Protein AF-0000000078757947 (afdb_homodimer)

Sequence (404 aa):
MAYRRLIGASASEDRLEKLIEDRLKPGADKERIDSRIWDLFGETWAIMFTDLSGFSRNVAKFGIIHFLQTIYESERLLIPLIEENDGILLKAEGDSLLVIFRNPDKAVQAAVAMQRQLLQYNTDKTDEEKVLLCVGLGYGPVLRIGDIDVFGHEVNSASKLGEDTAKAYEILVTPAVREVFKSRADVKFTEADGHFSLSWREMAYRRLIGASASEDRLEKLIEDRLKPGADKERIDSRIWDLFGETWAIMFTDLSGFSRNVAKFGIIHFLQTIYESERLLIPLIEENDGILLKAEGDSLLVIFRNPDKAVQAAVAMQRQLLQYNTDKTDEEKVLLCVGLGYGPVLRIGDIDVFGHEVNSASKLGEDTAKAYEILVTPAVREVFKSRADVKFTEADGHFSLSWRE

pLDDT: mean 89.47, std 12.16, range [25.91, 98.75]

Secondary structure (DSSP, 8-state):
--STTTT---HHHHHHHHHHHHHHSTT--HHHHHHHHHHHHEEEEEEEEEEETTHHHHHHHH-HHHHHHHHHHHHHHHHHHHHHTT-EEEEEETTEEEEEESSHHHHHHHHHHHHHHHHHHHTT--TTT---EEEEEEEEEEEEETTTEEESHHHHHHHIIIIIIPPTTEEEE-HHHHHHTTT-TT-EEEEETTEEEEE---/--STTTT---HHHHHHHHHHHHHHSTT--HHHHHHHHHHHHEEEEEEEEEEETTHHHHHHHH-HHHHHHHHHHHHHHHHHHHHHTT-EEEEEETTEEEEEESSHHHHHHHHHHHHHHHHHHHTT--TTT---EEEEEEEEEEEEETTTEEESHHHHHHHIIIIIIPPTTEEEE-HHHHHHTTT-TT-EEEEETTEEEEE---

Nearest PDB structures (foldseek):
  3mr7-assembly2_C-2  TM=8.177E-01  e=1.582E-11  Ruegeria pomeroyi DSS-3
  1ybu-assembly2_C  TM=8.337E-01  e=8.772E-11  Mycobacterium tuberculosis H37Rv
  4wp3-assembly2_B  TM=8.068E-01  e=2.744E-11  Mycobacterium avium
  3mr7-assembly1_B  TM=8.613E-01  e=3.369E-10  Ruegeria pomeroyi DSS-3
  1ybt-assembly1_B  TM=8.171E-01  e=1.191E-10  Mycobacterium tuberculosis CDC1551

Foldseek 3Di:
DCVVVVVPADPLRVVVVVLVVQCPDPPRPVVVSVVVLCVVFKDKKKKKKKFWPCLVVLCVVPHDVLLVVLQVVLCVQQVVLCVVLVWQWQDDDRGMTIIIGRDLVSVVSSLLSSLVSQVVVCPPPDPSNGTFMFMFMFITMWGDRPSHDIDDPRNVRRCCRRPPNGDGSWYKYAVRSCVVCVPPPVWDWDDDPRIITTDNPD/DCVVVVVPADPLRVVVVVLVVQCPDPPRPVVVSVVVLCVVFKDKKKKKKKFWPCLVVLCVVPHDVLLVVLQVVLCVQQVVLCVVLVWQWQDDDRGMTIIIGRDLVSVVSSLLSSLVSQVVVCPPPDPSNGTFMFMFMFIDMWGDRPSHDIDDPRNVRRCCRRPPNGDGSWYKYAVRSCVVCVVPPVWDWDDDPRIITTDNPD

Organism: Turneriella parva (strain ATCC BAA-1111 / DSM 21527 / NCTC 11395 / H) (NCBI:txid869212)

Radius of gyration: 21.82 Å; Cα contacts (8 Å, |Δi|>4): 701; chains: 2; bounding box: 59×57×44 Å

Solvent-accessible surface area (backbone atoms only — not comparable to full-atom values): 21111 Å² total; per-residue (Å²): 132,56,67,51,45,74,73,60,60,48,74,52,49,52,54,50,48,53,52,44,55,50,50,69,39,87,87,41,62,48,68,59,50,51,50,50,49,42,69,74,30,48,44,67,37,18,32,36,19,32,19,49,53,67,45,73,60,43,29,76,73,63,30,56,67,53,42,51,44,52,37,49,52,48,47,69,65,37,49,60,45,34,49,75,39,61,36,44,79,47,45,74,60,83,61,29,40,38,32,37,17,78,46,55,67,35,49,53,50,26,53,48,50,44,47,52,5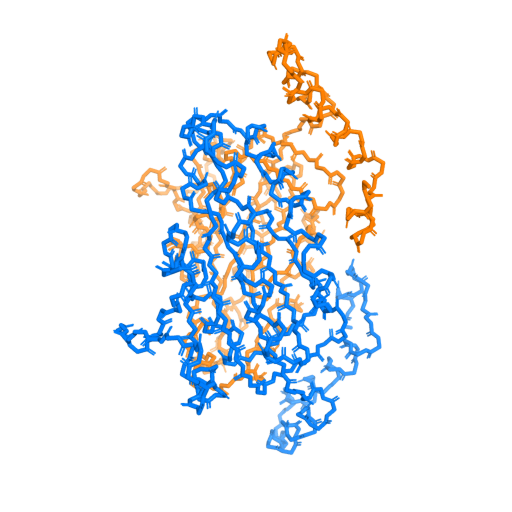2,35,53,61,65,33,72,86,41,54,85,89,66,42,68,35,45,10,26,4,30,15,39,41,66,27,40,45,50,71,81,60,48,70,43,32,68,33,49,55,52,8,38,46,29,4,66,70,62,36,46,65,74,32,40,27,29,33,61,55,41,49,61,76,43,64,86,41,85,89,58,50,72,46,81,55,96,84,29,28,38,53,65,70,85,120,134,53,68,49,49,75,72,58,58,46,74,53,49,52,54,50,49,52,52,43,54,50,48,67,39,89,87,43,62,48,68,60,50,51,52,50,49,43,69,74,30,48,42,68,37,17,31,36,18,32,20,49,54,66,45,73,61,43,28,78,74,64,30,57,67,53,43,52,44,52,36,50,52,47,48,68,64,38,49,59,45,34,48,75,39,62,37,46,78,48,46,73,61,80,59,28,38,37,33,37,17,79,46,56,66,33,48,52,51,27,53,48,52,42,47,52,52,33,55,62,66,32,70,88,41,54,84,87,66,42,66,34,44,10,26,5,30,16,39,42,64,28,39,45,48,70,82,60,47,71,44,31,70,32,48,54,50,8,38,46,28,4,66,70,60,36,46,66,75,31,38,28,29,34,60,57,42,49,59,75,43,64,85,40,84,90,56,50,74,46,81,54,96,84,29,28,38,52,63,72,86,120

Structure (mmCIF, N/CA/C/O backbone):
data_AF-0000000078757947-model_v1
#
loop_
_entity.id
_entity.type
_entity.pdbx_description
1 polymer 'Adenylate/guanylate cyclase'
#
loop_
_atom_site.group_PDB
_atom_site.id
_atom_site.type_symbol
_atom_site.label_atom_id
_atom_site.label_alt_id
_atom_site.label_comp_id
_atom_site.label_asym_id
_atom_site.label_entity_id
_atom_site.label_seq_id
_atom_site.pdbx_PDB_ins_code
_atom_site.Cartn_x
_atom_site.Cartn_y
_atom_site.Cartn_z
_atom_site.occupancy
_atom_site.B_iso_or_equiv
_atom_site.auth_seq_id
_atom_site.auth_comp_id
_atom_site.auth_asym_id
_atom_site.auth_atom_id
_atom_site.pdbx_PDB_model_num
ATOM 1 N N . MET A 1 1 ? -8.117 -20.406 8.477 1 25.91 1 MET A N 1
ATOM 2 C CA . MET A 1 1 ? -8.094 -19.094 7.867 1 25.91 1 MET A CA 1
ATOM 3 C C . MET A 1 1 ? -6.777 -18.375 8.172 1 25.91 1 MET A C 1
ATOM 5 O O . MET A 1 1 ? -6.668 -17.672 9.188 1 25.91 1 MET A O 1
ATOM 9 N N . ALA A 1 2 ? -5.953 -19.094 8.039 1 35.88 2 ALA A N 1
ATOM 10 C CA . ALA A 1 2 ? -4.656 -19.562 8.531 1 35.88 2 ALA A CA 1
ATOM 11 C C . ALA A 1 2 ? -3.572 -18.516 8.289 1 35.88 2 ALA A C 1
ATOM 13 O O . ALA A 1 2 ? -2.693 -18.312 9.125 1 35.88 2 ALA A O 1
ATOM 14 N N . TYR A 1 3 ? -3.666 -18.078 6.871 1 39.53 3 TYR A N 1
ATOM 15 C CA . TYR A 1 3 ? -2.531 -17.359 6.305 1 39.53 3 TYR A CA 1
ATOM 16 C C . TYR A 1 3 ? -2.41 -15.961 6.914 1 39.53 3 TYR A C 1
ATOM 18 O O . TYR A 1 3 ? -1.319 -15.383 6.953 1 39.53 3 TYR A O 1
ATOM 26 N N . ARG A 1 4 ? -3.768 -15.398 7.273 1 47.75 4 ARG A N 1
ATOM 27 C CA . ARG A 1 4 ? -3.688 -14.18 8.062 1 47.75 4 ARG A CA 1
ATOM 28 C C . ARG A 1 4 ? -2.846 -14.383 9.312 1 47.75 4 ARG A C 1
ATOM 30 O O . ARG A 1 4 ? -2.496 -13.422 10.008 1 47.75 4 ARG A O 1
ATOM 37 N N . ARG A 1 5 ? -2.936 -15.688 9.742 1 44.41 5 ARG A N 1
ATOM 38 C CA . ARG A 1 5 ? -2.025 -16.047 10.82 1 44.41 5 ARG A CA 1
ATOM 39 C C . ARG A 1 5 ? -0.595 -15.641 10.492 1 44.41 5 ARG A C 1
ATOM 41 O O . ARG A 1 5 ? 0.206 -15.383 11.398 1 44.41 5 ARG A O 1
ATOM 48 N N . LEU A 1 6 ? -0.326 -15.867 9.25 1 42.59 6 LEU A N 1
ATOM 49 C CA . LEU A 1 6 ? 1.031 -15.516 8.844 1 42.59 6 LEU A CA 1
ATOM 50 C C . LEU A 1 6 ? 1.319 -14.047 9.125 1 42.59 6 LEU A C 1
ATOM 52 O O . LEU A 1 6 ? 2.467 -13.672 9.375 1 42.59 6 LEU A O 1
ATOM 56 N N . ILE A 1 7 ? 0.186 -13.297 9.125 1 47.56 7 ILE A N 1
ATOM 57 C CA . ILE A 1 7 ? 0.472 -11.906 9.469 1 47.56 7 ILE A CA 1
ATOM 58 C C . ILE A 1 7 ? -0.02 -11.617 10.891 1 47.56 7 ILE A C 1
ATOM 60 O O . ILE A 1 7 ? 0.346 -10.602 11.484 1 47.56 7 ILE A O 1
ATOM 64 N N . GLY A 1 8 ? -0.45 -12.695 11.641 1 50.66 8 GLY A N 1
ATOM 65 C CA . GLY A 1 8 ? -1.01 -12.539 12.969 1 50.66 8 GLY A CA 1
ATOM 66 C C . GLY A 1 8 ? -2.391 -11.906 12.969 1 50.66 8 GLY A C 1
ATOM 67 O O . GLY A 1 8 ? -2.521 -10.688 13.117 1 50.66 8 GLY A O 1
ATOM 68 N N . ALA A 1 9 ? -3.352 -12.898 12.875 1 59.12 9 ALA A N 1
ATOM 69 C CA . ALA A 1 9 ? -4.723 -12.398 12.82 1 59.12 9 ALA A CA 1
ATOM 70 C C . ALA A 1 9 ? -5.195 -11.945 14.203 1 59.12 9 ALA A C 1
ATOM 72 O O . ALA A 1 9 ? -4.953 -12.625 15.203 1 59.12 9 ALA A O 1
ATOM 73 N N . SER A 1 10 ? -5.75 -10.812 14.188 1 71.75 10 SER A N 1
ATOM 74 C CA . SER A 1 10 ? -6.426 -10.297 15.375 1 71.75 10 SER A CA 1
ATOM 75 C C . SER A 1 10 ? -7.801 -10.938 15.547 1 71.75 10 SER A C 1
ATOM 77 O O . SER A 1 10 ? -8.289 -11.625 14.656 1 71.75 10 SER A O 1
ATOM 79 N N . ALA A 1 11 ? -8.352 -10.914 16.719 1 74.94 11 ALA A N 1
ATOM 80 C CA . ALA A 1 11 ? -9.703 -11.383 17 1 74.94 11 ALA A CA 1
ATOM 81 C C . ALA A 1 11 ? -10.703 -10.797 16 1 74.94 11 ALA A C 1
ATOM 83 O O . ALA A 1 11 ? -11.625 -11.492 15.562 1 74.94 11 ALA A O 1
ATOM 84 N N . SER A 1 12 ? -10.5 -9.664 15.648 1 79.75 12 SER A N 1
ATOM 85 C CA . SER A 1 12 ? -11.375 -9.008 14.688 1 79.75 12 SER A CA 1
ATOM 86 C C . SER A 1 12 ? -11.25 -9.641 13.305 1 79.75 12 SER A C 1
ATOM 88 O O . SER A 1 12 ? -12.258 -9.875 12.633 1 79.75 12 SER A O 1
ATOM 90 N N . GLU A 1 13 ? -10.047 -9.953 12.977 1 82.31 13 GLU A N 1
ATOM 91 C CA . GLU A 1 13 ? -9.82 -10.562 11.672 1 82.31 13 GLU A CA 1
ATOM 92 C C . GLU A 1 13 ? -10.438 -11.961 11.594 1 82.31 13 GLU A C 1
ATOM 94 O O . GLU A 1 13 ? -11.039 -12.32 10.586 1 82.31 13 GLU A O 1
ATOM 99 N N . ASP A 1 14 ? -10.312 -12.656 12.656 1 84.69 14 ASP A N 1
ATOM 100 C CA . ASP A 1 14 ? -10.875 -14 12.703 1 84.69 14 ASP A CA 1
ATOM 101 C C . ASP A 1 14 ? -12.398 -13.961 12.555 1 84.69 14 ASP A C 1
ATOM 103 O O . ASP A 1 14 ? -12.977 -14.773 11.836 1 84.69 14 ASP A O 1
ATOM 107 N N . ARG A 1 15 ? -12.984 -13.07 13.281 1 87.94 15 ARG A N 1
ATOM 108 C CA . ARG A 1 15 ? -14.438 -12.945 13.234 1 87.94 15 ARG A CA 1
ATOM 109 C C . ARG A 1 15 ? -14.906 -12.539 11.836 1 87.94 15 ARG A C 1
ATOM 111 O O . ARG A 1 15 ? -15.898 -13.07 11.336 1 87.94 15 ARG A O 1
ATOM 118 N N . LEU A 1 16 ? -14.273 -11.656 11.25 1 89.88 16 LEU A N 1
ATOM 119 C CA . LEU A 1 16 ? -14.633 -11.242 9.891 1 89.88 16 LEU A CA 1
ATOM 120 C C . LEU A 1 16 ? -14.477 -12.406 8.914 1 89.88 16 LEU A C 1
ATOM 122 O O . LEU A 1 16 ? -15.336 -12.602 8.047 1 89.88 16 LEU A O 1
ATOM 126 N N . GLU A 1 17 ? -13.414 -13.117 9.086 1 88.81 17 GLU A N 1
ATOM 127 C CA . GLU A 1 17 ? -13.164 -14.258 8.211 1 88.81 17 GLU A CA 1
ATOM 128 C C . GLU A 1 17 ? -14.312 -15.266 8.273 1 88.81 17 GLU A C 1
ATOM 130 O O . GLU A 1 17 ? -14.758 -15.773 7.242 1 88.81 17 GLU A O 1
ATOM 135 N N . LYS A 1 18 ? -14.75 -15.547 9.43 1 91.38 18 LYS A N 1
ATOM 136 C CA . LYS A 1 18 ? -15.852 -16.484 9.602 1 91.38 18 LYS A CA 1
ATOM 137 C C . LYS A 1 18 ? -17.125 -15.984 8.914 1 91.38 18 LYS A C 1
ATOM 139 O O . LYS A 1 18 ? -17.844 -16.766 8.281 1 91.38 18 LYS A O 1
ATOM 144 N N . LEU A 1 19 ? -17.391 -14.75 9.023 1 93.69 19 LEU A N 1
ATOM 145 C CA . LEU A 1 19 ? -18.578 -14.172 8.398 1 93.69 19 LEU A CA 1
ATOM 146 C C . LEU A 1 19 ? -18.453 -14.203 6.879 1 93.69 19 LEU A C 1
ATOM 148 O O . LEU A 1 19 ? -19.438 -14.461 6.18 1 93.69 19 LEU A O 1
ATOM 152 N N . ILE A 1 20 ? -17.297 -13.984 6.426 1 92.75 20 ILE A N 1
ATOM 153 C CA . ILE A 1 20 ? -17.078 -14.023 4.984 1 92.75 20 ILE A CA 1
ATOM 154 C C . ILE A 1 20 ? -17.25 -15.453 4.477 1 92.75 20 ILE A C 1
ATOM 156 O O . ILE A 1 20 ? -17.844 -15.664 3.412 1 92.75 20 ILE A O 1
ATOM 160 N N . GLU A 1 21 ? -16.703 -16.375 5.203 1 91.94 21 GLU A N 1
ATOM 161 C CA . GLU A 1 21 ? -16.891 -17.781 4.844 1 91.94 21 GLU A CA 1
ATOM 162 C C . GLU A 1 21 ? -18.359 -18.141 4.781 1 91.94 21 GLU A C 1
ATOM 164 O O . GLU A 1 21 ? -18.797 -18.844 3.871 1 91.94 21 GLU A O 1
ATOM 169 N N . ASP A 1 22 ? -19.109 -17.656 5.738 1 94 22 ASP A N 1
ATOM 170 C CA . ASP A 1 22 ? -20.547 -17.891 5.746 1 94 22 ASP A CA 1
ATOM 171 C C . ASP A 1 22 ? -21.219 -17.25 4.523 1 94 22 ASP A C 1
ATOM 173 O O . ASP A 1 22 ? -22.141 -17.844 3.945 1 94 22 ASP A O 1
ATOM 177 N N . ARG A 1 23 ? -20.75 -16.125 4.184 1 93.12 23 ARG A N 1
ATOM 178 C CA . ARG A 1 23 ? -21.281 -15.391 3.047 1 93.12 23 ARG A CA 1
ATOM 179 C C . ARG A 1 23 ? -21.078 -16.156 1.746 1 93.12 23 ARG A C 1
ATOM 181 O O . ARG A 1 23 ? -21.906 -16.078 0.832 1 93.12 23 ARG A O 1
ATOM 188 N N . LEU A 1 24 ? -20.062 -16.953 1.673 1 90.06 24 LEU A N 1
ATOM 189 C CA . LEU A 1 24 ? -19.656 -17.656 0.458 1 90.06 24 LEU A CA 1
ATOM 190 C C . LEU A 1 24 ? -20.438 -18.969 0.308 1 90.06 24 LEU A C 1
ATOM 192 O O . LEU A 1 24 ? -20.453 -19.562 -0.771 1 90.06 24 LEU A O 1
ATOM 196 N N . LYS A 1 25 ? -21.109 -19.391 1.321 1 92.38 25 LYS A N 1
ATOM 197 C CA . LYS A 1 25 ? -21.844 -20.656 1.264 1 92.38 25 LYS A CA 1
ATOM 198 C C . LYS A 1 25 ? -23.047 -20.531 0.323 1 92.38 25 LYS A C 1
ATOM 200 O O . LYS A 1 25 ? -23.688 -19.5 0.26 1 92.38 25 LYS A O 1
ATOM 205 N N . PRO A 1 26 ? -23.266 -21.625 -0.422 1 90.75 26 PRO A N 1
ATOM 206 C CA . PRO A 1 26 ? -24.453 -21.625 -1.268 1 90.75 26 PRO A CA 1
ATOM 207 C C . PRO A 1 26 ? -25.734 -21.344 -0.483 1 90.75 26 PRO A C 1
ATOM 209 O O . PRO A 1 26 ? -25.938 -21.906 0.596 1 90.75 26 PRO A O 1
ATOM 212 N N . GLY A 1 27 ? -26.531 -20.422 -1.012 1 92.75 27 GLY A N 1
ATOM 213 C CA . GLY A 1 27 ? -27.812 -20.125 -0.404 1 92.75 27 GLY A CA 1
ATOM 214 C C . GLY A 1 27 ? -27.719 -19.156 0.765 1 92.75 27 GLY A C 1
ATOM 215 O O . GLY A 1 27 ? -28.703 -18.891 1.439 1 92.75 27 GLY A O 1
ATOM 216 N N . ALA A 1 28 ? -26.578 -18.625 1.051 1 93.81 28 ALA A N 1
ATOM 217 C CA . ALA A 1 28 ? -26.375 -17.719 2.174 1 93.81 28 ALA A CA 1
ATOM 218 C C . ALA A 1 28 ? -27.234 -16.469 2.025 1 93.81 28 ALA A C 1
ATOM 220 O O . ALA A 1 28 ? -27.406 -15.953 0.918 1 93.81 28 ALA A O 1
ATOM 221 N N . ASP A 1 29 ? -27.812 -16.031 3.15 1 96 29 ASP A N 1
ATOM 222 C CA . ASP A 1 29 ? -28.5 -14.734 3.197 1 96 29 ASP A CA 1
ATOM 223 C C . ASP A 1 29 ? -27.484 -13.586 3.238 1 96 29 ASP A C 1
ATOM 225 O O . ASP A 1 29 ? -27.203 -13.047 4.309 1 96 29 ASP A O 1
ATOM 229 N N . LYS A 1 30 ? -27.047 -13.188 2.086 1 93.25 30 LYS A N 1
ATOM 230 C CA . LYS A 1 30 ? -25.953 -12.211 1.985 1 93.25 30 LYS A CA 1
ATOM 231 C C . LYS A 1 30 ? -26.344 -10.883 2.629 1 93.25 30 LYS A C 1
ATOM 233 O O . LYS A 1 30 ? -25.516 -10.219 3.248 1 93.25 30 LYS A O 1
ATOM 238 N N . GLU A 1 31 ? -27.547 -10.477 2.516 1 94.88 31 GLU A N 1
ATOM 239 C CA . GLU A 1 31 ? -28 -9.219 3.1 1 94.88 31 GLU A CA 1
ATOM 240 C C . GLU A 1 31 ? -27.891 -9.242 4.621 1 94.88 31 GLU A C 1
ATOM 242 O O . GLU A 1 31 ? -27.453 -8.266 5.23 1 94.88 31 GLU A O 1
ATOM 247 N N . ARG A 1 32 ? -28.281 -10.305 5.125 1 96.31 32 ARG A N 1
ATOM 248 C CA . ARG A 1 32 ? -28.219 -10.445 6.574 1 96.31 32 ARG A CA 1
ATOM 249 C C . ARG A 1 32 ? -26.766 -10.453 7.051 1 96.31 32 ARG A C 1
ATOM 251 O O . ARG A 1 32 ? -26.438 -9.82 8.055 1 96.31 32 ARG A O 1
ATOM 258 N N . ILE A 1 33 ? -25.969 -11.172 6.355 1 96.31 33 ILE A N 1
ATOM 259 C CA . ILE A 1 33 ? -24.562 -11.273 6.73 1 96.31 33 ILE A CA 1
ATOM 260 C C . ILE A 1 33 ? -23.875 -9.914 6.57 1 96.31 33 ILE A C 1
ATOM 262 O O . ILE A 1 33 ? -23.109 -9.492 7.43 1 96.31 33 ILE A O 1
ATOM 266 N N . ASP A 1 34 ? -24.234 -9.211 5.473 1 95.44 34 ASP A N 1
ATOM 267 C CA . ASP A 1 34 ? -23.688 -7.875 5.258 1 95.44 34 ASP A CA 1
ATOM 268 C C . ASP A 1 34 ? -24.062 -6.938 6.402 1 95.44 34 ASP A C 1
ATOM 270 O O . ASP A 1 34 ? -23.219 -6.18 6.891 1 95.44 34 ASP A O 1
ATOM 274 N N . SER A 1 35 ? -25.281 -7.043 6.785 1 96.19 35 SER A N 1
ATOM 275 C CA . SER A 1 35 ? -25.766 -6.211 7.891 1 96.19 35 SER A CA 1
ATOM 276 C C . SER A 1 35 ? -25 -6.52 9.18 1 96.19 35 SER A C 1
ATOM 278 O O . SER A 1 35 ? -24.656 -5.609 9.93 1 96.19 35 SER A O 1
ATOM 280 N N . ARG A 1 36 ? -24.734 -7.762 9.414 1 95.88 36 ARG A N 1
ATOM 281 C CA . ARG A 1 36 ? -24 -8.18 10.609 1 95.88 36 ARG A CA 1
ATOM 282 C C . ARG A 1 36 ? -22.562 -7.676 10.562 1 95.88 36 ARG A C 1
ATOM 284 O O . ARG A 1 36 ? -22.016 -7.266 11.586 1 95.88 36 ARG A O 1
ATOM 291 N N . ILE A 1 37 ? -21.969 -7.68 9.398 1 95.44 37 ILE A N 1
ATOM 292 C CA . ILE A 1 37 ? -20.609 -7.203 9.234 1 95.44 37 ILE A CA 1
ATOM 293 C C . ILE A 1 37 ? -20.547 -5.703 9.523 1 95.44 37 ILE A C 1
ATOM 295 O O . ILE A 1 37 ? -19.656 -5.242 10.25 1 95.44 37 ILE A O 1
ATOM 299 N N . TRP A 1 38 ? -21.5 -4.973 9.047 1 95.38 38 TRP A N 1
ATOM 300 C CA . TRP A 1 38 ? -21.516 -3.537 9.305 1 95.38 38 TRP A CA 1
ATOM 301 C C . TRP A 1 38 ? -21.781 -3.25 10.773 1 95.38 38 TRP A C 1
ATOM 303 O O . TRP A 1 38 ? -21.219 -2.309 11.344 1 95.38 38 TRP A O 1
ATOM 313 N N . ASP A 1 39 ? -22.594 -4.074 11.359 1 96.12 39 ASP A N 1
ATOM 314 C CA . ASP A 1 39 ? -22.906 -3.891 12.773 1 96.12 39 ASP A CA 1
ATOM 315 C C . ASP A 1 39 ? -21.672 -4.102 13.648 1 96.12 39 ASP A C 1
ATOM 317 O O . ASP A 1 39 ? -21.469 -3.381 14.625 1 96.12 39 ASP A O 1
ATOM 321 N N . LEU A 1 40 ? -20.922 -5.035 13.234 1 94.75 40 LEU A N 1
ATOM 322 C CA . LEU A 1 40 ? -19.781 -5.434 14.07 1 94.75 40 LEU A CA 1
ATOM 323 C C . LEU A 1 40 ? -18.578 -4.547 13.797 1 94.75 40 LEU A C 1
ATOM 325 O O . LEU A 1 40 ? -17.797 -4.262 14.703 1 94.75 40 LEU A O 1
ATOM 329 N N . PHE A 1 41 ? -18.375 -4.066 12.523 1 94.75 41 PHE A N 1
ATOM 330 C CA . PHE A 1 41 ? -17.109 -3.471 12.148 1 94.75 41 PHE A CA 1
ATOM 331 C C . PHE A 1 41 ? -17.312 -2.059 11.609 1 94.75 41 PHE A C 1
ATOM 333 O O . PHE A 1 41 ? -16.344 -1.339 11.359 1 94.75 41 PHE A O 1
ATOM 340 N N . GLY A 1 42 ? -18.531 -1.645 11.43 1 95.69 42 GLY A N 1
ATOM 341 C CA . GLY A 1 42 ? -18.812 -0.331 10.875 1 95.69 42 GLY A CA 1
ATOM 342 C C . GLY A 1 42 ? -18.594 0.796 11.867 1 95.69 42 GLY A C 1
ATOM 343 O O . GLY A 1 42 ? -19.047 0.716 13.008 1 95.69 42 GLY A O 1
ATOM 344 N N . GLU A 1 43 ? -17.828 1.768 11.398 1 96.81 43 GLU A N 1
ATOM 345 C CA . GLU A 1 43 ? -17.594 3.002 12.141 1 96.81 43 GLU A CA 1
ATOM 346 C C . GLU A 1 43 ? -17.531 4.207 11.203 1 96.81 43 GLU A C 1
ATOM 348 O O . GLU A 1 43 ? -17.469 4.047 9.984 1 96.81 43 GLU A O 1
ATOM 353 N N . THR A 1 44 ? -17.625 5.352 11.82 1 97.56 44 THR A N 1
ATOM 354 C CA . THR A 1 44 ? -17.422 6.578 11.055 1 97.56 44 THR A CA 1
ATOM 355 C C . THR A 1 44 ? -16.094 7.234 11.43 1 97.56 44 THR A C 1
ATOM 357 O O . THR A 1 44 ? -15.812 7.453 12.609 1 97.56 44 THR A O 1
ATOM 360 N N . TRP A 1 45 ? -15.242 7.461 10.398 1 97.88 45 TRP A N 1
ATOM 361 C CA . TRP A 1 45 ? -13.922 8.031 10.617 1 97.88 45 TRP A CA 1
ATOM 362 C C . TRP A 1 45 ? -13.586 9.062 9.539 1 97.88 45 TRP A C 1
ATOM 364 O O . TRP A 1 45 ? -14.109 9 8.43 1 97.88 45 TRP A O 1
ATOM 374 N N . ALA A 1 46 ? -12.773 9.984 9.891 1 98.56 46 ALA A N 1
ATOM 375 C CA . ALA A 1 46 ? -12.023 10.734 8.883 1 98.56 46 ALA A CA 1
ATOM 376 C C . ALA A 1 46 ? -10.781 9.969 8.445 1 98.56 46 ALA A C 1
ATOM 378 O O . ALA A 1 46 ? -10.078 9.375 9.266 1 98.56 46 ALA A O 1
ATOM 379 N N . ILE A 1 47 ? -10.594 9.984 7.148 1 98.5 47 ILE A N 1
ATOM 380 C CA . ILE A 1 47 ? -9.492 9.242 6.539 1 98.5 47 ILE A CA 1
ATOM 381 C C . ILE A 1 47 ? -8.516 10.211 5.879 1 98.5 47 ILE A C 1
ATOM 383 O O . ILE A 1 47 ? -8.93 11.109 5.141 1 98.5 47 ILE A O 1
ATOM 387 N N . MET A 1 48 ? -7.254 9.984 6.148 1 98.75 48 MET A N 1
ATOM 388 C CA . MET A 1 48 ? -6.211 10.766 5.488 1 98.75 48 MET A CA 1
ATOM 389 C C . MET A 1 48 ? -5.23 9.859 4.758 1 98.75 48 MET A C 1
ATOM 391 O O . MET A 1 48 ? -4.688 8.922 5.344 1 98.75 48 MET A O 1
ATOM 395 N N . PHE A 1 49 ? -5.109 10.148 3.514 1 98.31 49 PHE A N 1
ATOM 396 C CA . PHE A 1 49 ? -3.988 9.602 2.762 1 98.31 49 PHE A CA 1
ATOM 397 C C . PHE A 1 49 ? -3.002 10.703 2.383 1 98.31 49 PHE A C 1
ATOM 399 O O . PHE A 1 49 ? -3.408 11.797 1.992 1 98.31 49 PHE A O 1
ATOM 406 N N . THR A 1 50 ? -1.784 10.336 2.523 1 97.81 50 THR A N 1
ATOM 407 C CA . THR A 1 50 ? -0.748 11.25 2.051 1 97.81 50 THR A CA 1
ATOM 408 C C . THR A 1 50 ? 0.135 10.57 1.007 1 97.81 50 THR A C 1
ATOM 410 O O . THR A 1 50 ? 0.151 9.336 0.905 1 97.81 50 THR A O 1
ATOM 413 N N . ASP A 1 51 ? 0.812 11.383 0.309 1 95.88 51 ASP A N 1
ATOM 414 C CA . ASP A 1 51 ? 1.87 10.953 -0.6 1 95.88 51 ASP A CA 1
ATOM 415 C C . ASP A 1 51 ? 2.877 12.07 -0.844 1 95.88 51 ASP A C 1
ATOM 417 O O . ASP A 1 51 ? 2.594 13.242 -0.562 1 95.88 51 ASP A O 1
ATOM 421 N N . LEU A 1 52 ? 4.02 11.641 -1.291 1 95.06 52 LEU A N 1
ATOM 422 C CA . LEU A 1 52 ? 5.047 12.633 -1.603 1 95.06 52 LEU A CA 1
ATOM 423 C C . LEU A 1 52 ? 5.145 12.859 -3.107 1 95.06 52 LEU A C 1
ATOM 425 O O . LEU A 1 52 ? 5.379 11.914 -3.867 1 95.06 52 LEU A O 1
ATOM 429 N N . SER A 1 53 ? 4.996 14.039 -3.521 1 89 53 SER A N 1
ATOM 430 C CA . SER A 1 53 ? 5.035 14.406 -4.934 1 89 53 SER A CA 1
ATOM 431 C C . SER A 1 53 ? 6.434 14.234 -5.512 1 89 53 SER A C 1
ATOM 433 O O . SER A 1 53 ? 7.422 14.617 -4.887 1 89 53 SER A O 1
ATOM 435 N N . GLY A 1 54 ? 6.469 13.695 -6.734 1 77.75 54 GLY A N 1
ATOM 436 C CA . GLY A 1 54 ? 7.723 13.57 -7.457 1 77.75 54 GLY A CA 1
ATOM 437 C C . GLY A 1 54 ? 8.625 12.477 -6.91 1 77.75 54 GLY A C 1
ATOM 438 O O . GLY A 1 54 ? 9.781 12.352 -7.324 1 77.75 54 GLY A O 1
ATOM 439 N N . PHE A 1 55 ? 8.195 11.711 -6.086 1 73.44 55 PHE A N 1
ATOM 440 C CA . PHE A 1 55 ? 9.016 10.766 -5.344 1 73.44 55 PHE A CA 1
ATOM 441 C C . PHE A 1 55 ? 9.516 9.656 -6.262 1 73.44 55 PHE A C 1
ATOM 443 O O . PHE A 1 55 ? 10.703 9.328 -6.254 1 73.44 55 PHE A O 1
ATOM 450 N N . SER A 1 56 ? 8.648 9.117 -7.027 1 66.5 56 SER A N 1
ATOM 451 C CA . SER A 1 56 ? 9.062 8.031 -7.914 1 66.5 56 SER A CA 1
ATOM 452 C C . SER A 1 56 ? 10.117 8.5 -8.906 1 66.5 56 SER A C 1
ATOM 454 O O . SER A 1 56 ? 11.094 7.789 -9.172 1 66.5 56 SER A O 1
ATOM 456 N N . ARG A 1 57 ? 10.047 9.719 -9.32 1 67.81 57 ARG A N 1
ATOM 457 C CA . ARG A 1 57 ? 11.008 10.281 -10.258 1 67.81 57 ARG A CA 1
ATOM 458 C C . ARG A 1 57 ? 12.352 10.523 -9.578 1 67.81 57 ARG A C 1
ATOM 460 O O . ARG A 1 57 ? 13.406 10.32 -10.188 1 67.81 57 ARG A O 1
ATOM 467 N N . ASN A 1 58 ? 12.266 10.852 -8.391 1 71.75 58 ASN A N 1
ATOM 468 C CA . ASN A 1 58 ? 13.492 11.133 -7.66 1 71.75 58 ASN A CA 1
ATOM 469 C C . ASN A 1 58 ? 14.266 9.859 -7.348 1 71.75 58 ASN A C 1
ATOM 471 O O . ASN A 1 58 ? 15.5 9.859 -7.344 1 71.75 58 ASN A O 1
ATOM 475 N N . VAL A 1 59 ? 13.508 8.859 -7.215 1 71.5 59 VAL A N 1
ATOM 476 C CA . VAL A 1 59 ? 14.148 7.578 -6.945 1 71.5 59 VAL A CA 1
ATOM 477 C C . VAL A 1 59 ? 14.961 7.141 -8.164 1 71.5 59 VAL A C 1
ATOM 479 O O . VAL A 1 59 ? 16.109 6.695 -8.031 1 71.5 59 VAL A O 1
ATOM 482 N N . ALA A 1 60 ? 14.383 7.324 -9.281 1 69.88 60 ALA A N 1
ATOM 483 C CA . ALA A 1 60 ? 15.062 6.957 -10.516 1 69.88 60 ALA A CA 1
ATOM 484 C C . ALA A 1 60 ? 16.312 7.801 -10.727 1 69.88 60 ALA A C 1
ATOM 486 O O . ALA A 1 60 ? 17.344 7.293 -11.188 1 69.88 60 ALA A O 1
ATOM 487 N N . LYS A 1 61 ? 16.297 9.039 -10.242 1 74.56 61 LYS A N 1
ATOM 488 C CA . LYS A 1 61 ? 17.375 9.992 -10.5 1 74.56 61 LYS A CA 1
ATOM 489 C C . LYS A 1 61 ? 18.453 9.906 -9.43 1 74.56 6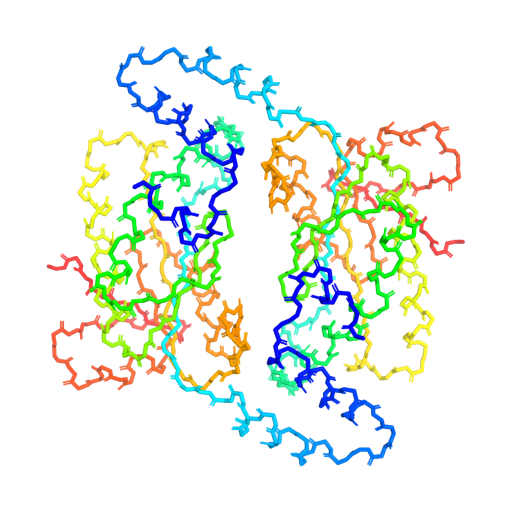1 LYS A C 1
ATOM 491 O O . LYS A 1 61 ? 19.641 9.93 -9.734 1 74.56 61 LYS A O 1
ATOM 496 N N . PHE A 1 62 ? 18 9.75 -8.148 1 76 62 PHE A N 1
ATOM 497 C CA . PHE A 1 62 ? 18.969 9.938 -7.07 1 76 62 PHE A CA 1
ATOM 498 C C . PHE A 1 62 ? 19.219 8.633 -6.328 1 76 62 PHE A C 1
ATOM 500 O O . PHE A 1 62 ? 20.125 8.547 -5.504 1 76 62 PHE A O 1
ATOM 507 N N . GLY A 1 63 ? 18.484 7.66 -6.645 1 83.94 63 GLY A N 1
ATOM 508 C CA . GLY A 1 63 ? 18.719 6.332 -6.105 1 83.94 63 GLY A CA 1
ATOM 509 C C . GLY A 1 63 ? 17.844 6 -4.914 1 83.94 63 GLY A C 1
ATOM 510 O O . GLY A 1 63 ? 17.219 6.891 -4.332 1 83.94 63 GLY A O 1
ATOM 511 N N . ILE A 1 64 ? 17.875 4.773 -4.48 1 87.19 64 ILE A N 1
ATOM 512 C CA . ILE A 1 64 ? 16.953 4.219 -3.494 1 87.19 64 ILE A CA 1
ATOM 513 C C . ILE A 1 64 ? 17.297 4.758 -2.107 1 87.19 64 ILE A C 1
ATOM 515 O O . ILE A 1 64 ? 16.406 4.945 -1.271 1 87.19 64 ILE A O 1
ATOM 519 N N . ILE A 1 65 ? 18.594 5.012 -1.858 1 89.69 65 ILE A N 1
ATOM 520 C CA . ILE A 1 65 ? 18.984 5.488 -0.536 1 89.69 65 ILE A CA 1
ATOM 521 C C . ILE A 1 65 ? 18.5 6.922 -0.338 1 89.69 65 ILE A C 1
ATOM 523 O O . ILE A 1 65 ? 18.078 7.297 0.76 1 89.69 65 ILE A O 1
ATOM 527 N N . HIS A 1 66 ? 18.547 7.684 -1.409 1 88.56 66 HIS A N 1
ATOM 528 C CA . HIS A 1 66 ? 17.969 9.016 -1.336 1 88.56 66 HIS A CA 1
ATOM 529 C C . HIS A 1 66 ? 16.469 8.961 -1.036 1 88.56 66 HIS A C 1
ATOM 531 O O . HIS A 1 66 ? 15.953 9.766 -0.258 1 88.56 66 HIS A O 1
ATOM 537 N N . PHE A 1 67 ? 15.828 8.023 -1.588 1 87.5 67 PHE A N 1
ATOM 538 C CA . PHE A 1 67 ? 14.414 7.789 -1.329 1 87.5 67 PHE A CA 1
ATOM 539 C C . PHE A 1 67 ? 14.172 7.488 0.146 1 87.5 67 PHE A C 1
ATOM 541 O O . PHE A 1 67 ? 13.305 8.094 0.775 1 87.5 67 PHE A O 1
ATOM 548 N N . LEU A 1 68 ? 14.93 6.617 0.654 1 89.25 68 LEU A N 1
ATOM 549 C CA . LEU A 1 68 ? 14.797 6.242 2.057 1 89.25 68 LEU A CA 1
ATOM 550 C C . LEU A 1 68 ? 15.055 7.438 2.969 1 89.25 68 LEU A C 1
ATOM 552 O O . LEU A 1 68 ? 14.398 7.586 4 1 89.25 68 LEU A O 1
ATOM 556 N N . GLN A 1 69 ? 15.992 8.203 2.605 1 90.06 69 GLN A N 1
ATOM 557 C CA . GLN A 1 69 ? 16.297 9.422 3.35 1 90.06 69 GLN A CA 1
ATOM 558 C C . GLN A 1 69 ? 15.086 10.352 3.375 1 90.06 69 GLN A C 1
ATOM 560 O O . GLN A 1 69 ? 14.758 10.93 4.418 1 90.06 69 GLN A O 1
ATOM 565 N N . THR A 1 70 ? 14.469 10.516 2.221 1 90.44 70 THR A N 1
ATOM 566 C CA . THR A 1 70 ? 13.312 11.398 2.123 1 90.44 70 THR A CA 1
ATOM 567 C C . THR A 1 70 ? 12.156 10.859 2.959 1 90.44 70 THR A C 1
ATOM 569 O O . THR A 1 70 ? 11.445 11.625 3.615 1 90.44 70 THR A O 1
ATOM 572 N N . ILE A 1 71 ? 11.969 9.555 2.934 1 90.62 71 ILE A N 1
ATOM 573 C CA . ILE A 1 71 ? 10.93 8.922 3.74 1 90.62 71 ILE A CA 1
ATOM 574 C C . ILE A 1 71 ? 11.195 9.188 5.219 1 90.62 71 ILE A C 1
ATOM 576 O O . ILE A 1 71 ? 10.289 9.578 5.961 1 90.62 71 ILE A O 1
ATOM 580 N N . TYR A 1 72 ? 12.391 9.039 5.602 1 88.69 72 TYR A N 1
ATOM 581 C CA . TYR A 1 72 ? 12.773 9.258 6.992 1 88.69 72 TYR A CA 1
ATOM 582 C C . TYR A 1 72 ? 12.492 10.695 7.41 1 88.69 72 TYR A C 1
ATOM 584 O O . TYR A 1 72 ? 11.906 10.938 8.469 1 88.69 72 TYR A O 1
ATOM 592 N N . GLU A 1 73 ? 12.898 11.594 6.629 1 90.38 73 GLU A N 1
ATOM 593 C CA . GLU A 1 73 ? 12.695 13.008 6.941 1 90.38 73 GLU A CA 1
ATOM 594 C C . GLU A 1 73 ? 11.211 13.344 7.016 1 90.38 73 GLU A C 1
ATOM 596 O O . GLU A 1 73 ? 10.773 14.07 7.914 1 90.38 73 GLU A O 1
ATOM 601 N N . SER A 1 74 ? 10.523 12.805 6.07 1 93.56 74 SER A N 1
ATOM 602 C CA . SER A 1 74 ? 9.094 13.078 6.059 1 93.56 74 SER A CA 1
ATOM 603 C C . SER A 1 74 ? 8.422 12.547 7.32 1 93.56 74 SER A C 1
ATOM 605 O O . SER A 1 74 ? 7.621 13.25 7.945 1 93.56 74 SER A O 1
ATOM 607 N N . GLU A 1 75 ? 8.742 11.336 7.668 1 92.94 75 GLU A N 1
ATOM 608 C CA . GLU A 1 75 ? 8.133 10.734 8.852 1 92.94 75 GLU A CA 1
ATOM 609 C C . GLU A 1 75 ? 8.531 11.484 10.117 1 92.94 75 GLU A C 1
ATOM 611 O O . GLU A 1 75 ? 7.707 11.68 11.016 1 92.94 75 GLU A O 1
ATOM 616 N N . ARG A 1 76 ? 9.75 11.844 10.219 1 91.38 76 ARG A N 1
ATOM 617 C CA . ARG A 1 76 ? 10.234 12.617 11.352 1 91.38 76 ARG A CA 1
ATOM 618 C C . ARG A 1 76 ? 9.445 13.914 11.516 1 91.38 76 ARG A C 1
ATOM 620 O O . ARG A 1 76 ? 9.141 14.32 12.641 1 91.38 76 ARG A O 1
ATOM 627 N N . LEU A 1 77 ? 9.109 14.508 10.461 1 94.75 77 LEU A N 1
ATOM 628 C CA . LEU A 1 77 ? 8.453 15.812 10.477 1 94.75 77 LEU A CA 1
ATOM 629 C C . LEU A 1 77 ? 6.945 15.664 10.656 1 94.75 77 LEU A C 1
ATOM 631 O O . LEU A 1 77 ? 6.32 16.453 11.367 1 94.75 77 LEU A O 1
ATOM 635 N N . LEU A 1 78 ? 6.383 14.625 10.062 1 96.75 78 LEU A N 1
ATOM 636 C CA . LEU A 1 78 ? 4.934 14.602 9.883 1 96.75 78 LEU A CA 1
ATOM 637 C C . LEU A 1 78 ? 4.266 13.805 11 1 96.75 78 LEU A C 1
ATOM 639 O O . LEU A 1 78 ? 3.184 14.164 11.469 1 96.75 78 LEU A O 1
ATOM 643 N N . ILE A 1 79 ? 4.852 12.758 11.461 1 95.19 79 ILE A N 1
ATOM 644 C CA . ILE A 1 79 ? 4.191 11.812 12.359 1 95.19 79 ILE A CA 1
ATOM 645 C C . ILE A 1 79 ? 3.863 12.508 13.68 1 95.19 79 ILE A C 1
ATOM 647 O O . ILE A 1 79 ? 2.754 12.359 14.203 1 95.19 79 ILE A O 1
ATOM 651 N N . PRO A 1 80 ? 4.754 13.312 14.281 1 95.94 80 PRO A N 1
ATOM 652 C CA . PRO A 1 80 ? 4.395 14 15.523 1 95.94 80 PRO A CA 1
ATOM 653 C C . PRO A 1 80 ? 3.162 14.891 15.367 1 95.94 80 PRO A C 1
ATOM 655 O O . PRO A 1 80 ? 2.365 15.016 16.297 1 95.94 80 PRO A O 1
ATOM 658 N N . LEU A 1 81 ? 3.01 15.461 14.211 1 97.56 81 LEU A N 1
ATOM 659 C CA . LEU A 1 81 ? 1.877 16.344 13.969 1 97.56 81 LEU A CA 1
ATOM 660 C C . LEU A 1 81 ? 0.578 15.555 13.875 1 97.56 81 LEU A C 1
ATOM 662 O O . LEU A 1 81 ? -0.479 16.031 14.297 1 97.56 81 LEU A O 1
ATOM 666 N N . ILE A 1 82 ? 0.666 14.344 13.328 1 97.44 82 ILE A N 1
ATOM 667 C CA . ILE A 1 82 ? -0.482 13.445 13.281 1 97.44 82 ILE A CA 1
ATOM 668 C C . ILE A 1 82 ? -0.916 13.086 14.695 1 97.44 82 ILE A C 1
ATOM 670 O O . ILE A 1 82 ? -2.098 13.188 15.039 1 97.44 82 ILE A O 1
ATOM 674 N N . GLU A 1 83 ? 0.036 12.789 15.523 1 95.81 83 GLU A N 1
ATOM 675 C CA . GLU A 1 83 ? -0.236 12.383 16.906 1 95.81 83 GLU A CA 1
ATOM 676 C C . GLU A 1 83 ? -0.779 13.555 17.719 1 95.81 83 GLU A C 1
ATOM 678 O O . GLU A 1 83 ? -1.718 13.383 18.5 1 95.81 83 GLU A O 1
ATOM 683 N N . GLU A 1 84 ? -0.216 14.664 17.531 1 96.94 84 GLU A N 1
ATOM 684 C CA . GLU A 1 84 ? -0.633 15.859 18.266 1 96.94 84 GLU A CA 1
ATOM 685 C C . GLU A 1 84 ? -2.084 16.219 17.953 1 96.94 84 GLU A C 1
ATOM 687 O O . GLU A 1 84 ? -2.756 16.859 18.75 1 96.94 84 GLU A O 1
ATOM 692 N N . ASN A 1 85 ? -2.527 15.781 16.797 1 97.62 85 ASN A N 1
ATOM 693 C CA . ASN A 1 85 ? -3.904 16.047 16.406 1 97.62 85 ASN A CA 1
ATOM 694 C C . ASN A 1 85 ? -4.785 14.82 16.547 1 97.62 85 ASN A C 1
ATOM 696 O O . ASN A 1 85 ? -5.805 14.688 15.867 1 97.62 85 ASN A O 1
ATOM 700 N N . ASP A 1 86 ? -4.305 13.844 17.328 1 97.25 86 ASP A N 1
ATOM 701 C CA . ASP A 1 86 ? -5.059 12.664 17.734 1 97.25 86 ASP A CA 1
ATOM 702 C C . ASP A 1 86 ? -5.297 11.719 16.562 1 97.25 86 ASP A C 1
ATOM 704 O O . ASP A 1 86 ? -6.336 11.062 16.484 1 97.25 86 ASP A O 1
ATOM 708 N N . GLY A 1 87 ? -4.402 11.758 15.617 1 97.44 87 GLY A N 1
ATOM 709 C CA . GLY A 1 87 ? -4.461 10.797 14.523 1 97.44 87 GLY A CA 1
ATOM 710 C C . GLY A 1 87 ? -3.904 9.438 14.891 1 97.44 87 GLY A C 1
ATOM 711 O O . GLY A 1 87 ? -3.031 9.328 15.758 1 97.44 87 GLY A O 1
ATOM 712 N N . ILE A 1 88 ? -4.484 8.414 14.273 1 96.12 88 ILE A N 1
ATOM 713 C CA . ILE A 1 88 ? -3.982 7.051 14.414 1 96.12 88 ILE A CA 1
ATOM 714 C C . ILE A 1 88 ? -3.371 6.59 13.086 1 96.12 88 ILE A C 1
ATOM 716 O O . ILE A 1 88 ? -4.078 6.449 12.086 1 96.12 88 ILE A O 1
ATOM 720 N N . LEU A 1 89 ? -2.102 6.395 13.086 1 95.06 89 LEU A N 1
ATOM 721 C CA . LEU A 1 89 ? -1.416 5.898 11.898 1 95.06 89 LEU A CA 1
ATOM 722 C C . LEU A 1 89 ? -1.638 4.402 11.734 1 95.06 89 LEU A C 1
ATOM 724 O O . LEU A 1 89 ? -1.132 3.602 12.523 1 95.06 89 LEU A O 1
ATOM 728 N N . LEU A 1 90 ? -2.334 3.99 10.711 1 91.75 90 LEU A N 1
ATOM 729 C CA . LEU A 1 90 ? -2.635 2.58 10.492 1 91.75 90 LEU A CA 1
ATOM 730 C C . LEU A 1 90 ? -1.554 1.915 9.648 1 91.75 90 LEU A C 1
ATOM 732 O O . LEU A 1 90 ? -1.188 0.764 9.898 1 91.75 90 LEU A O 1
ATOM 736 N N . LYS A 1 91 ? -1.146 2.658 8.586 1 89.69 91 LYS A N 1
ATOM 737 C CA . LYS A 1 91 ? -0.194 2.076 7.648 1 89.69 91 LYS A CA 1
ATOM 738 C C . LYS A 1 91 ? 0.761 3.137 7.105 1 89.69 91 LYS A C 1
ATOM 740 O O . LYS A 1 91 ? 0.359 4.277 6.863 1 89.69 91 LYS A O 1
ATOM 745 N N . ALA A 1 92 ? 1.971 2.738 6.941 1 88.56 92 ALA A N 1
ATOM 746 C CA . ALA A 1 92 ? 2.984 3.498 6.215 1 88.56 92 ALA A CA 1
ATOM 747 C C . ALA A 1 92 ? 3.576 2.678 5.074 1 88.56 92 ALA A C 1
ATOM 749 O O . ALA A 1 92 ? 4.172 1.622 5.305 1 88.56 92 ALA A O 1
ATOM 750 N N . GLU A 1 93 ? 3.33 3.057 3.926 1 85.94 93 GLU A N 1
ATOM 751 C CA . GLU A 1 93 ? 3.824 2.361 2.74 1 85.94 93 GLU A CA 1
ATOM 752 C C . GLU A 1 93 ? 4.812 3.229 1.964 1 85.94 93 GLU A C 1
ATOM 754 O O . GLU A 1 93 ? 4.461 3.807 0.934 1 85.94 93 GLU A O 1
ATOM 759 N N . GLY A 1 94 ? 6.031 3.152 2.391 1 82.56 94 GLY A N 1
ATOM 760 C CA . GLY A 1 94 ? 7.008 4.031 1.767 1 82.56 94 GLY A CA 1
ATOM 761 C C . GLY A 1 94 ? 6.738 5.5 2.021 1 82.56 94 GLY A C 1
ATOM 762 O O . GLY A 1 94 ? 6.926 5.988 3.139 1 82.56 94 GLY A O 1
ATOM 763 N N . ASP A 1 95 ? 6.156 6.055 0.951 1 88.62 95 ASP A N 1
ATOM 764 C CA . ASP A 1 95 ? 5.957 7.496 1.04 1 88.62 95 ASP A CA 1
ATOM 765 C C . ASP A 1 95 ? 4.496 7.832 1.339 1 88.62 95 ASP A C 1
ATOM 767 O O . ASP A 1 95 ? 4.137 9 1.47 1 88.62 95 ASP A O 1
ATOM 771 N N . SER A 1 96 ? 3.715 6.828 1.45 1 92.81 96 SER A N 1
ATOM 772 C CA . SER A 1 96 ? 2.293 7.039 1.699 1 92.81 96 SER A CA 1
ATOM 773 C C . SER A 1 96 ? 1.925 6.684 3.135 1 92.81 96 SER A C 1
ATOM 775 O O . SER A 1 96 ? 2.412 5.691 3.678 1 92.81 96 SER A O 1
ATOM 777 N N . LEU A 1 97 ? 1.049 7.496 3.74 1 95.19 97 LEU A N 1
ATOM 778 C CA . LEU A 1 97 ? 0.519 7.23 5.074 1 95.19 97 LEU A CA 1
ATOM 779 C C . LEU A 1 97 ? -1.002 7.129 5.043 1 95.19 97 LEU A C 1
ATOM 781 O O . LEU A 1 97 ? -1.667 7.906 4.355 1 95.19 97 LEU A O 1
ATOM 785 N N . LEU A 1 98 ? -1.489 6.172 5.742 1 96.5 98 LEU A N 1
ATOM 786 C CA . LEU A 1 98 ? -2.914 6.059 6.027 1 96.5 98 LEU A CA 1
ATOM 787 C C . LEU A 1 98 ? -3.197 6.348 7.5 1 96.5 98 LEU A C 1
ATOM 789 O O . LEU A 1 98 ? -2.768 5.598 8.375 1 96.5 98 LEU A O 1
ATOM 793 N N . VAL A 1 99 ? -3.934 7.383 7.707 1 97.69 99 VAL A N 1
ATOM 794 C CA . VAL A 1 99 ? -4.234 7.852 9.055 1 97.69 99 VAL A CA 1
ATOM 795 C C . VAL A 1 99 ? -5.746 8.008 9.227 1 97.69 99 VAL A C 1
ATOM 797 O O . VAL A 1 99 ? -6.438 8.43 8.297 1 97.69 99 VAL A O 1
ATOM 800 N N . ILE A 1 100 ? -6.207 7.703 10.414 1 98.19 100 ILE A N 1
ATOM 801 C CA . ILE A 1 100 ? -7.621 7.938 10.695 1 98.19 100 ILE A CA 1
ATOM 802 C C . ILE A 1 100 ? -7.762 8.867 11.898 1 98.19 100 ILE A C 1
ATOM 804 O O . ILE A 1 100 ? -6.871 8.93 12.75 1 98.19 100 ILE A O 1
ATOM 808 N N . PHE A 1 101 ? -8.891 9.57 11.867 1 98.19 101 PHE A N 1
ATOM 809 C CA . PHE A 1 101 ? -9.25 10.5 12.938 1 98.19 101 PHE A CA 1
ATOM 810 C C . PHE A 1 101 ? -10.711 10.32 13.336 1 98.19 101 PHE A C 1
ATOM 812 O O . PHE A 1 101 ? -11.578 10.141 12.477 1 98.19 101 PHE A O 1
ATOM 819 N N . ARG A 1 102 ? -10.945 10.406 14.57 1 97 102 ARG A N 1
ATOM 820 C CA . ARG A 1 102 ? -12.336 10.383 15.023 1 97 102 ARG A CA 1
ATOM 821 C C . ARG A 1 102 ? -13.062 11.664 14.633 1 97 102 ARG A C 1
ATOM 823 O O . ARG A 1 102 ? -14.227 11.625 14.219 1 97 102 ARG A O 1
ATOM 830 N N . ASN A 1 103 ? -12.344 12.758 14.766 1 96 103 ASN A N 1
ATOM 831 C CA . ASN A 1 103 ? -12.875 14.086 14.484 1 96 103 ASN A CA 1
ATOM 832 C C . ASN A 1 103 ? -12.336 14.641 13.164 1 96 103 ASN A C 1
ATOM 834 O O . ASN A 1 103 ? -11.133 14.891 13.047 1 96 103 ASN A O 1
ATOM 838 N N . PRO A 1 104 ? -13.227 14.898 12.203 1 96.44 104 PRO A N 1
ATOM 839 C CA . PRO A 1 104 ? -12.742 15.43 10.93 1 96.44 104 PRO A CA 1
ATOM 840 C C . PRO A 1 104 ? -12.023 16.766 11.07 1 96.44 104 PRO A C 1
ATOM 842 O O . PRO A 1 104 ? -11.133 17.078 10.273 1 96.44 104 PRO A O 1
ATOM 845 N N . ASP A 1 105 ? -12.328 17.5 12.062 1 95.19 105 ASP A N 1
ATOM 846 C CA . ASP A 1 105 ? -11.633 18.766 12.312 1 95.19 105 ASP A CA 1
ATOM 847 C C . ASP A 1 105 ? -10.148 18.531 12.594 1 95.19 105 ASP A C 1
ATOM 849 O O . ASP A 1 105 ? -9.297 19.281 12.109 1 95.19 105 ASP A O 1
ATOM 853 N N . LYS A 1 106 ? -9.922 17.531 13.328 1 97.5 106 LYS A N 1
ATOM 854 C CA . LYS A 1 106 ? -8.547 17.188 13.672 1 97.5 106 LYS A CA 1
ATOM 855 C C . LYS A 1 106 ? -7.77 16.734 12.438 1 97.5 106 LYS A C 1
ATOM 857 O O . LYS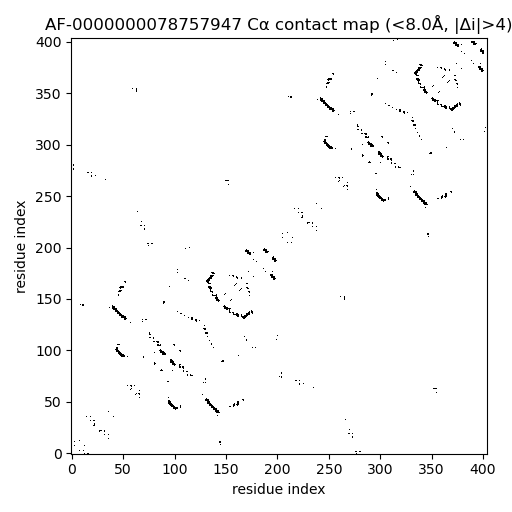 A 1 106 ? -6.566 16.984 12.328 1 97.5 106 LYS A O 1
ATOM 862 N N . ALA A 1 107 ? -8.438 16.031 11.562 1 98.06 107 ALA A N 1
ATOM 863 C CA . ALA A 1 107 ? -7.801 15.617 10.312 1 98.06 107 ALA A CA 1
ATOM 864 C C . ALA A 1 107 ? -7.363 16.828 9.492 1 98.06 107 ALA A C 1
ATOM 866 O O . ALA A 1 107 ? -6.238 16.875 8.992 1 98.06 107 ALA A O 1
ATOM 867 N N . VAL A 1 108 ? -8.25 17.797 9.398 1 96.75 108 VAL A N 1
ATOM 868 C CA . VAL A 1 108 ? -7.957 19.016 8.648 1 96.75 108 VAL A CA 1
ATOM 869 C C . VAL A 1 108 ? -6.832 19.781 9.328 1 96.75 108 VAL A C 1
ATOM 871 O O . VAL A 1 108 ? -5.895 20.234 8.672 1 96.75 108 VAL A O 1
ATOM 874 N N . GLN A 1 109 ? -6.879 19.891 10.625 1 96.69 109 GLN A N 1
ATOM 875 C CA . GLN A 1 109 ? -5.84 20.578 11.383 1 96.69 109 GLN A CA 1
ATOM 876 C C . GLN A 1 109 ? -4.48 19.922 11.18 1 96.69 109 GLN A C 1
ATOM 878 O O . GLN A 1 109 ? -3.473 20.609 10.977 1 96.69 109 GLN A O 1
ATOM 883 N N . ALA A 1 110 ? -4.473 18.625 11.227 1 98.25 110 ALA A N 1
ATOM 884 C CA . ALA A 1 110 ? -3.234 17.891 11 1 98.25 110 ALA A CA 1
ATOM 885 C C . ALA A 1 110 ? -2.68 18.156 9.609 1 98.25 110 ALA A C 1
ATOM 887 O O . ALA A 1 110 ? -1.482 18.406 9.445 1 98.25 110 ALA A O 1
ATOM 888 N N . ALA A 1 111 ? -3.566 18.078 8.648 1 98.25 111 ALA A N 1
ATOM 889 C CA . ALA A 1 111 ? -3.15 18.297 7.262 1 98.25 111 ALA A CA 1
ATOM 890 C C . ALA A 1 111 ? -2.529 19.688 7.09 1 98.25 111 ALA A C 1
ATOM 892 O O . ALA A 1 111 ? -1.479 19.828 6.461 1 98.25 111 ALA A O 1
ATOM 893 N N . VAL A 1 112 ? -3.176 20.656 7.637 1 97.44 112 VAL A N 1
ATOM 894 C CA . VAL A 1 112 ? -2.699 22.031 7.535 1 97.44 112 VAL A CA 1
ATOM 895 C C . VAL A 1 112 ? -1.363 22.172 8.266 1 97.44 112 VAL A C 1
ATOM 897 O O . VAL A 1 112 ? -0.42 22.75 7.734 1 97.44 112 VAL A O 1
ATOM 900 N N . ALA A 1 113 ? -1.276 21.641 9.453 1 98 113 ALA A N 1
ATOM 901 C CA . ALA A 1 113 ? -0.043 21.688 10.234 1 98 113 ALA A CA 1
ATOM 902 C C . ALA A 1 113 ? 1.112 21.031 9.484 1 98 113 ALA A C 1
ATOM 904 O O . ALA A 1 113 ? 2.232 21.547 9.477 1 98 113 ALA A O 1
ATOM 905 N N . MET A 1 114 ? 0.831 19.969 8.875 1 98.31 114 MET A N 1
ATOM 906 C CA . MET A 1 114 ? 1.847 19.234 8.109 1 98.31 114 MET A CA 1
ATOM 907 C C . MET A 1 114 ? 2.336 20.078 6.934 1 98.31 114 MET A C 1
ATOM 909 O O . MET A 1 114 ? 3.543 20.172 6.703 1 98.31 114 MET A O 1
ATOM 913 N N . GLN A 1 115 ? 1.397 20.641 6.238 1 97.88 115 GLN A N 1
ATOM 914 C CA . GLN A 1 115 ? 1.781 21.484 5.113 1 97.88 115 GLN A CA 1
ATOM 915 C C . GLN A 1 115 ? 2.621 22.672 5.578 1 97.88 115 GLN A C 1
ATOM 917 O O . GLN A 1 115 ? 3.637 23 4.957 1 97.88 115 GLN A O 1
ATOM 922 N N . ARG A 1 116 ? 2.221 23.281 6.578 1 97.62 116 ARG A N 1
ATOM 923 C CA . ARG A 1 116 ? 2.949 24.422 7.098 1 97.62 116 ARG A CA 1
ATOM 924 C C . ARG A 1 116 ? 4.359 24.031 7.527 1 97.62 116 ARG A C 1
ATOM 926 O O . ARG A 1 116 ? 5.32 24.766 7.262 1 97.62 116 ARG A O 1
ATOM 933 N N . GLN A 1 117 ? 4.434 22.906 8.234 1 97.44 117 GLN A N 1
ATOM 934 C CA . GLN A 1 117 ? 5.738 22.406 8.648 1 97.44 117 GLN A CA 1
ATOM 935 C C . GLN A 1 117 ? 6.656 22.203 7.445 1 97.44 117 GLN A C 1
ATOM 937 O O . GLN A 1 117 ? 7.836 22.547 7.492 1 97.44 117 GLN A O 1
ATOM 942 N N . LEU A 1 118 ? 6.133 21.672 6.422 1 96.94 118 LEU A N 1
ATOM 943 C CA . LEU A 1 118 ? 6.957 21.359 5.258 1 96.94 118 LEU A CA 1
ATOM 944 C C . LEU A 1 118 ? 7.293 22.625 4.477 1 96.94 118 LEU A C 1
ATOM 946 O O . LEU A 1 118 ? 8.352 22.703 3.854 1 96.94 118 LEU A O 1
ATOM 950 N N . LEU A 1 119 ? 6.398 23.578 4.488 1 95.94 119 LEU A N 1
ATOM 951 C CA . LEU A 1 119 ? 6.723 24.859 3.883 1 95.94 119 LEU A CA 1
ATOM 952 C C . LEU A 1 119 ? 7.953 25.469 4.539 1 95.94 119 LEU A C 1
ATOM 954 O O . LEU A 1 119 ? 8.836 25.984 3.848 1 95.94 119 LEU A O 1
ATOM 958 N N . GLN A 1 120 ? 7.996 25.406 5.777 1 96.19 120 GLN A N 1
ATOM 959 C CA . GLN A 1 120 ? 9.133 25.938 6.523 1 96.19 120 GLN A CA 1
ATOM 960 C C . GLN A 1 120 ? 10.383 25.094 6.281 1 96.19 120 GLN A C 1
ATOM 962 O O . GLN A 1 120 ? 11.461 25.641 6.031 1 96.19 120 GLN A O 1
ATOM 967 N N . TYR A 1 121 ? 10.25 23.812 6.328 1 95.56 121 TYR A N 1
ATOM 968 C CA . TYR A 1 121 ? 11.359 22.891 6.125 1 95.56 121 TYR A CA 1
ATOM 969 C C . TYR A 1 121 ? 11.984 23.078 4.746 1 95.56 121 TYR A C 1
ATOM 971 O O . TYR A 1 121 ? 13.203 23.016 4.598 1 95.56 121 TYR A O 1
ATOM 979 N N . ASN A 1 122 ? 11.148 23.391 3.76 1 95.69 122 ASN A N 1
ATOM 980 C CA . ASN A 1 122 ? 11.57 23.422 2.363 1 95.69 122 ASN A CA 1
ATOM 981 C C . ASN A 1 122 ? 12.242 24.734 2.006 1 95.69 122 ASN A C 1
ATOM 983 O O . ASN A 1 122 ? 12.859 24.859 0.947 1 95.69 122 ASN A O 1
ATOM 987 N N . THR A 1 123 ? 12.148 25.766 2.744 1 95.25 123 THR A N 1
ATOM 988 C CA . THR A 1 123 ? 12.602 27.125 2.422 1 95.25 123 THR A CA 1
ATOM 989 C C . THR A 1 123 ? 14.07 27.109 2.008 1 95.25 123 THR A C 1
ATOM 991 O O . THR A 1 123 ? 14.445 27.75 1.024 1 95.25 123 THR A O 1
ATOM 994 N N . ASP A 1 124 ? 14.977 26.391 2.574 1 90.62 124 ASP A N 1
ATOM 995 C CA . ASP A 1 124 ? 16.406 26.438 2.279 1 90.62 124 ASP A CA 1
ATOM 996 C C . ASP A 1 124 ? 16.891 25.109 1.685 1 90.62 124 ASP A C 1
ATOM 998 O O . ASP A 1 124 ? 18.078 24.797 1.731 1 90.62 124 ASP A O 1
ATOM 1002 N N . LYS A 1 125 ? 15.93 24.438 1.113 1 91.25 125 LYS A N 1
ATOM 1003 C CA . LYS A 1 125 ? 16.297 23.141 0.542 1 91.25 125 LYS A CA 1
ATOM 1004 C C . LYS A 1 125 ? 16.359 23.219 -0.981 1 91.25 125 LYS A C 1
ATOM 1006 O O . LYS A 1 125 ? 15.625 23.984 -1.604 1 91.25 125 LYS A O 1
ATOM 1011 N N . THR A 1 126 ? 17.281 22.484 -1.505 1 88.19 126 THR A N 1
ATOM 1012 C CA . THR A 1 126 ? 17.281 22.297 -2.951 1 88.19 126 THR A CA 1
ATOM 1013 C C . THR A 1 126 ? 16.047 21.516 -3.395 1 88.19 126 THR A C 1
ATOM 1015 O O . THR A 1 126 ? 15.398 20.859 -2.582 1 88.19 126 THR A O 1
ATOM 1018 N N . ASP A 1 127 ? 15.711 21.531 -4.656 1 85.75 127 ASP A N 1
ATOM 1019 C CA . ASP A 1 127 ? 14.531 20.828 -5.176 1 85.75 127 ASP A CA 1
ATOM 1020 C C . ASP A 1 127 ? 14.609 19.344 -4.879 1 85.75 127 ASP A C 1
ATOM 1022 O O . ASP A 1 127 ? 13.594 18.703 -4.617 1 85.75 127 ASP A O 1
ATOM 1026 N N . GLU A 1 128 ? 15.781 18.891 -4.84 1 81.38 128 GLU A N 1
ATOM 1027 C CA . GLU A 1 128 ? 16 17.469 -4.605 1 81.38 128 GLU A CA 1
ATOM 1028 C C . GLU A 1 128 ? 15.773 17.109 -3.137 1 81.38 128 GLU A C 1
ATOM 1030 O O . GLU A 1 128 ? 15.438 15.969 -2.816 1 81.38 128 GLU A O 1
ATOM 1035 N N . GLU A 1 129 ? 15.836 18.078 -2.33 1 85.25 129 GLU A N 1
ATOM 1036 C CA . GLU A 1 129 ? 15.805 17.812 -0.893 1 85.25 129 GLU A CA 1
ATOM 1037 C C . GLU A 1 129 ? 14.445 18.172 -0.302 1 85.25 129 GLU A C 1
ATOM 1039 O O . GLU A 1 129 ? 14.148 17.828 0.844 1 85.25 129 GLU A O 1
ATOM 1044 N N . LYS A 1 130 ? 13.664 18.766 -1.106 1 91.94 130 LYS A N 1
ATOM 1045 C CA . LYS A 1 130 ? 12.359 19.188 -0.61 1 91.94 130 LYS A CA 1
ATOM 1046 C C . LYS A 1 130 ? 11.445 18 -0.365 1 91.94 130 LYS A C 1
ATOM 1048 O O . LYS A 1 130 ? 11.523 16.984 -1.072 1 91.94 130 LYS A O 1
ATOM 1053 N N . VAL A 1 131 ? 10.719 18.125 0.633 1 93.94 131 VAL A N 1
ATOM 1054 C CA . VAL A 1 131 ? 9.633 17.188 0.92 1 93.94 131 VAL A CA 1
ATOM 1055 C C . VAL A 1 131 ? 8.297 17.828 0.543 1 93.94 131 VAL A C 1
ATOM 1057 O O . VAL A 1 131 ? 7.848 18.781 1.19 1 93.94 131 VAL A O 1
ATOM 1060 N N . LEU A 1 132 ? 7.719 17.297 -0.526 1 95.81 132 LEU A N 1
ATOM 1061 C CA . LEU A 1 132 ? 6.484 17.875 -1.053 1 95.81 132 LEU A CA 1
ATOM 1062 C C . LEU A 1 132 ? 5.305 16.938 -0.799 1 95.81 132 LEU A C 1
ATOM 1064 O O . LEU A 1 132 ? 5.25 15.836 -1.341 1 95.81 132 LEU A O 1
ATOM 1068 N N . LEU A 1 133 ? 4.375 17.438 -0.076 1 97.12 133 LEU A N 1
ATOM 1069 C CA . LEU A 1 133 ? 3.312 16.609 0.467 1 97.12 133 LEU A CA 1
ATOM 1070 C C . LEU A 1 133 ? 2.014 16.797 -0.306 1 97.12 133 LEU A C 1
ATOM 1072 O O . LEU A 1 133 ? 1.641 17.922 -0.625 1 97.12 133 LEU A O 1
ATOM 1076 N N . CYS A 1 134 ? 1.37 15.719 -0.629 1 97.88 134 CYS A N 1
ATOM 1077 C CA . CYS A 1 134 ? 0.005 15.648 -1.139 1 97.88 134 CYS A CA 1
ATOM 1078 C C . CYS A 1 134 ? -0.929 15.016 -0.115 1 97.88 134 CYS A C 1
ATOM 1080 O O . CYS A 1 134 ? -0.588 14 0.499 1 97.88 134 CYS A O 1
ATOM 1082 N N . VAL A 1 135 ? -2.113 15.625 0.05 1 98.5 135 VAL A N 1
ATOM 1083 C CA . VAL A 1 135 ? -3.008 15.094 1.074 1 98.5 135 VAL A CA 1
ATOM 1084 C C . VAL A 1 135 ? -4.406 14.906 0.493 1 98.5 135 VAL A C 1
ATOM 1086 O O . VAL A 1 135 ? -4.91 15.773 -0.223 1 98.5 135 VAL A O 1
ATOM 1089 N N . GLY A 1 136 ? -4.98 13.789 0.748 1 98.62 136 GLY A N 1
ATOM 1090 C CA . GLY A 1 136 ? -6.387 13.516 0.511 1 98.62 136 GLY A CA 1
ATOM 1091 C C . GLY A 1 136 ? -7.152 13.188 1.777 1 98.62 136 GLY A C 1
ATOM 1092 O O . GLY A 1 136 ? -6.688 12.391 2.602 1 98.62 136 GLY A O 1
ATOM 1093 N N . LEU A 1 137 ? -8.352 13.797 1.938 1 98.56 137 LEU A N 1
ATOM 1094 C CA . LEU A 1 137 ? -9.18 13.57 3.121 1 98.56 137 LEU A CA 1
ATOM 1095 C C . LEU A 1 137 ? -10.57 13.094 2.73 1 98.56 137 LEU A C 1
ATOM 1097 O O . LEU A 1 137 ? -11.172 13.609 1.781 1 98.56 137 LEU A O 1
ATOM 1101 N N . GLY A 1 138 ? -11.008 12.102 3.396 1 98.06 138 GLY A N 1
ATOM 1102 C CA . GLY A 1 138 ? -12.375 11.625 3.324 1 98.06 138 GLY A CA 1
ATOM 1103 C C . GLY A 1 138 ? -13.031 11.484 4.684 1 98.06 138 GLY A C 1
ATOM 1104 O O . GLY A 1 138 ? -12.359 11.578 5.715 1 98.06 138 GLY A O 1
ATOM 1105 N N . TYR A 1 139 ? -14.352 11.297 4.648 1 97.94 139 TYR A N 1
ATOM 1106 C CA . TYR A 1 139 ? -15.102 11.141 5.891 1 97.94 139 TYR A CA 1
ATOM 1107 C C . TYR A 1 139 ? -16.375 10.344 5.66 1 97.94 139 TYR A C 1
ATOM 1109 O O . TYR A 1 139 ? -17.156 10.656 4.746 1 97.94 139 TYR A O 1
ATOM 1117 N N . GLY A 1 140 ? -16.531 9.398 6.488 1 97.5 140 GLY A N 1
ATOM 1118 C CA . GLY A 1 140 ? -17.766 8.648 6.387 1 97.5 140 GLY A CA 1
ATOM 1119 C C . GLY A 1 140 ? -17.656 7.238 6.934 1 97.5 140 GLY A C 1
ATOM 1120 O O . GLY A 1 140 ? -16.719 6.926 7.672 1 97.5 140 GLY A O 1
ATOM 1121 N N . PRO A 1 141 ? -18.672 6.418 6.688 1 96.06 141 PRO A N 1
ATOM 1122 C CA . PRO A 1 141 ? -18.688 5.039 7.184 1 96.06 141 PRO A CA 1
ATOM 1123 C C . PRO A 1 141 ? -17.578 4.184 6.562 1 96.06 141 PRO A C 1
ATOM 1125 O O . PRO A 1 141 ? -17.375 4.219 5.348 1 96.06 141 PRO A O 1
ATOM 1128 N N . VAL A 1 142 ? -16.906 3.467 7.445 1 96.12 142 VAL A N 1
ATOM 1129 C CA . VAL A 1 142 ? -15.867 2.531 7.02 1 96.12 142 VAL A CA 1
ATOM 1130 C C . VAL A 1 142 ? -15.984 1.235 7.816 1 96.12 142 VAL A C 1
ATOM 1132 O O . VAL A 1 142 ? -16.609 1.204 8.875 1 96.12 142 VAL A O 1
ATOM 1135 N N . LEU A 1 143 ? -15.5 0.156 7.254 1 94.69 143 LEU A N 1
ATOM 1136 C CA . LEU A 1 143 ? -15.234 -1.059 8.016 1 94.69 143 LEU A CA 1
ATOM 1137 C C . LEU A 1 143 ? -13.828 -1.03 8.609 1 94.69 143 LEU A C 1
ATOM 1139 O O . LEU A 1 143 ? -12.844 -0.966 7.871 1 94.69 143 LEU A O 1
ATOM 1143 N N . ARG A 1 144 ? -13.75 -1.012 9.859 1 93.44 144 ARG A N 1
ATOM 1144 C CA . ARG A 1 144 ? -12.453 -1.024 10.539 1 93.44 144 ARG A CA 1
ATOM 1145 C C . ARG A 1 144 ? -12.125 -2.42 11.062 1 93.44 144 ARG A C 1
ATOM 1147 O O . ARG A 1 144 ? -12.898 -2.998 11.828 1 93.44 144 ARG A O 1
ATOM 1154 N N . ILE A 1 145 ? -11.062 -2.896 10.641 1 89.31 145 ILE A N 1
ATOM 1155 C CA . ILE A 1 145 ? -10.609 -4.219 11.062 1 89.31 145 ILE A CA 1
ATOM 1156 C C . ILE A 1 145 ? -9.461 -4.074 12.062 1 89.31 145 ILE A C 1
ATOM 1158 O O . ILE A 1 145 ? -8.289 -4.117 11.688 1 89.31 145 ILE A O 1
ATOM 1162 N N . GLY A 1 146 ? -9.812 -3.902 13.305 1 85.88 146 GLY A N 1
ATOM 1163 C CA . GLY A 1 146 ? -8.82 -3.67 14.344 1 85.88 146 GLY A CA 1
ATOM 1164 C C . GLY A 1 146 ? -7.965 -2.443 14.086 1 85.88 146 GLY A C 1
ATOM 1165 O O . GLY A 1 146 ? -8.477 -1.392 13.703 1 85.88 146 GLY A O 1
ATOM 1166 N N . ASP A 1 147 ? -6.746 -2.557 14.383 1 83.81 147 ASP A N 1
ATOM 1167 C CA . ASP A 1 147 ? -5.805 -1.464 14.156 1 83.81 147 ASP A CA 1
ATOM 1168 C C . ASP A 1 147 ? -4.918 -1.741 12.945 1 83.81 147 ASP A C 1
ATOM 1170 O O . ASP A 1 147 ? -3.758 -1.325 12.906 1 83.81 147 ASP A O 1
ATOM 1174 N N . ILE A 1 148 ? -5.523 -2.426 12.008 1 83.81 148 ILE A N 1
ATOM 1175 C CA . ILE A 1 148 ? -4.707 -2.891 10.891 1 83.81 148 ILE A CA 1
ATOM 1176 C C . ILE A 1 148 ? -5.145 -2.189 9.609 1 83.81 148 ILE A C 1
ATOM 1178 O O . ILE A 1 148 ? -4.309 -1.723 8.828 1 83.81 148 ILE A O 1
ATOM 1182 N N . ASP A 1 149 ? -6.477 -2.172 9.438 1 89.19 149 ASP A N 1
ATOM 1183 C CA . ASP A 1 149 ? -6.918 -1.664 8.141 1 89.19 149 ASP A CA 1
ATOM 1184 C C . ASP A 1 149 ? -8.32 -1.069 8.242 1 89.19 149 ASP A C 1
ATOM 1186 O O . ASP A 1 149 ? -9.039 -1.306 9.219 1 89.19 149 ASP A O 1
ATOM 1190 N N . VAL A 1 150 ? -8.641 -0.313 7.242 1 93.12 150 VAL A N 1
ATOM 1191 C CA . VAL A 1 150 ? -9.969 0.26 7.059 1 93.12 150 VAL A CA 1
ATOM 1192 C C . VAL A 1 150 ? -10.375 0.169 5.586 1 93.12 150 VAL A C 1
ATOM 1194 O O . VAL A 1 150 ? -9.531 0.334 4.699 1 93.12 150 VAL A O 1
ATOM 1197 N N . PHE A 1 151 ? -11.68 -0.056 5.438 1 92.56 151 PHE A N 1
ATOM 1198 C CA . PHE A 1 151 ? -12.195 -0.209 4.078 1 92.56 151 PHE A CA 1
ATOM 1199 C C . PHE A 1 151 ? -13.492 0.568 3.9 1 92.56 151 PHE A C 1
ATOM 1201 O O . PHE A 1 151 ? -14.305 0.648 4.82 1 92.56 151 PHE A O 1
ATOM 1208 N N . GLY A 1 152 ? -13.648 1.066 2.717 1 92.06 152 GLY A N 1
ATOM 1209 C CA . GLY A 1 152 ? -14.875 1.789 2.393 1 92.06 152 GLY A CA 1
ATOM 1210 C C . GLY A 1 152 ? -14.695 2.783 1.261 1 92.06 152 GLY A C 1
ATOM 1211 O O . GLY A 1 152 ? -13.57 3.045 0.829 1 92.06 152 GLY A O 1
ATOM 1212 N N . HIS A 1 153 ? -15.812 3.322 0.847 1 90.25 153 HIS A N 1
ATOM 1213 C CA . HIS A 1 153 ? -15.82 4.273 -0.258 1 90.25 153 HIS A CA 1
ATOM 1214 C C . HIS A 1 153 ? -14.953 5.492 0.061 1 90.25 153 HIS A C 1
ATOM 1216 O O . HIS A 1 153 ? -14.18 5.945 -0.782 1 90.25 153 HIS A O 1
ATOM 1222 N N . GLU A 1 154 ? -15.047 5.941 1.248 1 92.88 154 GLU A N 1
ATOM 1223 C CA . GLU A 1 154 ? -14.297 7.133 1.641 1 92.88 154 GLU A CA 1
ATOM 1224 C C . GLU A 1 154 ? -12.797 6.855 1.689 1 92.88 154 GLU A C 1
ATOM 1226 O O . GLU A 1 154 ? -11.992 7.742 1.421 1 92.88 154 GLU A O 1
ATOM 1231 N N . VAL A 1 155 ? -12.469 5.645 2.021 1 94.88 155 VAL A N 1
ATOM 1232 C CA . VAL A 1 155 ? -11.062 5.254 2.039 1 94.88 155 VAL A CA 1
ATOM 1233 C C . VAL A 1 155 ? -10.5 5.301 0.622 1 94.88 155 VAL A C 1
ATOM 1235 O O . VAL A 1 155 ? -9.453 5.902 0.386 1 94.88 155 VAL A O 1
ATOM 1238 N N . ASN A 1 156 ? -11.227 4.758 -0.302 1 91.56 156 ASN A N 1
ATOM 1239 C CA . ASN A 1 156 ? -10.789 4.75 -1.695 1 91.56 156 ASN A CA 1
ATOM 1240 C C . ASN A 1 156 ? -10.711 6.164 -2.268 1 91.56 156 ASN A C 1
ATOM 1242 O O . ASN A 1 156 ? -9.781 6.488 -3.002 1 91.56 156 ASN A O 1
ATOM 1246 N N . SER A 1 157 ? -11.656 6.922 -1.96 1 93.62 157 SER A N 1
ATOM 1247 C CA . SER A 1 157 ? -11.695 8.297 -2.451 1 93.62 157 SER A CA 1
ATOM 1248 C C . SER A 1 157 ? -10.531 9.109 -1.898 1 93.62 157 SER A C 1
ATOM 1250 O O . SER A 1 157 ? -9.867 9.836 -2.643 1 93.62 157 SER A O 1
ATOM 1252 N N . ALA A 1 158 ? -10.297 8.961 -0.629 1 96.62 158 ALA A N 1
ATOM 1253 C CA . ALA A 1 158 ? -9.188 9.672 -0.007 1 96.62 158 ALA A CA 1
ATOM 1254 C C . ALA A 1 158 ? -7.852 9.234 -0.601 1 96.62 158 ALA A C 1
ATOM 1256 O O . ALA A 1 158 ? -6.961 10.062 -0.819 1 96.62 158 ALA A O 1
ATOM 1257 N N . SER A 1 159 ? -7.723 7.996 -0.792 1 95.06 159 SER A N 1
ATOM 1258 C CA . SER A 1 159 ? -6.508 7.457 -1.401 1 95.06 159 SER A CA 1
ATOM 1259 C C . SER A 1 159 ? -6.281 8.039 -2.791 1 95.06 159 SER A C 1
ATOM 1261 O O . SER A 1 159 ? -5.191 8.523 -3.098 1 95.06 159 SER A O 1
ATOM 1263 N N . LYS A 1 160 ? -7.289 8.008 -3.6 1 93.19 160 LYS A N 1
ATOM 1264 C CA . LYS A 1 160 ? -7.188 8.555 -4.949 1 93.19 160 LYS A CA 1
ATOM 1265 C C . LYS A 1 160 ? -6.816 10.031 -4.922 1 93.19 160 LYS A C 1
ATOM 1267 O O . LYS A 1 160 ? -5.965 10.477 -5.691 1 93.19 160 LYS A O 1
ATOM 1272 N N . LEU A 1 161 ? -7.414 10.758 -4.055 1 96.69 161 LEU A N 1
ATOM 1273 C CA . LEU A 1 161 ? -7.148 12.188 -3.947 1 96.69 161 LEU A CA 1
ATOM 1274 C C . LEU A 1 161 ? -5.715 12.438 -3.494 1 96.69 161 LEU A C 1
ATOM 1276 O O . LEU A 1 161 ? -5.004 13.25 -4.094 1 96.69 161 LEU A O 1
ATOM 1280 N N . GLY A 1 162 ? -5.297 11.758 -2.486 1 96.94 162 GLY A N 1
ATOM 1281 C CA . GLY A 1 162 ? -3.998 12.023 -1.887 1 96.94 162 GLY A CA 1
ATOM 1282 C C . GLY A 1 162 ? -2.84 11.477 -2.697 1 96.94 162 GLY A C 1
ATOM 1283 O O . GLY A 1 162 ? -1.761 12.07 -2.732 1 96.94 162 GLY A O 1
ATOM 1284 N N . GLU A 1 163 ? -3.082 10.32 -3.369 1 93.44 163 GLU A N 1
ATOM 1285 C CA . GLU A 1 163 ? -1.972 9.609 -3.996 1 93.44 163 GLU A CA 1
ATOM 1286 C C . GLU A 1 163 ? -1.92 9.875 -5.496 1 93.44 163 GLU A C 1
ATOM 1288 O O . GLU A 1 163 ? -0.856 9.781 -6.113 1 93.44 163 GLU A O 1
ATOM 1293 N N . ASP A 1 164 ? -3.082 10.266 -6.051 1 91.25 164 ASP A N 1
ATOM 1294 C CA . ASP A 1 164 ? -3.111 10.312 -7.508 1 91.25 164 ASP A CA 1
ATOM 1295 C C . ASP A 1 164 ? -3.461 11.719 -8 1 91.25 164 ASP A C 1
ATOM 1297 O O . ASP A 1 164 ? -3.066 12.117 -9.102 1 91.25 164 ASP A O 1
ATOM 1301 N N . THR A 1 165 ? -4.176 12.406 -7.207 1 94.94 165 THR A N 1
ATOM 1302 C CA . THR A 1 165 ? -4.777 13.617 -7.754 1 94.94 165 THR A CA 1
ATOM 1303 C C . THR A 1 165 ? -4.078 14.859 -7.219 1 94.94 165 THR A C 1
ATOM 1305 O O . THR A 1 165 ? -3.727 15.766 -7.984 1 94.94 165 THR A O 1
ATOM 1308 N N . ALA A 1 166 ? -3.84 14.891 -5.934 1 96.62 166 ALA A N 1
ATOM 1309 C CA . ALA A 1 166 ? -3.303 16.078 -5.285 1 96.62 166 ALA A CA 1
ATOM 1310 C C . ALA A 1 166 ? -1.896 16.391 -5.789 1 96.62 166 ALA A C 1
ATOM 1312 O O . ALA A 1 166 ? -1.084 15.492 -5.984 1 96.62 166 ALA A O 1
ATOM 1313 N N . LYS A 1 167 ? -1.653 17.625 -5.969 1 94.94 167 LYS A N 1
ATOM 1314 C CA . LYS A 1 167 ? -0.315 18.125 -6.273 1 94.94 167 LYS A CA 1
ATOM 1315 C C . LYS A 1 167 ? 0.406 18.578 -5.004 1 94.94 167 LYS A C 1
ATOM 1317 O O . LYS A 1 167 ? -0.172 18.562 -3.916 1 94.94 167 LYS A O 1
ATOM 1322 N N . ALA A 1 168 ? 1.675 18.906 -5.223 1 95 168 ALA A N 1
ATOM 1323 C CA . ALA A 1 168 ? 2.457 19.391 -4.086 1 95 168 ALA A CA 1
ATOM 1324 C C . ALA A 1 168 ? 1.735 20.516 -3.361 1 95 168 ALA A C 1
ATOM 1326 O O . ALA A 1 168 ? 1.202 21.422 -3.996 1 95 168 ALA A O 1
ATOM 1327 N N . TYR A 1 169 ? 1.624 20.406 -2.02 1 95.19 169 TYR A N 1
ATOM 1328 C CA . TYR A 1 169 ? 1.104 21.422 -1.114 1 95.19 169 TYR A CA 1
ATOM 1329 C C . TYR A 1 169 ? -0.419 21.453 -1.15 1 95.19 169 TYR A C 1
ATOM 1331 O O . TYR A 1 169 ? -1.041 22.344 -0.553 1 95.19 169 TYR A O 1
ATOM 1339 N N . GLU A 1 170 ? -1.008 20.5 -1.743 1 96.62 170 GLU A N 1
ATOM 1340 C CA . GLU A 1 170 ? -2.465 20.531 -1.831 1 96.62 170 GLU A CA 1
ATOM 1341 C C . GLU A 1 170 ? -3.1 19.594 -0.803 1 96.62 170 GLU A C 1
ATOM 1343 O O . GLU A 1 170 ? -2.555 18.531 -0.504 1 96.62 170 GLU A O 1
ATOM 1348 N N . ILE A 1 171 ? -4.188 20.062 -0.308 1 97.88 171 ILE A N 1
ATOM 1349 C CA . ILE A 1 171 ? -5.105 19.266 0.491 1 97.88 171 ILE A CA 1
ATOM 1350 C C . ILE A 1 171 ? -6.441 19.141 -0.234 1 97.88 171 ILE A C 1
ATOM 1352 O O . ILE A 1 171 ? -7.195 20.109 -0.337 1 97.88 171 ILE A O 1
ATOM 1356 N N . LEU A 1 172 ? -6.719 17.969 -0.725 1 98.12 172 LEU A N 1
ATOM 1357 C CA . LEU A 1 172 ? -7.988 17.703 -1.394 1 98.12 172 LEU A CA 1
ATOM 1358 C C . LEU A 1 172 ? -8.93 16.906 -0.488 1 98.12 172 LEU A C 1
ATOM 1360 O O . LEU A 1 172 ? -8.484 16.016 0.235 1 98.12 172 LEU A O 1
ATOM 1364 N N . VAL A 1 173 ? -10.188 17.266 -0.594 1 97.69 173 VAL A N 1
ATOM 1365 C CA . VAL A 1 173 ? -11.141 16.609 0.299 1 97.69 173 VAL A CA 1
ATOM 1366 C C . VAL A 1 173 ? -12.344 16.125 -0.498 1 97.69 173 VAL A C 1
ATOM 1368 O O . VAL A 1 173 ? -12.711 16.734 -1.513 1 97.69 173 VAL A O 1
ATOM 1371 N N . THR A 1 174 ? -12.945 15.094 -0.064 1 96.69 174 THR A N 1
ATOM 1372 C CA . THR A 1 174 ? -14.18 14.602 -0.654 1 96.69 174 THR A CA 1
ATOM 1373 C C . THR A 1 174 ? -15.344 15.523 -0.308 1 96.69 174 THR A C 1
ATOM 1375 O O . THR A 1 174 ? -15.25 16.328 0.618 1 96.69 174 THR A O 1
ATOM 1378 N N . PRO A 1 175 ? -16.438 15.367 -1 1 95.06 175 PRO A N 1
ATOM 1379 C CA . PRO A 1 175 ? -17.625 16.156 -0.681 1 95.06 175 PRO A CA 1
ATOM 1380 C C . PRO A 1 175 ? -18.078 15.969 0.765 1 95.06 175 PRO A C 1
ATOM 1382 O O . PRO A 1 175 ? -18.578 16.922 1.386 1 95.06 175 PRO A O 1
ATOM 1385 N N . ALA A 1 176 ? -17.922 14.812 1.311 1 95.19 176 ALA A N 1
ATOM 1386 C CA . ALA A 1 176 ? -18.359 14.531 2.678 1 95.19 176 ALA A CA 1
ATOM 1387 C C . ALA A 1 176 ? -17.594 15.391 3.682 1 95.19 176 ALA A C 1
ATOM 1389 O O . ALA A 1 176 ? -18.172 15.906 4.641 1 95.19 176 ALA A O 1
ATOM 1390 N N . VAL A 1 177 ? -16.297 15.547 3.457 1 95.44 177 VAL A N 1
ATOM 1391 C CA . VAL A 1 177 ? -15.516 16.391 4.344 1 95.44 177 VAL A CA 1
ATOM 1392 C C . VAL A 1 177 ? -15.969 17.844 4.215 1 95.44 177 VAL A C 1
ATOM 1394 O O . VAL A 1 177 ? -16.141 18.547 5.219 1 95.44 177 VAL A O 1
ATOM 1397 N N . ARG A 1 178 ? -16.141 18.266 3.012 1 93.81 178 ARG A N 1
ATOM 1398 C CA . ARG A 1 178 ? -16.609 19.625 2.771 1 93.81 178 ARG A CA 1
ATOM 1399 C C . ARG A 1 178 ? -17.922 19.891 3.484 1 93.81 178 ARG A C 1
ATOM 1401 O O . ARG A 1 178 ? -18.125 20.953 4.055 1 93.81 178 ARG A O 1
ATOM 1408 N N . GLU A 1 179 ? -18.766 18.953 3.486 1 93.19 179 GLU A N 1
ATOM 1409 C CA . GLU A 1 179 ? -20.078 19.109 4.098 1 93.19 179 GLU A CA 1
ATOM 1410 C C . GLU A 1 179 ? -19.969 19.328 5.605 1 93.19 179 GLU A C 1
ATOM 1412 O O . GLU A 1 179 ? -20.766 20.047 6.195 1 93.19 179 GLU A O 1
ATOM 1417 N N . VAL A 1 180 ? -19.047 18.719 6.191 1 91.56 180 VAL A N 1
ATOM 1418 C CA . VAL A 1 180 ? -18.812 18.859 7.629 1 91.56 180 VAL A CA 1
ATOM 1419 C C . VAL A 1 180 ? -18.438 20.312 7.945 1 91.56 180 VAL A C 1
ATOM 1421 O O . VAL A 1 180 ? -18.75 20.812 9.023 1 91.56 180 VAL A O 1
ATOM 1424 N N . PHE A 1 181 ? -17.828 20.984 6.996 1 89.19 181 PHE A N 1
ATOM 1425 C CA . PHE A 1 181 ? -17.312 22.312 7.258 1 89.19 181 PHE A CA 1
ATOM 1426 C C . PHE A 1 181 ? -18.125 23.375 6.523 1 89.19 181 PHE A C 1
ATOM 1428 O O . PHE A 1 181 ? -17.719 24.531 6.438 1 89.19 181 PHE A O 1
ATOM 1435 N N . LYS A 1 182 ? -19.125 23.016 5.996 1 82.94 182 LYS A N 1
ATOM 1436 C CA . LYS A 1 182 ? -19.922 23.906 5.148 1 82.94 182 LYS A CA 1
ATOM 1437 C C . LYS A 1 182 ? -20.328 25.156 5.906 1 82.94 182 LYS A C 1
ATOM 1439 O O . LYS A 1 182 ? -20.406 26.25 5.324 1 82.94 182 LYS A O 1
ATOM 1444 N N . SER A 1 183 ? -20.453 25.031 7.125 1 82.44 183 SER A N 1
ATOM 1445 C CA . SER A 1 183 ? -20.953 26.172 7.891 1 82.44 183 SER A CA 1
ATOM 1446 C C . SER A 1 183 ? -19.812 26.938 8.531 1 82.44 183 SER A C 1
ATOM 1448 O O . SER A 1 183 ? -20.031 27.984 9.164 1 82.44 183 SER A O 1
ATOM 1450 N N . ARG A 1 184 ? -18.656 26.484 8.25 1 83.12 184 ARG A N 1
ATOM 1451 C CA . ARG A 1 184 ? -17.5 27.141 8.859 1 83.12 184 ARG A CA 1
ATOM 1452 C C . ARG A 1 184 ? -16.938 28.203 7.938 1 83.12 184 ARG A C 1
ATOM 1454 O O . ARG A 1 184 ? -16.578 27.922 6.789 1 83.12 184 ARG A O 1
ATOM 1461 N N . ALA A 1 185 ? -16.797 29.391 8.398 1 77.69 185 ALA A N 1
ATOM 1462 C CA . ALA A 1 185 ? -16.359 30.531 7.598 1 77.69 185 ALA A CA 1
ATOM 1463 C C . ALA A 1 185 ? -14.836 30.609 7.531 1 77.69 185 ALA A C 1
ATOM 1465 O O . ALA A 1 185 ? -14.281 31.266 6.648 1 77.69 185 ALA A O 1
ATOM 1466 N N . ASP A 1 186 ? -14.195 29.922 8.375 1 82.31 186 ASP A N 1
ATOM 1467 C CA . ASP A 1 186 ? -12.742 30.062 8.477 1 82.31 186 ASP A CA 1
ATOM 1468 C C . ASP A 1 186 ? -12.031 29.062 7.566 1 82.31 186 ASP A C 1
ATOM 1470 O O . ASP A 1 186 ? -10.797 29.078 7.473 1 82.31 186 ASP A O 1
ATOM 1474 N N . VAL A 1 187 ? -12.875 28.266 6.965 1 84.12 187 VAL A N 1
ATOM 1475 C CA . VAL A 1 187 ? -12.281 27.281 6.055 1 84.12 187 VAL A CA 1
ATOM 1476 C C . VAL A 1 187 ? -12.805 27.516 4.637 1 84.12 187 VAL A C 1
ATOM 1478 O O . VAL A 1 187 ? -14.016 27.594 4.418 1 84.12 187 VAL A O 1
ATOM 1481 N N . LYS A 1 188 ? -11.906 27.703 3.732 1 87.88 188 LYS A N 1
ATOM 1482 C CA . LYS A 1 188 ? -12.281 27.969 2.346 1 87.88 188 LYS A CA 1
ATOM 1483 C C . LYS A 1 188 ? -11.969 26.766 1.458 1 87.88 188 LYS A C 1
ATOM 1485 O O . LYS A 1 188 ? -10.883 26.172 1.559 1 87.88 188 LYS A O 1
ATOM 1490 N N . PHE A 1 189 ? -13.008 26.406 0.681 1 89.94 189 PHE A N 1
ATOM 1491 C CA . PHE A 1 189 ? -12.859 25.297 -0.253 1 89.94 189 PHE A CA 1
ATOM 1492 C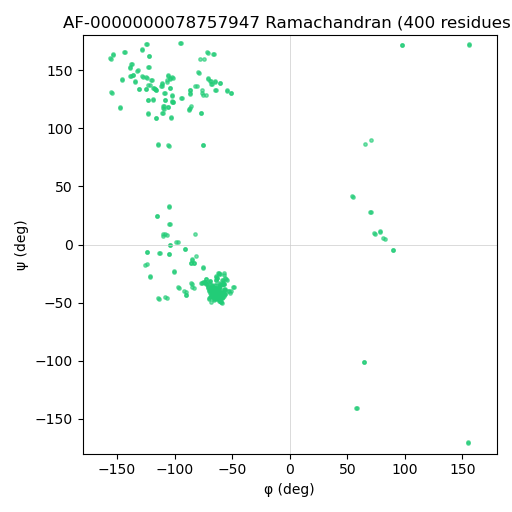 C . PHE A 1 189 ? -13.117 25.75 -1.684 1 89.94 189 PHE A C 1
ATOM 1494 O O . PHE A 1 189 ? -13.984 26.594 -1.927 1 89.94 189 PHE A O 1
ATOM 1501 N N . THR A 1 190 ? -12.352 25.234 -2.604 1 91 190 THR A N 1
ATOM 1502 C CA . THR A 1 190 ? -12.602 25.438 -4.027 1 91 190 THR A CA 1
ATOM 1503 C C . THR A 1 190 ? -12.898 24.109 -4.715 1 91 190 THR A C 1
ATOM 1505 O O . THR A 1 190 ? -12.25 23.094 -4.434 1 91 190 THR A O 1
ATOM 1508 N N . GLU A 1 191 ? -13.898 24.062 -5.523 1 88.19 191 GLU A N 1
ATOM 1509 C CA . GLU A 1 191 ? -14.312 22.828 -6.176 1 88.19 191 GLU A CA 1
ATOM 1510 C C . GLU A 1 191 ? -13.539 22.594 -7.469 1 88.19 191 GLU A C 1
ATOM 1512 O O . GLU A 1 191 ? -13.305 23.531 -8.234 1 88.19 191 GLU A O 1
ATOM 1517 N N . ALA A 1 192 ? -13.078 21.391 -7.594 1 83.62 192 ALA A N 1
ATOM 1518 C CA . ALA A 1 192 ? -12.477 20.984 -8.859 1 83.62 192 ALA A CA 1
ATOM 1519 C C . ALA A 1 192 ? -12.727 19.516 -9.141 1 83.62 192 ALA A C 1
ATOM 1521 O O . ALA A 1 192 ? -12.289 18.641 -8.383 1 83.62 192 ALA A O 1
ATOM 1522 N N . ASP A 1 193 ? -13.469 19.219 -10.273 1 83.56 193 ASP A N 1
ATOM 1523 C CA . ASP A 1 193 ? -13.688 17.875 -10.797 1 83.56 193 ASP A CA 1
ATOM 1524 C C . ASP A 1 193 ? -14.273 16.953 -9.727 1 83.56 193 ASP A C 1
ATOM 1526 O O . ASP A 1 193 ? -13.766 15.852 -9.5 1 83.56 193 ASP A O 1
ATOM 1530 N N . GLY A 1 194 ? -15.203 17.422 -8.93 1 84.81 194 GLY A N 1
ATOM 1531 C CA . GLY A 1 194 ? -15.938 16.594 -7.988 1 84.81 194 GLY A CA 1
ATOM 1532 C C . GLY A 1 194 ? -15.281 16.5 -6.625 1 84.81 194 GLY A C 1
ATOM 1533 O O . GLY A 1 194 ? -15.773 15.805 -5.734 1 84.81 194 GLY A O 1
ATOM 1534 N N . HIS A 1 195 ? -14.125 17.094 -6.535 1 89.69 195 HIS A N 1
ATOM 1535 C CA . HIS A 1 195 ? -13.461 17.219 -5.242 1 89.69 195 HIS A CA 1
ATOM 1536 C C . HIS A 1 195 ? -13.133 18.672 -4.938 1 89.69 195 HIS A C 1
ATOM 1538 O O . HIS A 1 195 ? -13.445 19.562 -5.727 1 89.69 195 HIS A O 1
ATOM 1544 N N . PHE A 1 196 ? -12.656 18.812 -3.65 1 89.44 196 PHE A N 1
ATOM 1545 C CA . PHE A 1 196 ? -12.438 20.188 -3.191 1 89.44 196 PHE A CA 1
ATOM 1546 C C . PHE A 1 196 ? -11 20.375 -2.727 1 89.44 196 PHE A C 1
ATOM 1548 O O . PHE A 1 196 ? -10.406 19.469 -2.127 1 89.44 196 PHE A O 1
ATOM 1555 N N . SER A 1 197 ? -10.578 21.469 -3.008 1 93.75 197 SER A N 1
ATOM 1556 C CA . SER A 1 197 ? -9.273 21.875 -2.502 1 93.75 197 SER A CA 1
ATOM 1557 C C . SER A 1 197 ? -9.398 22.812 -1.312 1 93.75 197 SER A C 1
ATOM 1559 O O . SER A 1 197 ? -10.133 23.812 -1.376 1 93.75 197 SER A O 1
ATOM 1561 N N . LEU A 1 198 ? -8.742 22.5 -0.262 1 92.88 198 LEU A N 1
ATOM 1562 C CA . LEU A 1 198 ? -8.742 23.328 0.936 1 92.88 198 LEU A CA 1
ATOM 1563 C C . LEU A 1 198 ? -7.664 24.406 0.848 1 92.88 198 LEU A C 1
ATOM 1565 O O . LEU A 1 198 ? -6.508 24.109 0.546 1 92.88 198 LEU A O 1
ATOM 1569 N N . SER A 1 199 ? -8.031 25.656 1.1 1 90 199 SER A N 1
ATOM 1570 C CA . SER A 1 199 ? -7.074 26.75 1.151 1 90 199 SER A CA 1
ATOM 1571 C C . SER A 1 199 ? -6.457 26.875 2.539 1 90 199 SER A C 1
ATOM 1573 O O . SER A 1 199 ? -7.168 27.078 3.527 1 90 199 SER A O 1
ATOM 1575 N N . TRP A 1 200 ? -5.176 26.719 2.605 1 87.69 200 TRP A N 1
ATOM 1576 C CA . TRP A 1 200 ? -4.547 26.75 3.924 1 87.69 200 TRP A CA 1
ATOM 1577 C C . TRP A 1 200 ? -3.426 27.781 3.975 1 87.69 200 TRP A C 1
ATOM 1579 O O . TRP A 1 200 ? -2.939 28.125 5.055 1 87.69 200 TRP A O 1
ATOM 1589 N N . ARG A 1 201 ? -2.873 28.281 2.809 1 80.31 201 ARG A N 1
ATOM 1590 C CA . ARG A 1 201 ? -1.738 29.203 2.746 1 80.31 201 ARG A CA 1
ATOM 1591 C C . ARG A 1 201 ? -2.184 30.641 2.969 1 80.31 201 ARG A C 1
ATOM 1593 O O . ARG A 1 201 ? -1.366 31.516 3.281 1 80.31 201 ARG A O 1
ATOM 1600 N N . GLU A 1 202 ? -3.322 31 3.336 1 59.69 202 GLU A N 1
ATOM 1601 C CA . GLU A 1 202 ? -3.584 32.406 3.551 1 59.69 202 GLU A CA 1
ATOM 1602 C C . GLU A 1 202 ? -2.992 32.906 4.871 1 59.69 202 GLU A C 1
ATOM 1604 O O . GLU A 1 202 ? -2.779 32.094 5.789 1 59.69 202 GLU A O 1
ATOM 1609 N N . MET B 1 1 ? 12.492 9.438 18.625 1 26.53 1 MET B N 1
ATOM 1610 C CA . MET B 1 1 ? 13.016 8.648 17.531 1 26.53 1 MET B CA 1
ATOM 1611 C C . MET B 1 1 ? 12.148 7.422 17.266 1 26.53 1 MET B C 1
ATOM 1613 O O . MET B 1 1 ? 12.656 6.336 16.984 1 26.53 1 MET B O 1
ATOM 1617 N N . ALA B 1 2 ? 11.25 7.531 17.844 1 35.94 2 ALA B N 1
ATOM 1618 C CA . ALA B 1 2 ? 10.078 7.07 18.578 1 35.94 2 ALA B CA 1
ATOM 1619 C C . ALA B 1 2 ? 9.07 6.414 17.656 1 35.94 2 ALA B C 1
ATOM 1621 O O . ALA B 1 2 ? 8.359 5.48 18.047 1 35.94 2 ALA B O 1
ATOM 1622 N N . TYR B 1 3 ? 8.969 7.176 16.406 1 39.75 3 TYR B N 1
ATOM 1623 C CA . TYR B 1 3 ? 7.801 7.004 15.547 1 39.75 3 TYR B CA 1
ATOM 1624 C C . TYR B 1 3 ? 7.766 5.602 14.953 1 39.75 3 TYR B C 1
ATOM 1626 O O . TYR B 1 3 ? 6.691 5.031 14.758 1 39.75 3 TYR B O 1
ATOM 1634 N N . ARG B 1 4 ? 9.133 5.176 14.594 1 47.56 4 ARG B N 1
ATOM 1635 C CA . ARG B 1 4 ? 9.258 3.799 14.125 1 47.56 4 ARG B CA 1
ATOM 1636 C C . ARG B 1 4 ? 8.742 2.822 15.18 1 47.56 4 ARG B C 1
ATOM 1638 O O . ARG B 1 4 ? 8.5 1.65 14.883 1 47.56 4 ARG B O 1
ATOM 1645 N N . ARG B 1 5 ? 9.008 3.375 16.422 1 44.97 5 ARG B N 1
ATOM 1646 C CA . ARG B 1 5 ? 8.461 2.594 17.516 1 44.97 5 ARG B CA 1
ATOM 1647 C C . ARG B 1 5 ? 6.98 2.307 17.312 1 44.97 5 ARG B C 1
ATOM 1649 O O . ARG B 1 5 ? 6.461 1.304 17.797 1 44.97 5 ARG B O 1
ATOM 1656 N N . LEU B 1 6 ? 6.383 3.357 16.859 1 43.72 6 LEU B N 1
ATOM 1657 C CA . LEU B 1 6 ? 4.945 3.201 16.672 1 43.72 6 LEU B CA 1
ATOM 1658 C C . LEU B 1 6 ? 4.641 2.039 15.742 1 43.72 6 LEU B C 1
ATOM 1660 O O . LEU B 1 6 ? 3.594 1.398 15.852 1 43.72 6 LEU B O 1
ATOM 1664 N N . ILE B 1 7 ? 5.715 1.777 14.906 1 48.22 7 ILE B N 1
ATOM 1665 C CA . ILE B 1 7 ? 5.426 0.609 14.078 1 48.22 7 ILE B CA 1
ATOM 1666 C C . ILE B 1 7 ? 6.273 -0.573 14.547 1 48.22 7 ILE B C 1
ATOM 1668 O O . ILE B 1 7 ? 6.008 -1.72 14.18 1 48.22 7 ILE B O 1
ATOM 1672 N N . GLY B 1 8 ? 6.945 -0.389 15.688 1 50.69 8 GLY B N 1
ATOM 1673 C CA . GLY B 1 8 ? 7.859 -1.389 16.219 1 50.69 8 GLY B CA 1
ATOM 1674 C C . GLY B 1 8 ? 9.07 -1.613 15.328 1 50.69 8 GLY B C 1
ATOM 1675 O O . GLY B 1 8 ? 9.078 -2.521 14.492 1 50.69 8 GLY B O 1
ATOM 1676 N N . ALA B 1 9 ? 10.047 -0.709 15.633 1 59.81 9 ALA B N 1
ATOM 1677 C CA . ALA B 1 9 ? 11.242 -0.797 14.797 1 59.81 9 ALA B CA 1
ATOM 1678 C C . ALA B 1 9 ? 12.062 -2.035 15.141 1 59.81 9 ALA B C 1
ATOM 1680 O O . ALA B 1 9 ? 12.258 -2.352 16.312 1 59.81 9 ALA B O 1
ATOM 1681 N N . SER B 1 10 ? 12.367 -2.758 14.164 1 72.12 10 SER B N 1
ATOM 1682 C CA . SER B 1 10 ? 13.305 -3.873 14.266 1 72.12 10 SER B CA 1
ATOM 1683 C C . SER B 1 10 ? 14.742 -3.381 14.383 1 72.12 10 SER B C 1
ATOM 1685 O O . SER B 1 10 ? 15.016 -2.193 14.203 1 72.12 10 SER B O 1
ATOM 1687 N N . ALA B 1 11 ? 15.641 -4.195 14.883 1 75.31 11 ALA B N 1
ATOM 1688 C CA . ALA B 1 11 ? 17.062 -3.895 14.953 1 75.31 11 ALA B CA 1
ATOM 1689 C C . ALA B 1 11 ? 17.578 -3.381 13.609 1 75.31 11 ALA B C 1
ATOM 1691 O O . ALA B 1 11 ? 18.406 -2.461 13.562 1 75.31 11 ALA B O 1
ATOM 1692 N N . SER B 1 12 ? 17.094 -3.887 12.617 1 80 12 SER B N 1
ATOM 1693 C CA . SER B 1 12 ? 17.5 -3.471 11.281 1 80 12 SER B CA 1
ATOM 1694 C C . SER B 1 12 ? 17.016 -2.053 10.977 1 80 12 SER B C 1
ATOM 1696 O O . SER B 1 12 ? 17.766 -1.247 10.422 1 80 12 SER B O 1
ATOM 1698 N N . GLU B 1 13 ? 15.852 -1.783 11.406 1 81.94 13 GLU B N 1
ATOM 1699 C CA . GLU B 1 13 ? 15.305 -0.453 11.172 1 81.94 13 GLU B CA 1
ATOM 1700 C C . GLU B 1 13 ? 16.062 0.611 11.953 1 81.94 13 GLU B C 1
ATOM 1702 O O . GLU B 1 13 ? 16.344 1.69 11.43 1 81.94 13 GLU B O 1
ATOM 1707 N N . ASP B 1 14 ? 16.422 0.264 13.133 1 84.81 14 ASP B N 1
ATOM 1708 C CA . ASP B 1 14 ? 17.172 1.193 13.969 1 84.81 14 ASP B CA 1
ATOM 1709 C C . ASP B 1 14 ? 18.531 1.513 13.344 1 84.81 14 ASP B C 1
ATOM 1711 O O . ASP B 1 14 ? 18.953 2.67 13.328 1 84.81 14 ASP B O 1
ATOM 1715 N N . ARG B 1 15 ? 19.172 0.479 12.922 1 87.81 15 ARG B N 1
ATOM 1716 C CA . ARG B 1 15 ? 20.5 0.657 12.32 1 87.81 15 ARG B CA 1
ATOM 1717 C C . ARG B 1 15 ? 20.406 1.498 11.055 1 87.81 15 ARG B C 1
ATOM 1719 O O . ARG B 1 15 ? 21.25 2.369 10.82 1 87.81 15 ARG B O 1
ATOM 1726 N N . LEU B 1 16 ? 19.484 1.256 10.258 1 89.81 16 LEU B N 1
ATOM 1727 C CA . LEU B 1 16 ? 19.297 2.039 9.047 1 89.81 16 LEU B CA 1
ATOM 1728 C C . LEU B 1 16 ? 19.016 3.5 9.375 1 89.81 16 LEU B C 1
ATOM 1730 O O . LEU B 1 16 ? 19.562 4.402 8.734 1 89.81 16 LEU B O 1
ATOM 1734 N N . GLU B 1 17 ? 18.188 3.682 10.359 1 88.62 17 GLU B N 1
ATOM 1735 C CA . GLU B 1 17 ? 17.844 5.039 10.766 1 88.62 17 GLU B CA 1
ATOM 1736 C C . GLU B 1 17 ? 19.094 5.824 11.172 1 88.62 17 GLU B C 1
ATOM 1738 O O . GLU B 1 17 ? 19.25 6.988 10.789 1 88.62 17 GLU B O 1
ATOM 1743 N N . LYS B 1 18 ? 19.938 5.211 11.898 1 91.19 18 LYS B N 1
ATOM 1744 C CA . LYS B 1 18 ? 21.156 5.871 12.336 1 91.19 18 LYS B CA 1
ATOM 1745 C C . LYS B 1 18 ? 22.031 6.242 11.141 1 91.19 18 LYS B C 1
ATOM 1747 O O . LYS B 1 18 ? 22.609 7.328 11.109 1 91.19 18 LYS B O 1
ATOM 1752 N N . LEU B 1 19 ? 22.125 5.391 10.203 1 93.5 19 LEU B N 1
ATOM 1753 C CA . LEU B 1 19 ? 22.938 5.656 9.016 1 93.5 19 LEU B CA 1
ATOM 1754 C C . LEU B 1 19 ? 22.328 6.785 8.188 1 93.5 19 LEU B C 1
ATOM 1756 O O . LEU B 1 19 ? 23.062 7.617 7.645 1 93.5 19 LEU B O 1
ATOM 1760 N N . ILE B 1 20 ? 21.062 6.797 8.141 1 92.56 20 ILE B N 1
ATOM 1761 C CA . ILE B 1 20 ? 20.391 7.859 7.398 1 92.56 20 ILE B CA 1
ATOM 1762 C C . ILE B 1 20 ? 20.609 9.195 8.102 1 92.56 20 ILE B C 1
ATOM 1764 O O . ILE B 1 20 ? 20.844 10.219 7.441 1 92.56 20 ILE B O 1
ATOM 1768 N N . GLU B 1 21 ? 20.484 9.18 9.398 1 91.69 21 GLU B N 1
ATOM 1769 C CA . GLU B 1 21 ? 20.766 10.391 10.164 1 91.69 21 GLU B CA 1
ATOM 1770 C C . GLU B 1 21 ? 22.172 10.898 9.906 1 91.69 21 GLU B C 1
ATOM 1772 O O . GLU B 1 21 ? 22.391 12.102 9.75 1 91.69 21 GLU B O 1
ATOM 1777 N N . ASP B 1 22 ? 23.109 9.992 9.859 1 93.88 22 ASP B N 1
ATOM 1778 C CA . ASP B 1 22 ? 24.5 10.352 9.555 1 93.88 22 ASP B CA 1
ATOM 1779 C C . ASP B 1 22 ? 24.609 10.945 8.156 1 93.88 22 ASP B C 1
ATOM 1781 O O . ASP B 1 22 ? 25.359 11.891 7.938 1 93.88 22 ASP B O 1
ATOM 1785 N N . ARG B 1 23 ? 23.859 10.391 7.277 1 93.06 23 ARG B N 1
ATOM 1786 C CA . ARG B 1 23 ? 23.875 10.828 5.887 1 93.06 23 ARG B CA 1
ATOM 1787 C C . ARG B 1 23 ? 23.375 12.266 5.762 1 93.06 23 ARG B C 1
ATOM 1789 O O . ARG B 1 23 ? 23.828 13.008 4.891 1 93.06 23 ARG B O 1
ATOM 1796 N N . LEU B 1 24 ? 22.531 12.695 6.648 1 89.81 24 LEU B N 1
ATOM 1797 C CA . LEU B 1 24 ? 21.875 14 6.59 1 89.81 24 LEU B CA 1
ATOM 1798 C C . LEU B 1 24 ? 22.766 15.078 7.203 1 89.81 24 LEU B C 1
ATOM 1800 O O . LEU B 1 24 ? 22.516 16.266 7.008 1 89.81 24 LEU B O 1
ATOM 1804 N N . LYS B 1 25 ? 23.781 14.719 7.895 1 92.12 25 LYS B N 1
ATOM 1805 C CA . LYS B 1 25 ? 24.656 15.695 8.547 1 92.12 25 LYS B CA 1
ATOM 1806 C C . LYS B 1 25 ? 25.438 16.5 7.512 1 92.12 25 LYS B C 1
ATOM 1808 O O . LYS B 1 25 ? 25.859 15.961 6.488 1 92.12 25 LYS B O 1
ATOM 1813 N N . PRO B 1 26 ? 25.562 17.781 7.82 1 90.5 26 PRO B N 1
ATOM 1814 C CA . PRO B 1 26 ? 26.391 18.594 6.926 1 90.5 26 PRO B CA 1
ATOM 1815 C C . PRO B 1 26 ? 27.797 18.016 6.754 1 90.5 26 PRO B C 1
ATOM 1817 O O . PRO B 1 26 ? 28.438 17.625 7.734 1 90.5 26 PRO B O 1
ATOM 1820 N N . GLY B 1 27 ? 28.234 17.938 5.512 1 92.69 27 GLY B N 1
ATOM 1821 C CA . GLY B 1 27 ? 29.578 17.484 5.219 1 92.69 27 GLY B CA 1
ATOM 1822 C C . GLY B 1 27 ? 29.719 15.969 5.227 1 92.69 27 GLY B C 1
ATOM 1823 O O . GLY B 1 27 ? 30.812 15.438 5.086 1 92.69 27 GLY B O 1
ATOM 1824 N N . ALA B 1 28 ? 28.641 15.25 5.383 1 93.69 28 ALA B N 1
ATOM 1825 C CA . ALA B 1 28 ? 28.688 13.789 5.43 1 93.69 28 ALA B CA 1
ATOM 1826 C C . ALA B 1 28 ? 29.25 13.219 4.133 1 93.69 28 ALA B C 1
ATOM 1828 O O . ALA B 1 28 ? 28.969 13.719 3.045 1 93.69 28 ALA B O 1
ATOM 1829 N N . ASP B 1 29 ? 30.094 12.188 4.266 1 96 29 ASP B N 1
ATOM 1830 C CA . ASP B 1 29 ? 30.547 11.406 3.111 1 96 29 ASP B CA 1
ATOM 1831 C C . ASP B 1 29 ? 29.453 10.477 2.617 1 96 29 ASP B C 1
ATOM 1833 O O . ASP B 1 29 ? 29.438 9.281 2.941 1 96 29 ASP B O 1
ATOM 1837 N N . LYS B 1 30 ? 28.594 10.992 1.784 1 93.06 30 LYS B N 1
ATOM 1838 C CA . LYS B 1 30 ? 27.391 10.266 1.365 1 93.06 30 LYS B CA 1
ATOM 1839 C C . LYS B 1 30 ? 27.766 8.977 0.631 1 93.06 30 LYS B C 1
ATOM 1841 O O . LYS B 1 30 ? 27.094 7.953 0.78 1 93.06 30 LYS B O 1
ATOM 1846 N N . GLU B 1 31 ? 28.781 8.977 -0.123 1 94.75 31 GLU B N 1
ATOM 1847 C CA . GLU B 1 31 ? 29.203 7.789 -0.862 1 94.75 31 GLU B CA 1
ATOM 1848 C C . GLU B 1 31 ? 29.594 6.664 0.084 1 94.75 31 GLU B C 1
ATOM 1850 O O . GLU B 1 31 ? 29.234 5.504 -0.134 1 94.75 31 GLU B O 1
ATOM 1855 N N . ARG B 1 32 ? 30.312 7.043 1.036 1 96.25 32 ARG B N 1
ATOM 1856 C CA . ARG B 1 32 ? 30.734 6.051 2.014 1 96.25 32 ARG B CA 1
ATOM 1857 C C . ARG B 1 32 ? 29.547 5.48 2.779 1 96.25 32 ARG B C 1
ATOM 1859 O O . ARG B 1 32 ? 29.469 4.273 3.006 1 96.25 32 ARG B O 1
ATOM 1866 N N . ILE B 1 33 ? 28.672 6.344 3.162 1 96.31 33 ILE B N 1
ATOM 1867 C CA . ILE B 1 33 ? 27.5 5.918 3.92 1 96.31 33 ILE B CA 1
ATOM 1868 C C . ILE B 1 33 ? 26.609 5.043 3.043 1 96.31 33 ILE B C 1
ATOM 1870 O O . ILE B 1 33 ? 26.109 4.012 3.494 1 96.31 33 ILE B O 1
ATOM 1874 N N . ASP B 1 34 ? 26.469 5.445 1.77 1 95.31 34 ASP B N 1
ATOM 1875 C CA . ASP B 1 34 ? 25.672 4.645 0.834 1 95.31 34 ASP B CA 1
ATOM 1876 C C . ASP B 1 34 ? 26.266 3.242 0.688 1 95.31 34 ASP B C 1
ATOM 1878 O O . ASP B 1 34 ? 25.516 2.254 0.689 1 95.31 34 ASP B O 1
ATOM 1882 N N . SER B 1 35 ? 27.547 3.219 0.585 1 96.12 35 SER B N 1
ATOM 1883 C CA . SER B 1 35 ? 28.219 1.931 0.463 1 96.12 35 SER B CA 1
ATOM 1884 C C . SER B 1 35 ? 27.984 1.064 1.696 1 96.12 35 SER B C 1
ATOM 1886 O O . SER B 1 35 ? 27.766 -0.142 1.581 1 96.12 35 SER B O 1
ATOM 1888 N N . ARG B 1 36 ? 28.016 1.646 2.846 1 95.88 36 ARG B N 1
ATOM 1889 C CA . ARG B 1 36 ? 27.781 0.925 4.094 1 95.88 36 ARG B CA 1
ATOM 1890 C C . ARG B 1 36 ? 26.344 0.41 4.168 1 95.88 36 ARG B C 1
ATOM 1892 O O . ARG B 1 36 ? 26.094 -0.698 4.648 1 95.88 36 ARG B O 1
ATOM 1899 N N . ILE B 1 37 ? 25.422 1.186 3.686 1 95.25 37 ILE B N 1
ATOM 1900 C CA . ILE B 1 37 ? 24.016 0.788 3.682 1 95.25 37 ILE B CA 1
ATOM 1901 C C . ILE B 1 37 ? 23.812 -0.417 2.764 1 95.25 37 ILE B C 1
ATOM 1903 O O . ILE B 1 37 ? 23.172 -1.392 3.137 1 95.25 37 ILE B O 1
ATOM 1907 N N . TRP B 1 38 ? 24.438 -0.391 1.627 1 95.25 38 TRP B N 1
ATOM 1908 C CA . TRP B 1 38 ? 24.328 -1.518 0.706 1 95.25 38 TRP B CA 1
ATOM 1909 C C . TRP B 1 38 ? 25.016 -2.756 1.277 1 95.25 38 TRP B C 1
ATOM 1911 O O . TRP B 1 38 ? 24.531 -3.877 1.096 1 95.25 38 TRP B O 1
ATOM 1921 N N . ASP B 1 39 ? 26.094 -2.531 1.957 1 96.06 39 ASP B N 1
ATOM 1922 C CA . ASP B 1 39 ? 26.828 -3.648 2.551 1 96.06 39 ASP B CA 1
ATOM 1923 C C . ASP B 1 39 ? 25.984 -4.34 3.625 1 96.06 39 ASP B C 1
ATOM 1925 O O . ASP B 1 39 ? 26.016 -5.57 3.738 1 96.06 39 ASP B O 1
ATOM 1929 N N . LEU B 1 40 ? 25.281 -3.555 4.328 1 94.75 40 LEU B N 1
ATOM 1930 C CA . LEU B 1 40 ? 24.562 -4.082 5.48 1 94.75 40 LEU B CA 1
ATOM 1931 C C . LEU B 1 40 ? 23.203 -4.641 5.062 1 94.75 40 LEU B C 1
ATOM 1933 O O . LEU B 1 40 ? 22.734 -5.625 5.641 1 94.75 40 LEU B O 1
ATOM 1937 N N . PHE B 1 41 ? 22.547 -4.035 4.023 1 94.69 41 PHE B N 1
ATOM 1938 C CA . PHE B 1 41 ? 21.141 -4.344 3.779 1 94.69 41 PHE B CA 1
ATOM 1939 C C . PHE B 1 41 ? 20.922 -4.84 2.354 1 94.69 41 PHE B C 1
ATOM 1941 O O . PHE B 1 41 ? 19.828 -5.273 1.994 1 94.69 41 PHE B O 1
ATOM 1948 N N . GLY B 1 42 ? 21.938 -4.789 1.549 1 95.62 42 GLY B N 1
ATOM 1949 C CA . GLY B 1 42 ? 21.812 -5.199 0.158 1 95.62 42 GLY B CA 1
ATOM 1950 C C . GLY B 1 42 ? 21.766 -6.703 -0.019 1 95.62 42 GLY B C 1
ATOM 1951 O O . GLY B 1 42 ? 22.578 -7.43 0.57 1 95.62 42 GLY B O 1
ATOM 1952 N N . GLU B 1 43 ? 20.766 -7.102 -0.777 1 96.75 43 GLU B N 1
ATOM 1953 C CA . GLU B 1 43 ? 20.609 -8.492 -1.179 1 96.75 43 GLU B CA 1
ATOM 1954 C C . GLU B 1 43 ? 20.047 -8.602 -2.598 1 96.75 43 GLU B C 1
ATOM 1956 O O . GLU B 1 43 ? 19.625 -7.598 -3.178 1 96.75 43 GLU B O 1
ATOM 1961 N N . THR B 1 44 ? 20.156 -9.789 -3.123 1 97.56 44 THR B N 1
ATOM 1962 C CA . THR B 1 44 ? 19.531 -10.055 -4.414 1 97.56 44 THR B CA 1
ATOM 1963 C C . THR B 1 44 ? 18.312 -10.961 -4.246 1 97.56 44 THR B C 1
ATOM 1965 O O . THR B 1 44 ? 18.406 -12.023 -3.627 1 97.56 44 THR B O 1
ATOM 1968 N N . TRP B 1 45 ? 17.156 -10.477 -4.738 1 97.88 45 TRP B N 1
ATOM 1969 C CA . TRP B 1 45 ? 15.906 -11.219 -4.598 1 97.88 45 TRP B CA 1
ATOM 1970 C C . TRP B 1 45 ? 15.086 -11.141 -5.879 1 97.88 45 TRP B C 1
ATOM 1972 O O . TRP B 1 45 ? 15.227 -10.195 -6.66 1 97.88 45 TRP B O 1
ATOM 1982 N N . ALA B 1 46 ? 14.305 -12.141 -6.113 1 98.56 46 ALA B N 1
ATOM 1983 C CA . ALA B 1 46 ? 13.156 -12 -7.012 1 98.56 46 ALA B CA 1
ATOM 1984 C C . ALA B 1 46 ? 11.977 -11.359 -6.293 1 98.56 46 ALA B C 1
ATOM 1986 O O . ALA B 1 46 ? 11.68 -11.703 -5.148 1 98.56 46 ALA B O 1
ATOM 1987 N N . ILE B 1 47 ? 11.367 -10.438 -6.992 1 98.5 47 ILE B N 1
ATOM 1988 C CA . ILE B 1 47 ? 10.258 -9.664 -6.438 1 98.5 47 ILE B CA 1
ATOM 1989 C C . ILE B 1 47 ? 8.984 -9.961 -7.223 1 98.5 47 ILE B C 1
ATOM 1991 O O . ILE B 1 47 ? 8.984 -9.922 -8.453 1 98.5 47 ILE B O 1
ATOM 1995 N N . MET B 1 48 ? 7.938 -10.211 -6.484 1 98.75 48 MET B N 1
ATOM 1996 C CA . MET B 1 48 ? 6.633 -10.398 -7.109 1 98.75 48 MET B CA 1
ATOM 1997 C C . MET B 1 48 ? 5.613 -9.414 -6.547 1 98.75 48 MET B C 1
ATOM 1999 O O . MET B 1 48 ? 5.445 -9.312 -5.328 1 98.75 48 MET B O 1
ATOM 2003 N N . PHE B 1 49 ? 5.043 -8.703 -7.441 1 98.38 49 PHE B N 1
ATOM 2004 C CA . PHE B 1 49 ? 3.83 -7.961 -7.113 1 98.38 49 PHE B CA 1
ATOM 2005 C C . PHE B 1 49 ? 2.621 -8.555 -7.824 1 98.38 49 PHE B C 1
ATOM 2007 O O . PHE B 1 49 ? 2.705 -8.922 -9 1 98.38 49 PHE B O 1
ATOM 2014 N N . THR B 1 50 ? 1.584 -8.609 -7.07 1 97.88 50 THR B N 1
ATOM 2015 C CA . THR B 1 50 ? 0.325 -9.023 -7.684 1 97.88 50 THR B CA 1
ATOM 2016 C C . THR B 1 50 ? -0.741 -7.945 -7.496 1 97.88 50 THR B C 1
ATOM 2018 O O . THR B 1 50 ? -0.609 -7.074 -6.633 1 97.88 50 THR B O 1
ATOM 2021 N N . ASP B 1 51 ? -1.731 -8.062 -8.297 1 95.94 51 ASP B N 1
ATOM 2022 C CA . ASP B 1 51 ? -2.951 -7.273 -8.164 1 95.94 51 ASP B CA 1
ATOM 2023 C C . ASP B 1 51 ? -4.141 -7.984 -8.805 1 95.94 51 ASP B C 1
ATOM 2025 O O . ASP B 1 51 ? -3.961 -8.922 -9.586 1 95.94 51 ASP B O 1
ATOM 2029 N N . LEU B 1 52 ? -5.281 -7.559 -8.375 1 95.06 52 LEU B N 1
ATOM 2030 C CA . LEU B 1 52 ? -6.492 -8.133 -8.945 1 95.06 52 LEU B CA 1
ATOM 2031 C C . LEU B 1 52 ? -7.117 -7.184 -9.961 1 95.06 52 LEU B C 1
ATOM 2033 O O . LEU B 1 52 ? -7.461 -6.047 -9.625 1 95.06 52 LEU B O 1
ATOM 2037 N N . SER B 1 53 ? -7.289 -7.621 -11.133 1 89.12 53 SER B N 1
ATOM 2038 C CA . SER B 1 53 ? -7.844 -6.82 -12.219 1 89.12 53 SER B CA 1
ATOM 2039 C C . SER B 1 53 ? -9.312 -6.488 -11.969 1 89.12 53 SER B C 1
ATOM 2041 O O . SER B 1 53 ? -10.086 -7.359 -11.57 1 89.12 53 SER B O 1
ATOM 2043 N N . GLY B 1 54 ? -9.672 -5.234 -12.258 1 77.81 54 GLY B N 1
ATOM 2044 C CA . GLY B 1 54 ? -11.055 -4.809 -12.188 1 77.81 54 GLY B CA 1
ATOM 2045 C C . GLY B 1 54 ? -11.555 -4.648 -10.758 1 77.81 54 GLY B C 1
ATOM 2046 O O . GLY B 1 54 ? -12.742 -4.43 -10.531 1 77.81 54 GLY B O 1
ATOM 2047 N N . PHE B 1 55 ? -10.773 -4.715 -9.852 1 73.75 55 PHE B N 1
ATOM 2048 C CA . PHE B 1 55 ? -11.164 -4.781 -8.453 1 73.75 55 PHE B CA 1
ATOM 2049 C C . PHE B 1 55 ? -11.742 -3.451 -7.984 1 73.75 55 PHE B C 1
ATOM 2051 O O . PHE B 1 55 ? -12.797 -3.416 -7.34 1 73.75 55 PHE B O 1
ATOM 2058 N N . SER B 1 56 ? -11.086 -2.4 -8.312 1 66.56 56 SER B N 1
ATOM 2059 C CA . SER B 1 56 ? -11.578 -1.096 -7.891 1 66.56 56 SER B CA 1
ATOM 2060 C C . SER B 1 56 ? -12.969 -0.821 -8.461 1 66.56 56 SER B C 1
ATOM 2062 O O . SER B 1 56 ? -13.844 -0.306 -7.754 1 66.56 56 SER B O 1
ATOM 2064 N N . ARG B 1 57 ? -13.242 -1.284 -9.609 1 67.94 57 ARG B N 1
ATOM 2065 C CA . ARG B 1 57 ? -14.539 -1.092 -10.242 1 67.94 57 ARG B CA 1
ATOM 2066 C C . ARG B 1 57 ? -15.609 -1.961 -9.594 1 67.94 57 ARG B C 1
ATOM 2068 O O . ARG B 1 57 ? -16.766 -1.539 -9.445 1 67.94 57 ARG B O 1
ATOM 2075 N N . ASN B 1 58 ? -15.18 -3.047 -9.18 1 72.25 58 ASN B N 1
ATOM 2076 C CA . ASN B 1 58 ? -16.125 -3.963 -8.547 1 72.25 58 ASN B CA 1
ATOM 2077 C C . ASN B 1 58 ? -16.547 -3.477 -7.164 1 72.25 58 ASN B C 1
ATOM 2079 O O . ASN B 1 58 ? -17.688 -3.678 -6.75 1 72.25 58 ASN B O 1
ATOM 2083 N N . VAL B 1 59 ? -15.641 -2.799 -6.594 1 72.31 59 VAL B N 1
ATOM 2084 C CA . VAL B 1 59 ? -15.945 -2.262 -5.273 1 72.31 59 VAL B CA 1
ATOM 2085 C C . VAL B 1 59 ? -17.031 -1.196 -5.391 1 72.31 59 VAL B C 1
ATOM 2087 O O . VAL B 1 59 ? -17.984 -1.178 -4.602 1 72.31 59 VAL B O 1
ATOM 2090 N N . ALA B 1 60 ? -16.891 -0.397 -6.379 1 70.12 60 ALA B N 1
ATOM 2091 C CA . ALA B 1 60 ? -17.875 0.658 -6.602 1 70.12 60 ALA B CA 1
ATOM 2092 C C . ALA B 1 60 ? -19.234 0.069 -6.93 1 70.12 60 ALA B C 1
ATOM 2094 O O . ALA B 1 60 ? -20.266 0.585 -6.488 1 70.12 60 ALA B O 1
ATOM 2095 N N . LYS B 1 61 ? -19.266 -1.105 -7.559 1 75.31 61 LYS B N 1
ATOM 2096 C CA . LYS B 1 61 ? -20.5 -1.692 -8.062 1 75.31 61 LYS B CA 1
ATOM 2097 C C . LYS B 1 61 ? -21.141 -2.607 -7.016 1 75.31 61 LYS B C 1
ATOM 2099 O O . LYS B 1 61 ? -22.359 -2.58 -6.82 1 75.31 61 LYS B O 1
ATOM 2104 N N . PHE B 1 62 ? -20.266 -3.375 -6.324 1 76.56 62 PHE B N 1
ATOM 2105 C CA . PHE B 1 62 ? -20.828 -4.449 -5.52 1 76.56 62 PHE B CA 1
ATOM 2106 C C . PHE B 1 62 ? -20.625 -4.188 -4.035 1 76.56 62 PHE B C 1
ATOM 2108 O O . PHE B 1 62 ? -21.172 -4.891 -3.188 1 76.56 62 PHE B O 1
ATOM 2115 N N . GLY B 1 63 ? -19.891 -3.197 -3.738 1 84.31 63 GLY B N 1
ATOM 2116 C CA . GLY B 1 63 ? -19.734 -2.771 -2.355 1 84.31 63 GLY B CA 1
ATOM 2117 C C . GLY B 1 63 ? -18.484 -3.301 -1.705 1 84.31 63 GLY B C 1
ATOM 2118 O O . GLY B 1 63 ? -17.844 -4.215 -2.23 1 84.31 63 GLY B O 1
ATOM 2119 N N . ILE B 1 64 ? -18.188 -2.828 -0.521 1 87.56 64 ILE B N 1
ATOM 2120 C CA . ILE B 1 64 ? -16.922 -3.055 0.168 1 87.56 64 ILE B CA 1
ATOM 2121 C C . ILE B 1 64 ? -16.859 -4.488 0.688 1 87.56 64 ILE B C 1
ATOM 2123 O O . ILE B 1 64 ? -15.789 -5.098 0.745 1 87.56 64 ILE B O 1
ATOM 2127 N N . ILE B 1 65 ? -18.016 -5.039 1.065 1 90 65 ILE B N 1
ATOM 2128 C CA . ILE B 1 65 ? -18.016 -6.391 1.614 1 90 65 ILE B CA 1
ATOM 2129 C C . ILE B 1 65 ? -17.719 -7.398 0.506 1 90 65 ILE B C 1
ATOM 2131 O O . ILE B 1 65 ? -17.031 -8.391 0.73 1 90 65 ILE B O 1
ATOM 2135 N N . HIS B 1 66 ? -18.25 -7.117 -0.658 1 88.69 66 HIS B N 1
ATOM 2136 C CA . HIS B 1 66 ? -17.891 -7.953 -1.799 1 88.69 66 HIS B CA 1
ATOM 2137 C C . HIS B 1 66 ? -16.391 -7.902 -2.07 1 88.69 66 HIS B C 1
ATOM 2139 O O . HIS B 1 66 ? -15.773 -8.93 -2.381 1 88.69 66 HIS B O 1
ATOM 2145 N N . PHE B 1 67 ? -15.82 -6.785 -1.926 1 87.62 67 PHE B N 1
ATOM 2146 C CA . PHE B 1 67 ? -14.383 -6.598 -2.066 1 87.62 67 PHE B CA 1
ATOM 2147 C C . PHE B 1 67 ? -13.625 -7.461 -1.064 1 87.62 67 PHE B C 1
ATOM 2149 O O . PHE B 1 67 ? -12.703 -8.188 -1.437 1 87.62 67 PHE B O 1
ATOM 2156 N N . LEU B 1 68 ? -14.031 -7.387 0.134 1 89.5 68 LEU B N 1
ATOM 2157 C CA . LEU B 1 68 ? -13.383 -8.156 1.188 1 89.5 68 LEU B CA 1
ATOM 2158 C C . LEU B 1 68 ? -13.508 -9.656 0.922 1 89.5 68 LEU B C 1
ATOM 2160 O O . LEU B 1 68 ? -12.578 -10.414 1.198 1 89.5 68 LEU B O 1
ATOM 2164 N N . GLN B 1 69 ? -14.609 -10.031 0.453 1 90.25 69 GLN B N 1
ATOM 2165 C CA . GLN B 1 69 ? -14.828 -11.43 0.087 1 90.25 69 GLN B CA 1
ATOM 2166 C C . GLN B 1 69 ? -13.844 -11.875 -0.993 1 90.25 69 GLN B C 1
ATOM 2168 O O . GLN B 1 69 ? -13.289 -12.969 -0.918 1 90.25 69 GLN B O 1
ATOM 2173 N N . THR B 1 70 ? -13.695 -11.039 -1.991 1 90.56 70 THR B N 1
ATOM 2174 C CA . THR B 1 70 ? -12.789 -11.367 -3.086 1 90.56 70 THR B CA 1
ATOM 2175 C C . THR B 1 70 ? -11.352 -11.453 -2.586 1 90.56 70 THR B C 1
ATOM 2177 O O . THR B 1 70 ? -10.594 -12.336 -3.002 1 90.56 70 THR B O 1
ATOM 2180 N N . ILE B 1 71 ? -10.977 -10.539 -1.705 1 90.75 71 ILE B N 1
ATOM 2181 C CA . ILE B 1 71 ? -9.648 -10.562 -1.115 1 90.75 71 ILE B CA 1
ATOM 2182 C C . ILE B 1 71 ? -9.438 -11.867 -0.357 1 90.75 71 ILE B C 1
ATOM 2184 O O . ILE B 1 71 ? -8.414 -12.531 -0.513 1 90.75 71 ILE B O 1
ATOM 2188 N N . TYR B 1 72 ? -10.398 -12.234 0.383 1 89.06 72 TYR B N 1
ATOM 2189 C CA . TYR B 1 72 ? -10.328 -13.469 1.157 1 89.06 72 TYR B CA 1
ATOM 2190 C C . TYR B 1 72 ? -10.148 -14.68 0.244 1 89.06 72 TYR B C 1
ATOM 2192 O O . TYR B 1 72 ? -9.281 -15.523 0.488 1 89.06 72 TYR B O 1
ATOM 2200 N N . GLU B 1 73 ? -10.93 -14.75 -0.739 1 90.62 73 GLU B N 1
ATOM 2201 C CA . GLU B 1 73 ? -10.852 -15.875 -1.67 1 90.62 73 GLU B CA 1
ATOM 2202 C C . GLU B 1 73 ? -9.5 -15.914 -2.373 1 90.62 73 GLU B C 1
ATOM 2204 O O . GLU B 1 73 ? -8.906 -16.984 -2.527 1 90.62 73 GLU B O 1
ATOM 2209 N N . SER B 1 74 ? -9.094 -14.766 -2.76 1 93.69 74 SER B N 1
ATOM 2210 C CA . SER B 1 74 ? -7.805 -14.711 -3.443 1 93.69 74 SER B CA 1
ATOM 2211 C C . SER B 1 74 ? -6.68 -15.195 -2.537 1 93.69 74 SER B C 1
ATOM 2213 O O . SER B 1 74 ? -5.836 -15.992 -2.959 1 93.69 74 SER B O 1
ATOM 2215 N N . GLU B 1 75 ? -6.684 -14.703 -1.327 1 93.12 75 GLU B N 1
ATOM 2216 C CA . GLU B 1 75 ? -5.625 -15.094 -0.396 1 93.12 75 GLU B CA 1
ATOM 2217 C C . GLU B 1 75 ? -5.691 -16.578 -0.075 1 93.12 75 GLU B C 1
ATOM 2219 O O . GLU B 1 75 ? -4.656 -17.25 0.028 1 93.12 75 GLU B O 1
ATOM 2224 N N . ARG B 1 76 ? -6.836 -17.078 0.111 1 91.62 76 ARG B N 1
ATOM 2225 C CA . ARG B 1 76 ? -7.031 -18.516 0.367 1 91.62 76 ARG B CA 1
ATOM 2226 C C . ARG B 1 76 ? -6.441 -19.344 -0.759 1 91.62 76 ARG B C 1
ATOM 2228 O O . ARG B 1 76 ? -5.848 -20.406 -0.509 1 91.62 76 ARG B O 1
ATOM 2235 N N . LEU B 1 77 ? -6.582 -18.906 -1.929 1 95 77 LEU B N 1
ATOM 2236 C CA . LEU B 1 77 ? -6.168 -19.656 -3.102 1 95 77 LEU B CA 1
ATOM 2237 C C . LEU B 1 77 ? -4.68 -19.469 -3.381 1 95 77 LEU B C 1
ATOM 2239 O O . LEU B 1 77 ? -3.984 -20.406 -3.754 1 95 77 LEU B O 1
ATOM 2243 N N . LEU B 1 78 ? -4.188 -18.266 -3.148 1 96.94 78 LEU B N 1
ATOM 2244 C CA . LEU B 1 78 ? -2.893 -17.891 -3.707 1 96.94 78 LEU B CA 1
ATOM 2245 C C . LEU B 1 78 ? -1.781 -18.094 -2.684 1 96.94 78 LEU B C 1
ATOM 2247 O O . LEU B 1 78 ? -0.676 -18.516 -3.035 1 96.94 78 LEU B O 1
ATOM 2251 N N . ILE B 1 79 ? -2.01 -17.828 -1.443 1 95.5 79 ILE B N 1
ATOM 2252 C CA . ILE B 1 79 ? -0.957 -17.781 -0.435 1 95.5 79 ILE B CA 1
ATOM 2253 C C . ILE B 1 79 ? -0.319 -19.156 -0.28 1 95.5 79 ILE B C 1
ATOM 2255 O O . ILE B 1 79 ? 0.908 -19.281 -0.234 1 95.5 79 ILE B O 1
ATOM 2259 N N . PRO B 1 80 ? -1.074 -20.266 -0.23 1 96.06 80 PRO B N 1
ATOM 2260 C CA . PRO B 1 80 ? -0.437 -21.578 -0.135 1 96.06 80 PRO B CA 1
ATOM 2261 C C . PRO B 1 80 ? 0.521 -21.859 -1.291 1 96.06 80 PRO B C 1
ATOM 2263 O O . PRO B 1 80 ? 1.553 -22.516 -1.101 1 96.06 80 PRO B O 1
ATOM 2266 N N . LEU B 1 81 ? 0.193 -21.359 -2.441 1 97.62 81 LEU B N 1
ATOM 2267 C CA . LEU B 1 81 ? 1.032 -21.578 -3.613 1 97.62 81 LEU B CA 1
ATOM 2268 C C . LEU B 1 81 ? 2.334 -20.797 -3.51 1 97.62 81 LEU B C 1
ATOM 2270 O O . LEU B 1 81 ? 3.383 -21.25 -3.967 1 97.62 81 LEU B O 1
ATOM 2274 N N . ILE B 1 82 ? 2.254 -19.594 -2.912 1 97.56 82 ILE B N 1
ATOM 2275 C CA . ILE B 1 82 ? 3.445 -18.797 -2.652 1 97.56 82 ILE B CA 1
ATOM 2276 C C . ILE B 1 82 ? 4.371 -19.547 -1.694 1 97.56 82 ILE B C 1
ATOM 2278 O O . ILE B 1 82 ? 5.566 -19.688 -1.957 1 97.56 82 ILE B O 1
ATOM 2282 N N . GLU B 1 83 ? 3.809 -20.109 -0.667 1 95.94 83 GLU B N 1
ATOM 2283 C CA . GLU B 1 83 ? 4.574 -20.828 0.35 1 95.94 83 GLU B CA 1
ATOM 2284 C C . GLU B 1 83 ? 5.172 -22.109 -0.213 1 95.94 83 GLU B C 1
ATOM 2286 O O . GLU B 1 83 ? 6.328 -22.438 0.059 1 95.94 83 GLU B O 1
ATOM 2291 N N . GLU B 1 84 ? 4.414 -22.797 -0.966 1 96.94 84 GLU B N 1
ATOM 2292 C CA . GLU B 1 84 ? 4.859 -24.047 -1.563 1 96.94 84 GLU B CA 1
ATOM 2293 C C . GLU B 1 84 ? 6.055 -23.828 -2.484 1 96.94 84 GLU B C 1
ATOM 2295 O O . GLU B 1 84 ? 6.848 -24.75 -2.717 1 96.94 84 GLU B O 1
ATOM 2300 N N . ASN B 1 85 ? 6.156 -22.609 -2.977 1 97.69 85 ASN B N 1
ATOM 2301 C CA . ASN B 1 85 ? 7.27 -22.297 -3.863 1 97.69 85 ASN B CA 1
ATOM 2302 C C . ASN B 1 85 ? 8.328 -21.453 -3.15 1 97.69 85 ASN B C 1
ATOM 2304 O O . ASN B 1 85 ? 9.07 -20.703 -3.791 1 97.69 85 ASN B O 1
ATOM 2308 N N . ASP B 1 86 ? 8.281 -21.453 -1.812 1 97.25 86 ASP B N 1
ATOM 2309 C CA . ASP B 1 86 ? 9.297 -20.875 -0.943 1 97.25 86 ASP B CA 1
ATOM 2310 C C . ASP B 1 86 ? 9.273 -19.359 -1.016 1 97.25 86 ASP B C 1
ATOM 2312 O O . ASP B 1 86 ? 10.32 -18.703 -0.914 1 97.25 86 ASP B O 1
ATOM 2316 N N . GLY B 1 87 ? 8.133 -18.812 -1.311 1 97.5 87 GLY B N 1
ATOM 2317 C CA . GLY B 1 87 ? 7.973 -17.359 -1.262 1 97.5 87 GLY B CA 1
ATOM 2318 C C . GLY B 1 87 ? 7.785 -16.828 0.146 1 97.5 87 GLY B C 1
ATOM 2319 O O . GLY B 1 87 ? 7.27 -17.531 1.018 1 97.5 87 GLY B O 1
ATOM 2320 N N . ILE B 1 88 ? 8.281 -15.617 0.355 1 96.12 88 ILE B N 1
ATOM 2321 C CA . ILE B 1 88 ? 8.062 -14.906 1.607 1 96.12 88 ILE B CA 1
ATOM 2322 C C . ILE B 1 88 ? 7.129 -13.727 1.373 1 96.12 88 ILE B C 1
ATOM 2324 O O . ILE B 1 88 ? 7.477 -12.781 0.657 1 96.12 88 ILE B O 1
ATOM 2328 N N . LEU B 1 89 ? 5.969 -13.789 1.931 1 95.12 89 LEU B N 1
ATOM 2329 C CA . LEU B 1 89 ? 5.012 -12.695 1.825 1 95.12 89 LEU B CA 1
ATOM 2330 C C . LEU B 1 89 ? 5.391 -11.547 2.764 1 95.12 89 LEU B C 1
ATOM 2332 O O . LEU B 1 89 ? 5.297 -11.688 3.984 1 95.12 89 LEU B O 1
ATOM 2336 N N . LEU B 1 90 ? 5.77 -10.422 2.236 1 91.75 90 LEU B N 1
ATOM 2337 C CA . LEU B 1 90 ? 6.195 -9.289 3.055 1 91.75 90 LEU B CA 1
ATOM 2338 C C . LEU B 1 90 ? 5.012 -8.398 3.41 1 91.75 90 LEU B C 1
ATOM 2340 O O . LEU B 1 90 ? 4.934 -7.883 4.527 1 91.75 90 LEU B O 1
ATOM 2344 N N . LYS B 1 91 ? 4.168 -8.164 2.375 1 89.75 91 LYS B N 1
ATOM 2345 C CA . LYS B 1 91 ? 3.061 -7.23 2.564 1 89.75 91 LYS B CA 1
ATOM 2346 C C . LYS B 1 91 ? 1.831 -7.672 1.774 1 89.75 91 LYS B C 1
ATOM 2348 O O . LYS B 1 91 ? 1.952 -8.172 0.654 1 89.75 91 LYS B O 1
ATOM 2353 N N . ALA B 1 92 ? 0.713 -7.48 2.379 1 88.69 92 ALA B N 1
ATOM 2354 C CA . ALA B 1 92 ? -0.587 -7.602 1.724 1 88.69 92 ALA B CA 1
ATOM 2355 C C . ALA B 1 92 ? -1.393 -6.312 1.858 1 88.69 92 ALA B C 1
ATOM 2357 O O . ALA B 1 92 ? -1.708 -5.887 2.971 1 88.69 92 ALA B O 1
ATOM 2358 N N . GLU B 1 93 ? -1.607 -5.672 0.811 1 85.81 93 GLU B N 1
ATOM 2359 C CA . GLU B 1 93 ? -2.357 -4.418 0.793 1 85.81 93 GLU B CA 1
ATOM 2360 C C . GLU B 1 93 ? -3.666 -4.57 0.024 1 85.81 93 GLU B C 1
ATOM 2362 O O . GLU B 1 93 ? -3.766 -4.152 -1.132 1 85.81 93 GLU B O 1
ATOM 2367 N N . GLY B 1 94 ? -4.652 -5.008 0.73 1 82.75 94 GLY B N 1
ATOM 2368 C CA . GLY B 1 94 ? -5.902 -5.273 0.035 1 82.75 94 GLY B CA 1
ATOM 2369 C C . GLY B 1 94 ? -5.789 -6.391 -0.987 1 82.75 94 GLY B C 1
ATOM 2370 O O . GLY B 1 94 ? -5.672 -7.562 -0.624 1 82.75 94 GLY B O 1
ATOM 2371 N N . ASP B 1 95 ? -5.684 -5.875 -2.205 1 88.94 95 ASP B N 1
ATOM 2372 C CA . ASP B 1 95 ? -5.691 -6.863 -3.279 1 88.94 95 ASP B CA 1
ATOM 2373 C C . ASP B 1 95 ? -4.285 -7.078 -3.832 1 88.94 95 ASP B C 1
ATOM 2375 O O . ASP B 1 95 ? -4.086 -7.895 -4.734 1 88.94 95 ASP B O 1
ATOM 2379 N N . SER B 1 96 ? -3.381 -6.387 -3.297 1 92.88 96 SER B N 1
ATOM 2380 C CA . SER B 1 96 ? -2.006 -6.488 -3.777 1 92.88 96 SER B CA 1
ATOM 2381 C C . SER B 1 96 ? -1.134 -7.262 -2.793 1 92.88 96 SER B C 1
ATOM 2383 O O . SER B 1 96 ? -1.258 -7.09 -1.578 1 92.88 96 SER B O 1
ATOM 2385 N N . LEU B 1 97 ? -0.226 -8.086 -3.328 1 95.25 97 LEU B N 1
ATOM 2386 C CA . LEU B 1 97 ? 0.747 -8.82 -2.527 1 95.25 97 LEU B CA 1
ATOM 2387 C C . LEU B 1 97 ? 2.17 -8.5 -2.969 1 95.25 97 LEU B C 1
ATOM 2389 O O . LEU B 1 97 ? 2.445 -8.398 -4.168 1 95.25 97 LEU B O 1
ATOM 2393 N N . LEU B 1 98 ? 3.002 -8.32 -2.016 1 96.62 98 LEU B N 1
ATOM 2394 C CA . LEU B 1 98 ? 4.441 -8.234 -2.23 1 96.62 98 LEU B CA 1
ATOM 2395 C C . LEU B 1 98 ? 5.148 -9.469 -1.676 1 96.62 98 LEU B C 1
ATOM 2397 O O . LEU B 1 98 ? 5.152 -9.688 -0.463 1 96.62 98 LEU B O 1
ATOM 2401 N N . VAL B 1 99 ? 5.754 -10.172 -2.561 1 97.75 99 VAL B N 1
ATOM 2402 C CA . VAL B 1 99 ? 6.406 -11.43 -2.215 1 97.75 99 VAL B CA 1
ATOM 2403 C C . VAL B 1 99 ? 7.844 -11.422 -2.727 1 97.75 99 VAL B C 1
ATOM 2405 O O . VAL B 1 99 ? 8.117 -10.906 -3.812 1 97.75 99 VAL B O 1
ATOM 2408 N N . ILE B 1 100 ? 8.711 -12.039 -1.958 1 98.19 100 ILE B N 1
ATOM 2409 C CA . ILE B 1 100 ? 10.086 -12.18 -2.432 1 98.19 100 ILE B CA 1
ATOM 2410 C C . ILE B 1 100 ? 10.469 -13.656 -2.463 1 98.19 100 ILE B C 1
ATOM 2412 O O . ILE B 1 100 ? 9.914 -14.469 -1.714 1 98.19 100 ILE B O 1
ATOM 2416 N N . PHE B 1 101 ? 11.398 -13.93 -3.363 1 98.19 101 PHE B N 1
ATOM 2417 C CA . PHE B 1 101 ? 11.945 -15.273 -3.549 1 98.19 101 PHE B CA 1
ATOM 2418 C C . PHE B 1 101 ? 13.469 -15.227 -3.664 1 98.19 101 PHE B C 1
ATOM 2420 O O . PHE B 1 101 ? 14.016 -14.336 -4.32 1 98.19 101 PHE B O 1
ATOM 2427 N N . ARG B 1 102 ? 14.086 -16.156 -3.074 1 97 102 ARG B N 1
ATOM 2428 C CA . ARG B 1 102 ? 15.531 -16.25 -3.25 1 97 102 ARG B CA 1
ATOM 2429 C C . ARG B 1 102 ? 15.883 -16.688 -4.668 1 97 102 ARG B C 1
ATOM 2431 O O . ARG B 1 102 ? 16.828 -16.172 -5.27 1 97 102 ARG B O 1
ATOM 2438 N N . ASN B 1 103 ? 15.086 -17.609 -5.172 1 95.88 103 ASN B N 1
ATOM 2439 C CA . ASN B 1 103 ? 15.289 -18.188 -6.5 1 95.88 103 ASN B CA 1
ATOM 2440 C C . ASN B 1 103 ? 14.266 -17.656 -7.5 1 95.88 103 ASN B C 1
ATOM 2442 O O . ASN B 1 103 ? 13.07 -17.922 -7.363 1 95.88 103 ASN B O 1
ATOM 2446 N N . PRO B 1 104 ? 14.727 -16.984 -8.547 1 96.44 104 PRO B N 1
ATOM 2447 C CA . PRO B 1 104 ? 13.773 -16.453 -9.523 1 96.44 104 PRO B CA 1
ATOM 2448 C C . PRO B 1 104 ? 12.945 -17.562 -10.195 1 96.44 104 PRO B C 1
ATOM 2450 O O . PRO B 1 104 ? 11.812 -17.312 -10.602 1 96.44 104 PRO B O 1
ATOM 2453 N N . ASP B 1 105 ? 13.453 -18.734 -10.258 1 95.12 105 ASP B N 1
ATOM 2454 C CA . ASP B 1 105 ? 12.695 -19.844 -10.812 1 95.12 105 ASP B CA 1
ATOM 2455 C C . ASP B 1 105 ? 11.445 -20.125 -9.984 1 95.12 105 ASP B C 1
ATOM 2457 O O . ASP B 1 105 ? 10.375 -20.391 -10.539 1 95.12 105 ASP B O 1
ATOM 2461 N N . LYS B 1 106 ? 11.633 -20.047 -8.734 1 97.44 106 LYS B N 1
ATOM 2462 C CA . LYS B 1 106 ? 10.508 -20.297 -7.84 1 97.44 106 LYS B CA 1
ATOM 2463 C C . LYS B 1 106 ? 9.453 -19.203 -7.957 1 97.44 106 LYS B C 1
ATOM 2465 O O . LYS B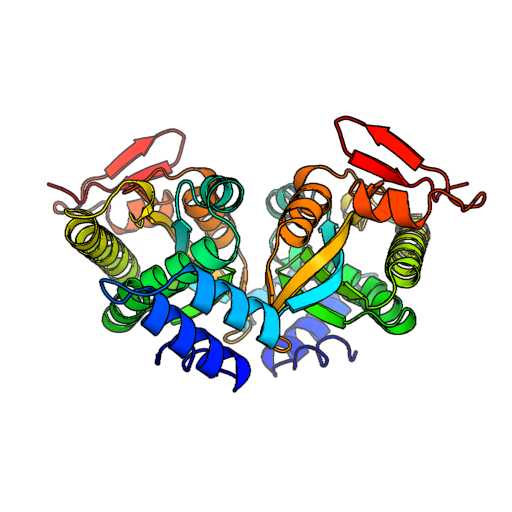 1 106 ? 8.258 -19.469 -7.816 1 97.44 106 LYS B O 1
ATOM 2470 N N . ALA B 1 107 ? 9.891 -18 -8.18 1 98.06 107 ALA B N 1
ATOM 2471 C CA . ALA B 1 107 ? 8.953 -16.906 -8.391 1 98.06 107 ALA B CA 1
ATOM 2472 C C . ALA B 1 107 ? 8.086 -17.156 -9.625 1 98.06 107 ALA B C 1
ATOM 2474 O O . ALA B 1 107 ? 6.867 -16.984 -9.578 1 98.06 107 ALA B O 1
ATOM 2475 N N . VAL B 1 108 ? 8.734 -17.578 -10.695 1 96.69 108 VAL B N 1
ATOM 2476 C CA . VAL B 1 108 ? 8.023 -17.859 -11.938 1 96.69 108 VAL B CA 1
ATOM 2477 C C . VAL B 1 108 ? 7.086 -19.047 -11.742 1 96.69 108 VAL B C 1
ATOM 2479 O O . VAL B 1 108 ? 5.926 -19 -12.156 1 96.69 108 VAL B O 1
ATOM 2482 N N . GLN B 1 109 ? 7.551 -20.062 -11.07 1 96.62 109 GLN B N 1
ATOM 2483 C CA . GLN B 1 109 ? 6.727 -21.234 -10.805 1 96.62 109 GLN B CA 1
ATOM 2484 C C . GLN B 1 109 ? 5.492 -20.875 -9.984 1 96.62 109 GLN B C 1
ATOM 2486 O O . GLN B 1 109 ? 4.387 -21.328 -10.273 1 96.62 109 GLN B O 1
ATOM 2491 N N . ALA B 1 110 ? 5.699 -20.062 -9 1 98.25 110 ALA B N 1
ATOM 2492 C CA . ALA B 1 110 ? 4.582 -19.594 -8.18 1 98.25 110 ALA B CA 1
ATOM 2493 C C . ALA B 1 110 ? 3.564 -18.828 -9.008 1 98.25 110 ALA B C 1
ATOM 2495 O O . ALA B 1 110 ? 2.357 -19.062 -8.898 1 98.25 110 ALA B O 1
ATOM 2496 N N . ALA B 1 111 ? 4.078 -17.938 -9.812 1 98.25 111 ALA B N 1
ATOM 2497 C CA . ALA B 1 111 ? 3.201 -17.125 -10.648 1 98.25 111 ALA B CA 1
ATOM 2498 C C . ALA B 1 111 ? 2.355 -18 -11.57 1 98.25 111 ALA B C 1
ATOM 2500 O O . ALA B 1 111 ? 1.147 -17.781 -11.703 1 98.25 111 ALA B O 1
ATOM 2501 N N . VAL B 1 112 ? 2.996 -18.938 -12.18 1 97.38 112 VAL B N 1
ATOM 2502 C CA . VAL B 1 112 ? 2.311 -19.828 -13.102 1 97.38 112 VAL B CA 1
ATOM 2503 C C . VAL B 1 112 ? 1.285 -20.672 -12.336 1 97.38 112 VAL B C 1
ATOM 2505 O O . VAL B 1 112 ? 0.142 -20.812 -12.773 1 97.38 112 VAL B O 1
ATOM 2508 N N . ALA B 1 113 ? 1.677 -21.203 -11.219 1 98 113 ALA B N 1
ATOM 2509 C CA . ALA B 1 113 ? 0.774 -22.016 -10.398 1 98 113 ALA B CA 1
ATOM 2510 C C . ALA B 1 113 ? -0.449 -21.203 -9.977 1 98 113 ALA B C 1
ATOM 2512 O O . ALA B 1 113 ? -1.573 -21.719 -9.992 1 98 113 ALA B O 1
ATOM 2513 N N . MET B 1 114 ? -0.225 -20.016 -9.617 1 98.31 114 MET B N 1
ATOM 2514 C CA . MET B 1 114 ? -1.312 -19.141 -9.195 1 98.31 114 MET B CA 1
ATOM 2515 C C . MET B 1 114 ? -2.285 -18.891 -10.344 1 98.31 114 MET B C 1
ATOM 2517 O O . MET B 1 114 ? -3.502 -18.969 -10.164 1 98.31 114 MET B O 1
ATOM 2521 N N . GLN B 1 115 ? -1.726 -18.609 -11.492 1 97.94 115 GLN B N 1
ATOM 2522 C CA . GLN B 1 115 ? -2.584 -18.375 -12.648 1 97.94 115 GLN B CA 1
ATOM 2523 C C . GLN B 1 115 ? -3.396 -19.625 -12.977 1 97.94 115 GLN B C 1
ATOM 2525 O O . GLN B 1 115 ? -4.598 -19.547 -13.242 1 97.94 115 GLN B O 1
ATOM 2530 N N . ARG B 1 116 ? -2.791 -20.703 -12.969 1 97.62 116 ARG B N 1
ATOM 2531 C CA . ARG B 1 116 ? -3.475 -21.953 -13.273 1 97.62 116 ARG B CA 1
ATOM 2532 C C . ARG B 1 116 ? -4.586 -22.234 -12.266 1 97.62 116 ARG B C 1
ATOM 2534 O O . ARG B 1 116 ? -5.68 -22.672 -12.641 1 97.62 116 ARG B O 1
ATOM 2541 N N . GLN B 1 117 ? -4.246 -22.031 -10.992 1 97.44 117 GLN B N 1
ATOM 2542 C CA . GLN B 1 117 ? -5.25 -22.203 -9.953 1 97.44 117 GLN B CA 1
ATOM 2543 C C . GLN B 1 117 ? -6.469 -21.328 -10.195 1 97.44 117 GLN B C 1
ATOM 2545 O O . GLN B 1 117 ? -7.605 -21.766 -10.039 1 97.44 117 GLN B O 1
ATOM 2550 N N . LEU B 1 118 ? -6.238 -20.141 -10.57 1 96.94 118 LEU B N 1
ATOM 2551 C CA . LEU B 1 118 ? -7.344 -19.203 -10.75 1 96.94 118 LEU B CA 1
ATOM 2552 C C . LEU B 1 118 ? -8.109 -19.516 -12.031 1 96.94 118 LEU B C 1
ATOM 2554 O O . LEU B 1 118 ? -9.32 -19.281 -12.109 1 96.94 118 LEU B O 1
ATOM 2558 N N . LEU B 1 119 ? -7.414 -20 -13.023 1 96 119 LEU B N 1
ATOM 2559 C CA . LEU B 1 119 ? -8.117 -20.453 -14.219 1 96 119 LEU B CA 1
ATOM 2560 C C . LEU B 1 119 ? -9.148 -21.531 -13.875 1 96 119 LEU B C 1
ATOM 2562 O O . LEU B 1 119 ? -10.281 -21.484 -14.359 1 96 119 LEU B O 1
ATOM 2566 N N . GLN B 1 120 ? -8.75 -22.406 -13.094 1 96.25 120 GLN B N 1
ATOM 2567 C CA . GLN B 1 120 ? -9.648 -23.484 -12.672 1 96.25 120 GLN B CA 1
ATOM 2568 C C . GLN B 1 120 ? -10.766 -22.953 -11.781 1 96.25 120 GLN B C 1
ATOM 2570 O O . GLN B 1 120 ? -11.93 -23.297 -11.969 1 96.25 120 GLN B O 1
ATOM 2575 N N . TYR B 1 121 ? -10.43 -22.109 -10.859 1 95.69 121 TYR B N 1
ATOM 2576 C CA . TYR B 1 121 ? -11.391 -21.531 -9.93 1 95.69 121 TYR B CA 1
ATOM 2577 C C . TYR B 1 121 ? -12.453 -20.734 -10.672 1 95.69 121 TYR B C 1
ATOM 2579 O O . TYR B 1 121 ? -13.633 -20.766 -10.305 1 95.69 121 TYR B O 1
ATOM 2587 N N . ASN B 1 122 ? -12.047 -20.094 -11.75 1 95.69 122 ASN B N 1
ATOM 2588 C CA . ASN B 1 122 ? -12.906 -19.141 -12.445 1 95.69 122 ASN B CA 1
ATOM 2589 C C . ASN B 1 122 ? -13.859 -19.844 -13.406 1 95.69 122 ASN B C 1
ATOM 2591 O O . ASN B 1 122 ? -14.797 -19.234 -13.914 1 95.69 122 ASN B O 1
ATOM 2595 N N . THR B 1 123 ? -13.688 -21.047 -13.773 1 95.38 123 THR B N 1
ATOM 2596 C CA . THR B 1 123 ? -14.422 -21.766 -14.805 1 95.38 123 THR B CA 1
ATOM 2597 C C . THR B 1 123 ? -15.93 -21.672 -14.562 1 95.38 123 THR B C 1
ATOM 2599 O O . THR B 1 123 ? -16.703 -21.438 -15.492 1 95.38 123 THR B O 1
ATOM 2602 N N . ASP B 1 124 ? -16.469 -21.75 -13.398 1 91 124 ASP B N 1
ATOM 2603 C CA . ASP B 1 124 ? -17.906 -21.781 -13.133 1 91 124 ASP B CA 1
ATOM 2604 C C . ASP B 1 124 ? -18.344 -20.547 -12.352 1 91 124 ASP B C 1
ATOM 2606 O O . ASP B 1 124 ? -19.391 -20.562 -11.695 1 91 124 ASP B O 1
ATOM 2610 N N . LYS B 1 125 ? -17.547 -19.531 -12.508 1 91.38 125 LYS B N 1
ATOM 2611 C CA . LYS B 1 125 ? -17.891 -18.328 -11.773 1 91.38 125 LYS B CA 1
ATOM 2612 C C . LYS B 1 125 ? -18.469 -17.25 -12.703 1 91.38 125 LYS B C 1
ATOM 2614 O O . LYS B 1 125 ? -18.109 -17.188 -13.875 1 91.38 125 LYS B O 1
ATOM 2619 N N . THR B 1 126 ? -19.375 -16.531 -12.148 1 88.38 126 THR B N 1
ATOM 2620 C CA . THR B 1 126 ? -19.828 -15.336 -12.867 1 88.38 126 THR B CA 1
ATOM 2621 C C . THR B 1 126 ? -18.703 -14.305 -12.961 1 88.38 126 THR B C 1
ATOM 2623 O O . THR B 1 126 ? -17.734 -14.367 -12.203 1 88.38 126 THR B O 1
ATOM 2626 N N . ASP B 1 127 ? -18.812 -13.336 -13.828 1 85.81 127 ASP B N 1
ATOM 2627 C CA . ASP B 1 127 ? -17.781 -12.32 -14.008 1 85.81 127 ASP B CA 1
ATOM 2628 C C . ASP B 1 127 ? -17.516 -11.57 -12.703 1 85.81 127 ASP B C 1
ATOM 2630 O O . ASP B 1 127 ? -16.375 -11.188 -12.414 1 85.81 127 ASP B O 1
ATOM 2634 N N . GLU B 1 128 ? -18.531 -11.477 -11.953 1 81.56 128 GLU B N 1
ATOM 2635 C CA . GLU B 1 128 ? -18.422 -10.75 -10.688 1 81.56 128 GLU B CA 1
ATOM 2636 C C . GLU B 1 128 ? -17.672 -11.562 -9.641 1 81.56 128 GLU B C 1
ATOM 2638 O O . GLU B 1 128 ? -17.078 -11 -8.719 1 81.56 128 GLU B O 1
ATOM 2643 N N . GLU B 1 129 ? -17.609 -12.789 -9.852 1 85.44 129 GLU B N 1
ATOM 2644 C CA . GLU B 1 129 ? -17.062 -13.68 -8.828 1 85.44 129 GLU B CA 1
ATOM 2645 C C . GLU B 1 129 ? -15.664 -14.148 -9.203 1 85.44 129 GLU B C 1
ATOM 2647 O O . GLU B 1 129 ? -14.953 -14.727 -8.383 1 85.44 129 GLU B O 1
ATOM 2652 N N . LYS B 1 130 ? -15.297 -13.82 -10.375 1 92.06 130 LYS B N 1
ATOM 2653 C CA . LYS B 1 130 ? -13.984 -14.273 -10.828 1 92.06 130 LYS B CA 1
ATOM 2654 C C . LYS B 1 130 ? -12.867 -13.531 -10.102 1 92.06 130 LYS B C 1
ATOM 2656 O O . LYS B 1 130 ? -13.023 -12.359 -9.75 1 92.06 130 LYS B O 1
ATOM 2661 N N . VAL B 1 131 ? -11.883 -14.234 -9.844 1 94 131 VAL B N 1
ATOM 2662 C CA . VAL B 1 131 ? -10.633 -13.672 -9.344 1 94 131 VAL B CA 1
ATOM 2663 C C . VAL B 1 131 ? -9.609 -13.609 -10.477 1 94 131 VAL B C 1
ATOM 2665 O O . VAL B 1 131 ? -9.125 -14.641 -10.945 1 94 131 VAL B O 1
ATOM 2668 N N . LEU B 1 132 ? -9.344 -12.391 -10.906 1 95.88 132 LEU B N 1
ATOM 2669 C CA . LEU B 1 132 ? -8.453 -12.18 -12.047 1 95.88 132 LEU B CA 1
ATOM 2670 C C . LEU B 1 132 ? -7.129 -11.578 -11.602 1 95.88 132 LEU B C 1
ATOM 2672 O O . LEU B 1 132 ? -7.086 -10.445 -11.125 1 95.88 132 LEU B O 1
ATOM 2676 N N . LEU B 1 133 ? -6.098 -12.297 -11.852 1 97.19 133 LEU B N 1
ATOM 2677 C CA . LEU B 1 133 ? -4.801 -11.992 -11.258 1 97.19 133 LEU B CA 1
ATOM 2678 C C . LEU B 1 133 ? -3.875 -11.344 -12.281 1 97.19 133 LEU B C 1
ATO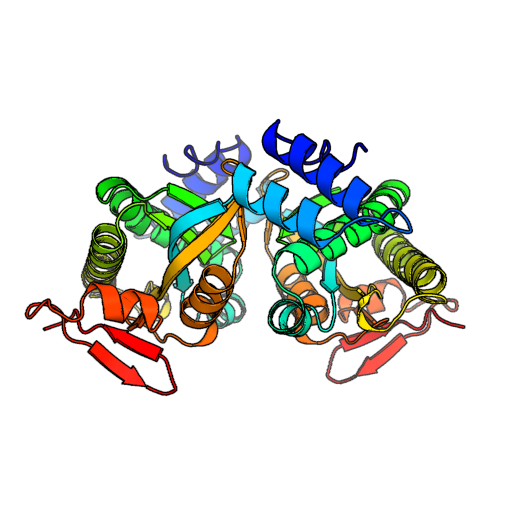M 2680 O O . LEU B 1 133 ? -3.807 -11.781 -13.43 1 97.19 133 LEU B O 1
ATOM 2684 N N . CYS B 1 134 ? -3.211 -10.289 -11.875 1 97.88 134 CYS B N 1
ATOM 2685 C CA . CYS B 1 134 ? -2.098 -9.656 -12.578 1 97.88 134 CYS B CA 1
ATOM 2686 C C . CYS B 1 134 ? -0.792 -9.852 -11.812 1 97.88 134 CYS B C 1
ATOM 2688 O O . CYS B 1 134 ? -0.753 -9.703 -10.594 1 97.88 134 CYS B O 1
ATOM 2690 N N . VAL B 1 135 ? 0.278 -10.188 -12.555 1 98.5 135 VAL B N 1
ATOM 2691 C CA . VAL B 1 135 ? 1.53 -10.461 -11.859 1 98.5 135 VAL B CA 1
ATOM 2692 C C . VAL B 1 135 ? 2.67 -9.688 -12.523 1 98.5 135 VAL B C 1
ATOM 2694 O O . VAL B 1 135 ? 2.768 -9.648 -13.75 1 98.5 135 VAL B O 1
ATOM 2697 N N . GLY B 1 136 ? 3.455 -9.062 -11.734 1 98.62 136 GLY B N 1
ATOM 2698 C CA . GLY B 1 136 ? 4.73 -8.484 -12.133 1 98.62 136 GLY B CA 1
ATOM 2699 C C . GLY B 1 136 ? 5.91 -9.086 -11.398 1 98.62 136 GLY B C 1
ATOM 2700 O O . GLY B 1 136 ? 5.867 -9.258 -10.18 1 98.62 136 GLY B O 1
ATOM 2701 N N . LEU B 1 137 ? 6.992 -9.414 -12.148 1 98.5 137 LEU B N 1
ATOM 2702 C CA . LEU B 1 137 ? 8.18 -10.016 -11.555 1 98.5 137 LEU B CA 1
ATOM 2703 C C . LEU B 1 137 ? 9.422 -9.195 -11.891 1 98.5 137 LEU B C 1
ATOM 2705 O O . LEU B 1 137 ? 9.594 -8.742 -13.023 1 98.5 137 LEU B O 1
ATOM 2709 N N . GLY B 1 138 ? 10.195 -8.977 -10.906 1 98.06 138 GLY B N 1
ATOM 2710 C CA . GLY B 1 138 ? 11.523 -8.398 -11.039 1 98.06 138 GLY B CA 1
ATOM 2711 C C . GLY B 1 138 ? 12.609 -9.219 -10.352 1 98.06 138 GLY B C 1
ATOM 2712 O O . GLY B 1 138 ? 12.305 -10.148 -9.602 1 98.06 138 GLY B O 1
ATOM 2713 N N . TYR B 1 139 ? 13.852 -8.867 -10.656 1 97.94 139 TYR B N 1
ATOM 2714 C CA . TYR B 1 139 ? 14.977 -9.562 -10.055 1 97.94 139 TYR B CA 1
ATOM 2715 C C . TYR B 1 139 ? 16.219 -8.68 -10.023 1 97.94 139 TYR B C 1
ATOM 2717 O O . TYR B 1 139 ? 16.578 -8.07 -11.039 1 97.94 139 TYR B O 1
ATOM 2725 N N . GLY B 1 140 ? 16.781 -8.648 -8.898 1 97.5 140 GLY B N 1
ATOM 2726 C CA . GLY B 1 140 ? 18.016 -7.891 -8.805 1 97.5 140 GLY B CA 1
ATOM 2727 C C . GLY B 1 140 ? 18.297 -7.395 -7.398 1 97.5 140 GLY B C 1
ATOM 2728 O O . GLY B 1 140 ? 17.719 -7.883 -6.43 1 97.5 140 GLY B O 1
ATOM 2729 N N . PRO B 1 141 ? 19.297 -6.535 -7.258 1 96 141 PRO B N 1
ATOM 2730 C CA . PRO B 1 141 ? 19.688 -5.996 -5.949 1 96 141 PRO B CA 1
ATOM 2731 C C . PRO B 1 141 ? 18.578 -5.148 -5.32 1 96 141 PRO B C 1
ATOM 2733 O O . PRO B 1 141 ? 17.984 -4.301 -5.992 1 96 141 PRO B O 1
ATOM 2736 N N . VAL B 1 142 ? 18.344 -5.438 -4.055 1 96.06 142 VAL B N 1
ATOM 2737 C CA . VAL B 1 142 ? 17.391 -4.668 -3.271 1 96.06 142 VAL B CA 1
ATOM 2738 C C . VAL B 1 142 ? 17.953 -4.391 -1.88 1 96.06 142 VAL B C 1
ATOM 2740 O O . VAL B 1 142 ? 18.891 -5.062 -1.44 1 96.06 142 VAL B O 1
ATOM 2743 N N . LEU B 1 143 ? 17.484 -3.336 -1.257 1 94.5 143 LEU B N 1
ATOM 2744 C CA . LEU B 1 143 ? 17.672 -3.15 0.178 1 94.5 143 LEU B CA 1
ATOM 2745 C C . LEU B 1 143 ? 16.547 -3.822 0.964 1 94.5 143 LEU B C 1
ATOM 2747 O O . LEU B 1 143 ? 15.383 -3.479 0.802 1 94.5 143 LEU B O 1
ATOM 2751 N N . ARG B 1 144 ? 16.891 -4.77 1.72 1 93.38 144 ARG B N 1
ATOM 2752 C CA . ARG B 1 144 ? 15.914 -5.465 2.553 1 93.38 144 ARG B CA 1
ATOM 2753 C C . ARG B 1 144 ? 15.992 -4.988 4 1 93.38 144 ARG B C 1
ATOM 2755 O O . ARG B 1 144 ? 17.047 -5.055 4.621 1 93.38 144 ARG B O 1
ATOM 2762 N N . ILE B 1 145 ? 14.938 -4.535 4.457 1 89.12 145 ILE B N 1
ATOM 2763 C CA . ILE B 1 145 ? 14.852 -4.059 5.832 1 89.12 145 ILE B CA 1
ATOM 2764 C C . ILE B 1 145 ? 14.086 -5.066 6.684 1 89.12 145 ILE B C 1
ATOM 2766 O O . ILE B 1 145 ? 12.875 -4.941 6.863 1 89.12 145 ILE B O 1
ATOM 2770 N N . GLY B 1 146 ? 14.797 -6.039 7.188 1 85.5 146 GLY B N 1
ATOM 2771 C CA . GLY B 1 146 ? 14.18 -7.113 7.949 1 85.5 146 GLY B CA 1
ATOM 2772 C C . GLY B 1 146 ? 13.109 -7.855 7.168 1 85.5 146 GLY B C 1
ATOM 2773 O O . GLY B 1 146 ? 13.297 -8.172 5.992 1 85.5 146 GLY B O 1
ATOM 2774 N N . ASP B 1 147 ? 12.078 -8.188 7.82 1 83.75 147 ASP B N 1
ATOM 2775 C CA . ASP B 1 147 ? 10.953 -8.875 7.184 1 83.75 147 ASP B CA 1
ATOM 2776 C C . ASP B 1 147 ? 9.773 -7.934 6.973 1 83.75 147 ASP B C 1
ATOM 2778 O O . ASP B 1 147 ? 8.617 -8.352 7.023 1 83.75 147 ASP B O 1
ATOM 2782 N N . ILE B 1 148 ? 10.133 -6.695 6.727 1 83.62 148 ILE B N 1
ATOM 2783 C CA . ILE B 1 148 ? 9.086 -5.684 6.688 1 83.62 148 ILE B CA 1
ATOM 2784 C C . ILE B 1 148 ? 8.961 -5.121 5.273 1 83.62 148 ILE B C 1
ATOM 2786 O O . ILE B 1 148 ? 7.855 -4.973 4.75 1 83.62 148 ILE B O 1
ATOM 2790 N N . ASP B 1 149 ? 10.148 -4.809 4.715 1 88.88 149 ASP B N 1
ATOM 2791 C CA . ASP B 1 149 ? 10.062 -4.113 3.436 1 88.88 149 ASP B CA 1
ATOM 2792 C C . ASP B 1 149 ? 11.312 -4.363 2.59 1 88.88 149 ASP B C 1
ATOM 2794 O O . ASP B 1 149 ? 12.328 -4.832 3.102 1 88.88 149 ASP B O 1
ATOM 2798 N N . VAL B 1 150 ? 11.164 -4.07 1.344 1 92.94 150 VAL B N 1
ATOM 2799 C CA . VAL B 1 150 ? 12.25 -4.105 0.375 1 92.94 150 VAL B CA 1
ATOM 2800 C C . VAL B 1 150 ? 12.164 -2.895 -0.552 1 92.94 150 VAL B C 1
ATOM 2802 O O . VAL B 1 150 ? 11.062 -2.467 -0.918 1 92.94 150 VAL B O 1
ATOM 2805 N N . PHE B 1 151 ? 13.367 -2.443 -0.906 1 92.44 151 PHE B N 1
ATOM 2806 C CA . PHE B 1 151 ? 13.422 -1.26 -1.757 1 92.44 151 PHE B CA 1
ATOM 2807 C C . PHE B 1 151 ? 14.453 -1.438 -2.865 1 92.44 151 PHE B C 1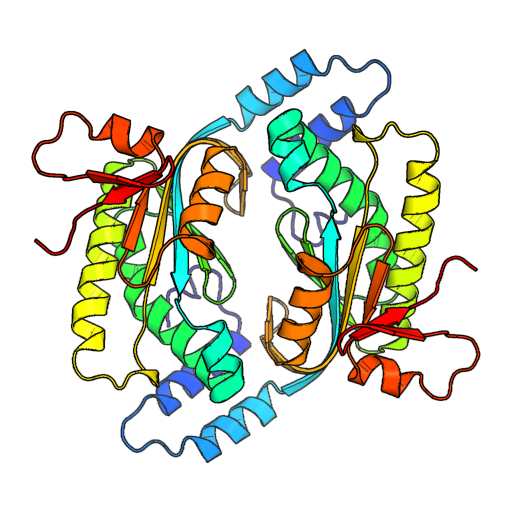
ATOM 2809 O O . PHE B 1 151 ? 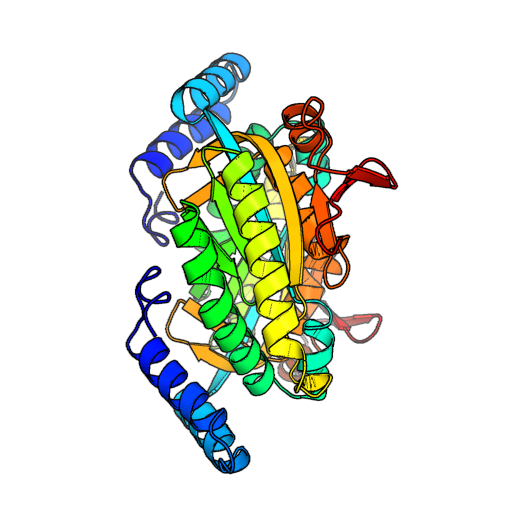15.508 -2.043 -2.65 1 92.44 151 PHE B O 1
ATOM 2816 N N . GLY B 1 152 ? 14.133 -0.866 -3.992 1 92.06 152 GLY B N 1
ATOM 2817 C CA . GLY B 1 152 ? 15.055 -0.917 -5.121 1 92.06 152 GLY B CA 1
ATOM 2818 C C . GLY B 1 152 ? 14.359 -0.748 -6.461 1 92.06 152 GLY B C 1
ATOM 2819 O O . GLY B 1 152 ? 13.133 -0.766 -6.535 1 92.06 152 GLY B O 1
ATOM 2820 N N . HIS B 1 153 ? 15.188 -0.619 -7.473 1 90.19 153 HIS B N 1
ATOM 2821 C CA . HIS B 1 153 ? 14.68 -0.419 -8.828 1 90.19 153 HIS B CA 1
ATOM 2822 C C . HIS B 1 153 ? 13.797 -1.581 -9.258 1 90.19 153 HIS B C 1
ATOM 2824 O O . HIS B 1 153 ? 12.719 -1.369 -9.828 1 90.19 153 HIS B O 1
ATOM 2830 N N . GLU B 1 154 ? 14.203 -2.744 -8.93 1 92.75 154 GLU B N 1
ATOM 2831 C CA . GLU B 1 154 ? 13.453 -3.928 -9.336 1 92.75 154 GLU B CA 1
ATOM 2832 C C . GLU B 1 154 ? 12.117 -4.016 -8.609 1 92.75 154 GLU B C 1
ATOM 2834 O O . GLU B 1 154 ? 11.141 -4.523 -9.156 1 92.75 154 GLU B O 1
ATOM 2839 N N . VAL B 1 155 ? 12.109 -3.518 -7.41 1 94.88 155 VAL B N 1
ATOM 2840 C CA . VAL B 1 155 ? 10.867 -3.494 -6.645 1 94.88 155 VAL B CA 1
ATOM 2841 C C . VAL B 1 155 ? 9.859 -2.562 -7.32 1 94.88 155 VAL B C 1
ATOM 2843 O O . VAL B 1 155 ? 8.711 -2.945 -7.562 1 94.88 155 VAL B O 1
ATOM 2846 N N . ASN B 1 156 ? 10.305 -1.411 -7.695 1 91.62 156 ASN B N 1
ATOM 2847 C CA . ASN B 1 156 ? 9.445 -0.442 -8.359 1 91.62 156 ASN B CA 1
ATOM 2848 C C . ASN B 1 156 ? 8.961 -0.957 -9.719 1 91.62 156 ASN B C 1
ATOM 2850 O O . ASN B 1 156 ? 7.801 -0.775 -10.078 1 91.62 156 ASN B O 1
ATOM 2854 N N . SER B 1 157 ? 9.836 -1.536 -10.406 1 93.62 157 SER B N 1
ATOM 2855 C CA . SER B 1 157 ? 9.492 -2.064 -11.727 1 93.62 157 SER B CA 1
ATOM 2856 C C . SER B 1 157 ? 8.469 -3.188 -11.617 1 93.62 157 SER B C 1
ATOM 2858 O O . SER B 1 157 ? 7.492 -3.213 -12.375 1 93.62 157 SER B O 1
ATOM 2860 N N . ALA B 1 158 ? 8.695 -4.059 -10.695 1 96.69 158 ALA B N 1
ATOM 2861 C CA . ALA B 1 158 ? 7.754 -5.156 -10.5 1 96.69 158 ALA B CA 1
ATOM 2862 C C . ALA B 1 158 ? 6.379 -4.637 -10.086 1 96.69 158 ALA B C 1
ATOM 2864 O O . ALA B 1 158 ? 5.352 -5.152 -10.531 1 96.69 158 ALA B O 1
ATOM 2865 N N . SER B 1 159 ? 6.379 -3.703 -9.234 1 95.06 159 SER B N 1
ATOM 2866 C CA . SER B 1 159 ? 5.133 -3.086 -8.797 1 95.06 159 SER B CA 1
ATOM 2867 C C . SER B 1 159 ? 4.375 -2.477 -9.969 1 95.06 159 SER B C 1
ATOM 2869 O O . SER B 1 159 ? 3.182 -2.734 -10.148 1 95.06 159 SER B O 1
ATOM 2871 N N . LYS B 1 160 ? 5.051 -1.701 -10.75 1 93.25 160 LYS B N 1
ATOM 2872 C CA . LYS B 1 160 ? 4.434 -1.074 -11.914 1 93.25 160 LYS B CA 1
ATOM 2873 C C . LYS B 1 160 ? 3.871 -2.123 -12.867 1 93.25 160 LYS B C 1
ATOM 2875 O O . LYS B 1 160 ? 2.756 -1.976 -13.375 1 93.25 160 LYS B O 1
ATOM 2880 N N . LEU B 1 161 ? 4.609 -3.145 -13.086 1 96.69 161 LEU B N 1
ATOM 2881 C CA . LEU B 1 161 ? 4.18 -4.199 -13.992 1 96.69 161 LEU B CA 1
ATOM 2882 C C . LEU B 1 161 ? 2.955 -4.926 -13.445 1 96.69 161 LEU B C 1
ATOM 2884 O O . LEU B 1 161 ? 1.972 -5.121 -14.164 1 96.69 161 LEU B O 1
ATOM 2888 N N . GLY B 1 162 ? 2.998 -5.285 -12.211 1 97 162 GLY B N 1
ATOM 2889 C CA . GLY B 1 162 ? 1.946 -6.105 -11.641 1 97 162 GLY B CA 1
ATOM 2890 C C . GLY B 1 162 ? 0.683 -5.328 -11.32 1 97 162 GLY B C 1
ATOM 2891 O O . GLY B 1 162 ? -0.424 -5.859 -11.43 1 97 162 GLY B O 1
ATOM 2892 N N . GLU B 1 163 ? 0.857 -4.039 -10.93 1 93.44 163 GLU B N 1
ATOM 2893 C CA . GLU B 1 163 ? -0.276 -3.281 -10.406 1 93.44 163 GLU B CA 1
ATOM 2894 C C . GLU B 1 163 ? -0.86 -2.357 -11.469 1 93.44 163 GLU B C 1
ATOM 2896 O O . GLU B 1 163 ? -2.041 -2.01 -11.414 1 93.44 163 GLU B O 1
ATOM 2901 N N . ASP B 1 164 ? -0.015 -2.016 -12.461 1 91.25 164 ASP B N 1
ATOM 2902 C CA . ASP B 1 164 ? -0.478 -0.963 -13.359 1 91.25 164 ASP B CA 1
ATOM 2903 C C . ASP B 1 164 ? -0.526 -1.458 -14.805 1 91.25 164 ASP B C 1
ATOM 2905 O O . ASP B 1 164 ? -1.304 -0.949 -15.617 1 91.25 164 ASP B O 1
ATOM 2909 N N . THR B 1 165 ? 0.286 -2.396 -15.094 1 94.94 165 THR B N 1
ATOM 2910 C CA . THR B 1 165 ? 0.483 -2.684 -16.516 1 94.94 165 THR B CA 1
ATOM 2911 C C . THR B 1 165 ? -0.179 -4.004 -16.891 1 94.94 165 THR B C 1
ATOM 2913 O O . THR B 1 165 ? -0.897 -4.078 -17.891 1 94.94 165 THR B O 1
ATOM 2916 N N . ALA B 1 166 ? 0.024 -5.008 -16.078 1 96.69 166 ALA B N 1
ATOM 2917 C CA . ALA B 1 166 ? -0.444 -6.352 -16.406 1 96.69 166 ALA B CA 1
ATOM 2918 C C . ALA B 1 166 ? -1.968 -6.402 -16.469 1 96.69 166 ALA B C 1
ATOM 2920 O O . ALA B 1 166 ? -2.65 -5.793 -15.648 1 96.69 166 ALA B O 1
ATOM 2921 N N . LYS B 1 167 ? -2.443 -7.117 -17.406 1 94.94 167 LYS B N 1
ATOM 2922 C CA . LYS B 1 167 ? -3.867 -7.426 -17.516 1 94.94 167 LYS B CA 1
ATOM 2923 C C . LYS B 1 167 ? -4.188 -8.766 -16.875 1 94.94 167 LYS B C 1
ATOM 2925 O O . LYS B 1 167 ? -3.289 -9.469 -16.406 1 94.94 167 LYS B O 1
ATOM 2930 N N . ALA B 1 168 ? -5.496 -9.031 -16.828 1 95.06 168 ALA B N 1
ATOM 2931 C CA . ALA B 1 168 ? -5.922 -10.305 -16.266 1 95.06 168 ALA B CA 1
ATOM 2932 C C . ALA B 1 168 ? -5.18 -11.469 -16.906 1 95.06 168 ALA B C 1
ATOM 2934 O O . ALA B 1 168 ? -5.027 -11.516 -18.125 1 95.06 168 ALA B O 1
ATOM 2935 N N . TYR B 1 169 ? -4.621 -12.375 -16.062 1 95.19 169 TYR B N 1
ATOM 2936 C CA . TYR B 1 169 ? -3.994 -13.625 -16.469 1 95.19 169 TYR B CA 1
ATOM 2937 C C . TYR B 1 169 ? -2.594 -13.391 -17.016 1 95.19 169 TYR B C 1
ATOM 2939 O O . TYR B 1 169 ? -1.956 -14.312 -17.531 1 95.19 169 TYR B O 1
ATOM 2947 N N . GLU B 1 170 ? -2.096 -12.227 -16.844 1 96.62 170 GLU B N 1
ATOM 2948 C CA . GLU B 1 170 ? -0.774 -11.953 -17.406 1 96.62 170 GLU B CA 1
ATOM 2949 C C . GLU B 1 170 ? 0.301 -12 -16.312 1 96.62 170 GLU B C 1
ATOM 2951 O O . GLU B 1 170 ? 0.056 -11.602 -15.18 1 96.62 170 GLU B O 1
ATOM 2956 N N . ILE B 1 171 ? 1.413 -12.5 -16.734 1 97.88 171 ILE B N 1
ATOM 2957 C CA . ILE B 1 171 ? 2.654 -12.422 -15.977 1 97.88 171 ILE B CA 1
ATOM 2958 C C . ILE B 1 171 ? 3.68 -11.594 -16.75 1 97.88 171 ILE B C 1
ATOM 2960 O O . ILE B 1 171 ? 4.191 -12.031 -17.781 1 97.88 171 ILE B O 1
ATOM 2964 N N . LEU B 1 172 ? 3.961 -10.422 -16.266 1 98.12 172 LEU B N 1
ATOM 2965 C CA . LEU B 1 172 ? 4.965 -9.562 -16.875 1 98.12 172 LEU B CA 1
ATOM 2966 C C . LEU B 1 172 ? 6.258 -9.57 -16.062 1 98.12 172 LEU B C 1
ATOM 2968 O O . LEU B 1 172 ? 6.219 -9.586 -14.836 1 98.12 172 LEU B O 1
ATOM 2972 N N . VAL B 1 173 ? 7.34 -9.523 -16.797 1 97.69 173 VAL B N 1
ATOM 2973 C CA . VAL B 1 173 ? 8.617 -9.617 -16.094 1 97.69 173 VAL B CA 1
ATOM 2974 C C . VAL B 1 173 ? 9.562 -8.523 -16.609 1 97.69 173 VAL B C 1
ATOM 2976 O O . VAL B 1 173 ? 9.469 -8.109 -17.766 1 97.69 173 VAL B O 1
ATOM 2979 N N . THR B 1 174 ? 10.414 -8.07 -15.773 1 96.69 174 THR B N 1
ATOM 2980 C CA . THR B 1 174 ? 11.453 -7.129 -16.156 1 96.69 174 THR B CA 1
ATOM 2981 C C . THR B 1 174 ? 12.508 -7.809 -17.031 1 96.69 174 THR B C 1
ATOM 2983 O O . THR B 1 174 ? 12.602 -9.039 -17.047 1 96.69 174 THR B O 1
ATOM 2986 N N . PRO B 1 175 ? 13.32 -7.027 -17.688 1 95 175 PRO B N 1
ATOM 2987 C CA . PRO B 1 175 ? 14.414 -7.598 -18.469 1 95 175 PRO B CA 1
ATOM 2988 C C . PRO B 1 175 ? 15.344 -8.477 -17.641 1 95 175 PRO B C 1
ATOM 2990 O O . PRO B 1 175 ? 15.852 -9.484 -18.141 1 95 175 PRO B O 1
ATOM 2993 N N . ALA B 1 176 ? 15.547 -8.148 -16.406 1 95.12 176 ALA B N 1
ATOM 2994 C CA . ALA B 1 176 ? 16.438 -8.906 -15.539 1 95.12 176 ALA B CA 1
ATOM 2995 C C . ALA B 1 176 ? 15.93 -10.328 -15.336 1 95.12 176 ALA B C 1
ATOM 2997 O O . ALA B 1 176 ? 16.703 -11.281 -15.336 1 95.12 176 ALA B O 1
ATOM 2998 N N . VAL B 1 177 ? 14.625 -10.461 -15.164 1 95.38 177 VAL B N 1
ATOM 2999 C CA . VAL B 1 177 ? 14.055 -11.789 -15.008 1 95.38 177 VAL B CA 1
ATOM 3000 C C . VAL B 1 177 ? 14.211 -12.578 -16.312 1 95.38 177 VAL B C 1
ATOM 3002 O O . VAL B 1 177 ? 14.594 -13.75 -16.281 1 95.38 177 VAL B O 1
ATOM 3005 N N . ARG B 1 178 ? 13.914 -11.938 -17.375 1 93.69 178 ARG B N 1
ATOM 3006 C CA . ARG B 1 178 ? 14.062 -12.586 -18.672 1 93.69 178 ARG B CA 1
ATOM 3007 C C . ARG B 1 178 ? 15.492 -13.078 -18.891 1 93.69 178 ARG B C 1
ATOM 3009 O O . ARG B 1 178 ? 15.703 -14.172 -19.406 1 93.69 178 ARG B O 1
ATOM 3016 N N . GLU B 1 179 ? 16.406 -12.344 -18.469 1 93.06 179 GLU B N 1
ATOM 3017 C CA . GLU B 1 179 ? 17.812 -12.688 -18.656 1 93.06 179 GLU B CA 1
ATOM 3018 C C . GLU B 1 179 ? 18.172 -13.969 -17.891 1 93.06 179 GLU B C 1
ATOM 3020 O O . GLU B 1 179 ? 19 -14.758 -18.359 1 93.06 179 GLU B O 1
ATOM 3025 N N . VAL B 1 180 ? 17.594 -14.148 -16.797 1 91.44 180 VAL B N 1
ATOM 3026 C CA . VAL B 1 180 ? 17.844 -15.344 -16 1 91.44 180 VAL B CA 1
ATOM 3027 C C . VAL B 1 180 ? 17.375 -16.578 -16.75 1 91.44 180 VAL B C 1
ATOM 3029 O O . VAL B 1 180 ? 17.938 -17.656 -16.609 1 91.44 180 VAL B O 1
ATOM 3032 N N . PHE B 1 181 ? 16.391 -16.406 -17.625 1 88.94 181 PHE B N 1
ATOM 3033 C CA . PHE B 1 181 ? 15.781 -17.547 -18.281 1 88.94 181 PHE B CA 1
ATOM 3034 C C . PHE B 1 181 ? 16.141 -17.578 -19.766 1 88.94 181 PHE B C 1
ATOM 3036 O O . PHE B 1 181 ? 15.562 -18.344 -20.547 1 88.94 181 PHE B O 1
ATOM 3043 N N . LYS B 1 182 ? 16.953 -16.781 -20.125 1 82.88 182 LYS B N 1
ATOM 3044 C CA . LYS B 1 182 ? 17.281 -16.625 -21.547 1 82.88 182 LYS B CA 1
ATOM 3045 C C . LYS B 1 182 ? 17.719 -17.953 -22.156 1 82.88 182 LYS B C 1
ATOM 3047 O O . LYS B 1 182 ? 17.438 -18.219 -23.328 1 82.88 182 LYS B O 1
ATOM 3052 N N . SER B 1 183 ? 18.266 -18.75 -21.391 1 81.75 183 SER B N 1
ATOM 3053 C CA . SER B 1 183 ? 18.812 -19.984 -21.938 1 81.75 183 SER B CA 1
ATOM 3054 C C . SER B 1 183 ? 17.828 -21.141 -21.766 1 81.75 183 SER B C 1
ATOM 3056 O O . SER B 1 183 ? 18.078 -22.25 -22.234 1 81.75 183 SER B O 1
ATOM 3058 N N . ARG B 1 184 ? 16.719 -20.797 -21.219 1 82.44 184 ARG B N 1
ATOM 3059 C CA . ARG B 1 184 ? 15.742 -21.859 -20.969 1 82.44 184 ARG B CA 1
ATOM 3060 C C . ARG B 1 184 ? 14.742 -21.969 -22.109 1 82.44 184 ARG B C 1
ATOM 3062 O O . ARG B 1 184 ? 14.109 -20.984 -22.469 1 82.44 184 ARG B O 1
ATOM 3069 N N . ALA B 1 185 ? 14.586 -23.109 -22.656 1 77.19 185 ALA B N 1
ATOM 3070 C CA . ALA B 1 185 ? 13.742 -23.344 -23.828 1 77.19 185 ALA B CA 1
ATOM 3071 C C . ALA B 1 185 ? 12.289 -23.578 -23.422 1 77.19 185 ALA B C 1
ATOM 3073 O O . ALA B 1 185 ? 11.375 -23.438 -24.234 1 77.19 185 ALA B O 1
ATOM 3074 N N . ASP B 1 186 ? 12.078 -23.844 -22.203 1 81.69 186 ASP B N 1
ATOM 3075 C CA . ASP B 1 186 ? 10.734 -24.234 -21.766 1 81.69 186 ASP B CA 1
ATOM 3076 C C . ASP B 1 186 ? 9.922 -23.016 -21.344 1 81.69 186 ASP B C 1
ATOM 3078 O O . ASP B 1 186 ? 8.734 -23.141 -21.031 1 81.69 186 ASP B O 1
ATOM 3082 N N . VAL B 1 187 ? 10.633 -21.906 -21.391 1 83.56 187 VAL B N 1
ATOM 3083 C CA . VAL B 1 187 ? 9.938 -20.688 -21.016 1 83.56 187 VAL B CA 1
ATOM 3084 C C . VAL B 1 187 ? 9.922 -19.719 -22.203 1 83.56 187 VAL B C 1
ATOM 3086 O O . VAL B 1 187 ? 10.977 -19.422 -22.781 1 83.56 187 VAL B O 1
ATOM 3089 N N . LYS B 1 188 ? 8.773 -19.297 -22.578 1 87.44 188 LYS B N 1
ATOM 3090 C CA . LYS B 1 188 ? 8.633 -18.375 -23.703 1 87.44 188 LYS B CA 1
ATOM 3091 C C . LYS B 1 188 ? 8.234 -16.984 -23.234 1 87.44 188 LYS B C 1
ATOM 3093 O O . LYS B 1 188 ? 7.352 -16.828 -22.391 1 87.44 188 LYS B O 1
ATOM 3098 N N . PHE B 1 189 ? 9.016 -16.016 -23.75 1 89.75 189 PHE B N 1
ATOM 3099 C CA . PHE B 1 189 ? 8.742 -14.609 -23.422 1 89.75 189 PHE B CA 1
ATOM 3100 C C . PHE B 1 189 ? 8.438 -13.812 -24.688 1 89.75 189 PHE B C 1
ATOM 3102 O O . PHE B 1 189 ? 9.039 -14.055 -25.75 1 89.75 189 PHE B O 1
ATOM 3109 N N . THR B 1 190 ? 7.508 -12.914 -24.594 1 90.94 190 THR B N 1
ATOM 3110 C CA . THR B 1 190 ? 7.23 -11.953 -25.656 1 90.94 190 THR B CA 1
ATOM 3111 C C . THR B 1 190 ? 7.484 -10.531 -25.172 1 90.94 190 THR B C 1
ATOM 3113 O O . THR B 1 190 ? 7.121 -10.18 -24.047 1 90.94 190 THR B O 1
ATOM 3116 N N . GLU B 1 191 ? 8.156 -9.75 -25.938 1 87.88 191 GLU B N 1
ATOM 3117 C CA . GLU B 1 191 ? 8.523 -8.391 -25.531 1 87.88 191 GLU B CA 1
ATOM 3118 C C . GLU B 1 191 ? 7.406 -7.402 -25.859 1 87.88 191 GLU B C 1
ATOM 3120 O O . GLU B 1 191 ? 6.793 -7.48 -26.922 1 87.88 191 GLU B O 1
ATOM 3125 N N . ALA B 1 192 ? 7.117 -6.594 -24.875 1 82.94 192 ALA B N 1
ATOM 3126 C CA . ALA B 1 192 ? 6.199 -5.484 -25.125 1 82.94 192 ALA B CA 1
ATOM 3127 C C . ALA B 1 192 ? 6.566 -4.273 -24.266 1 82.94 192 ALA B C 1
ATOM 3129 O O . ALA B 1 192 ? 6.543 -4.348 -23.031 1 82.94 192 ALA B O 1
ATOM 3130 N N . ASP B 1 193 ? 6.914 -3.117 -24.953 1 82.88 193 ASP B N 1
ATOM 3131 C CA . ASP B 1 193 ? 7.148 -1.817 -24.328 1 82.88 193 ASP B CA 1
ATOM 3132 C C . ASP B 1 193 ? 8.188 -1.922 -23.219 1 82.88 193 ASP B C 1
ATOM 3134 O O . ASP B 1 193 ? 7.961 -1.459 -22.094 1 82.88 193 ASP B O 1
ATOM 3138 N N . GLY B 1 194 ? 9.25 -2.656 -23.406 1 84.81 194 GLY B N 1
ATOM 3139 C CA . GLY B 1 194 ? 10.383 -2.705 -22.5 1 84.81 194 GLY B CA 1
ATOM 3140 C C . GLY B 1 194 ? 10.234 -3.764 -21.422 1 84.81 194 GLY B C 1
ATOM 3141 O O . GLY B 1 194 ? 11.094 -3.896 -20.547 1 84.81 194 GLY B O 1
ATOM 3142 N N . HIS B 1 195 ? 9.102 -4.387 -21.422 1 89.81 195 HIS B N 1
ATOM 3143 C CA . HIS B 1 195 ? 8.891 -5.531 -20.547 1 89.81 195 HIS B CA 1
ATOM 3144 C C . HIS B 1 195 ? 8.461 -6.762 -21.328 1 89.81 195 HIS B C 1
ATOM 3146 O O . HIS B 1 195 ? 8.359 -6.711 -22.562 1 89.81 195 HIS B O 1
ATOM 3152 N N . PHE B 1 196 ? 8.406 -7.906 -20.531 1 89.44 196 PHE B N 1
ATOM 3153 C CA . PHE B 1 196 ? 8.148 -9.172 -21.219 1 89.44 196 PHE B CA 1
ATOM 3154 C C . PHE B 1 196 ? 6.93 -9.859 -20.609 1 89.44 196 PHE B C 1
ATOM 3156 O O . PHE B 1 196 ? 6.711 -9.812 -19.406 1 89.44 196 PHE B O 1
ATOM 3163 N N . SER B 1 197 ? 6.273 -10.438 -21.469 1 93.81 197 SER B N 1
ATOM 3164 C CA . SER B 1 197 ? 5.16 -11.281 -21.031 1 93.81 197 SER B CA 1
ATOM 3165 C C . SER B 1 197 ? 5.535 -12.758 -21.078 1 93.81 197 SER B C 1
ATOM 3167 O O . SER B 1 197 ? 6.047 -13.242 -22.094 1 93.81 197 SER B O 1
ATOM 3169 N N . LEU B 1 198 ? 5.312 -13.422 -20 1 92.81 198 LEU B N 1
ATOM 3170 C CA . LEU B 1 198 ? 5.578 -14.852 -19.922 1 92.81 198 LEU B CA 1
ATOM 3171 C C . LEU B 1 198 ? 4.379 -15.656 -20.406 1 92.81 198 LEU B C 1
ATOM 3173 O O . LEU B 1 198 ? 3.246 -15.414 -19.984 1 92.81 198 LEU B O 1
ATOM 3177 N N . SER B 1 199 ? 4.598 -16.609 -21.297 1 89.94 199 SER B N 1
ATOM 3178 C CA . SER B 1 199 ? 3.551 -17.516 -21.766 1 89.94 199 SER B CA 1
ATOM 3179 C C . SER B 1 199 ? 3.408 -18.719 -20.859 1 89.94 199 SER B C 1
ATOM 3181 O O . SER B 1 199 ? 4.363 -19.484 -20.656 1 89.94 199 SER B O 1
ATOM 3183 N N . TRP B 1 200 ? 2.27 -18.859 -20.266 1 87.19 200 TRP B N 1
ATOM 3184 C CA . TRP B 1 200 ? 2.115 -19.953 -19.312 1 87.19 200 TRP B CA 1
ATOM 3185 C C . TRP B 1 200 ? 0.941 -20.844 -19.688 1 87.19 200 TRP B C 1
ATOM 3187 O O . TRP B 1 200 ? 0.785 -21.938 -19.125 1 87.19 200 TRP B O 1
ATOM 3197 N N . ARG B 1 201 ? -0.055 -20.469 -20.562 1 79 201 ARG B N 1
ATOM 3198 C CA . ARG B 1 201 ? -1.261 -21.203 -20.906 1 79 201 ARG B CA 1
ATOM 3199 C C . ARG B 1 201 ? -0.963 -22.266 -21.953 1 79 201 ARG B C 1
ATOM 3201 O O . ARG B 1 201 ? -1.697 -23.25 -22.078 1 79 201 ARG B O 1
ATOM 3208 N N . GLU B 1 202 ? 0.194 -22.312 -22.562 1 58.97 202 GLU B N 1
ATOM 3209 C CA . GLU B 1 202 ? 0.353 -23.344 -23.594 1 58.97 202 GLU B CA 1
ATOM 3210 C C . GLU B 1 202 ? 0.527 -24.719 -22.969 1 58.97 202 GLU B C 1
ATOM 3212 O O . GLU B 1 202 ? 0.959 -24.844 -21.828 1 58.97 202 GLU B O 1
#

InterPro domains:
  IPR001054 Adenylyl cyclase class-3/4/guanylyl cyclase [PF00211] (46-192)
  IPR001054 Adenylyl cyclase class-3/4/guanylyl cyclase [PS50125] (46-162)
  IPR001054 Adenylyl cyclase class-3/4/guanylyl cyclase [SM00044] (11-193)
  IPR001054 Adenylyl cyclase class-3/4/guanylyl cyclase [cd07302] (46-179)
  IPR029787 Nucleotide cyclase [G3DSA:3.30.70.1230] (43-198)
  IPR029787 Nucleotide cyclase [SSF55073] (43-191)
  IPR050697 Adenylyl/Guanylyl Cyclase Class-3/4 [PTHR43081] (44-180)